Protein AF-0000000072716583 (afdb_homodimer)

pLDDT: mean 88.92, std 15.11, range [22.14, 98.38]

Secondary structure (DSSP, 8-state):
-HHHHHHHTTSS-HHHHHHHHGGGGG---HHHHHHHHHHHHHHHHHTTTSTHHHHHHHHHHHHHHHHHHHH-S---S-HHHHHHHHHHHHHHHHTT-HHHHHHHHHHHHHHHHH-----HHHHHHHHHHHHHTS-HHHHHHHHHHHHH---HHHHHHHHHHHTT---HHHHHHHHHHTT-TTTS-HHHHHHHHHHHHHSTTTHHHHHHHHHHTHHHHHHHHTT-HHHHHHHHHHHHTT--SHHHHHHHHHHHHTS--GGGHHHHHHHHHHHHHHHHHHHHHHHHHHHHHHHHHHHHHHHHHHGGG-/-HHHHHHHTTSS-HHHHHHHHGGGGG---HHHHHHHHHHHHHHHHHTTTSTHHHHHHHHHHHHHHHHHHHH-S---S-HHHHHHHHHHHHHHHHTT-HHHHHHHHHHHHHHHHH-----HHHHHHHHHHHHHTS-HHHHHHHHHHHHH---HHHHHHHHHHHTT---HHHHHHHHHHTT-TTTS-HHHHHHHHHHHHHSTTTHHHHHHHHHHTHHHHHHHHTT-HHHHHHHHHHHHTT--SHHHHHHHHHHHHTS--GGGHHHHHHHHHHHHHHHHHHHHHHHHHHHHHHHHHHHHHHTTTSGGG-

Foldseek 3Di:
DLLVVLVVVVVPFPLVSLVSCVCLLVDQFQPSLVSSVVVLVVVLLLCVVDPCNLLSLVSLLVSLVVVCVVLDQDQDDDPRSNLSNLSSLQSCVVSPPPVSLVVLLVVLVCCQPVVDDHDPSNLLSSLLSNQQPHDPVSLVSLLVCLVPDPDVVSVLSSLLSSLNHLDVVSLLVNLVLLLPCVRPPVVSSLSNLLNNCSHPSRLVVSVVSCLVCVVSVCVVCVVPLVSLLSNLLRSLVSAADPVSLVVLCVSCVPPCSDSNVVSSVVSSVNNVSSNVCCVRHVVVSSVSSCVVVVVVVVVVPPPPVD/DLLVVLVVVLVPFPLVSLVSCVCLLVDQFQPSLVSSVVVLVVVLLLCVVDPCNLLSLVSLLVSLVVVCVVLDQDQDDDPRSNLSNLSSLQSCVVSPPPVSLVVLLVVLVCCQPVVDDHPPSNLLSSLLSNQQPHDPVSLVSLLVCLVPDPDVVSVLSSLLSSLNHLDVVSLLVNLVLLLPCVRPPVVSSLSNLLNNCSHPSRLVVSVVSCLVCVVSVCVVCVVPLVVLLSNLLRSLQSAADPVSLVVLCVSCVPPCSDSNVVSSVVSSVNNVSSNVCCVRHVVVSSVSSCVVVVVVVVVVPPPPPD

Structure (mmCIF, N/CA/C/O backbone):
data_AF-0000000072716583-model_v1
#
loop_
_entity.id
_entity.type
_entity.pdbx_description
1 polymer 'Glutamyl aminopeptidase-like 1'
#
loop_
_atom_site.group_PDB
_atom_site.id
_atom_site.type_symbol
_atom_site.label_atom_id
_atom_site.label_alt_id
_atom_site.label_comp_id
_atom_site.label_asym_id
_atom_site.label_entity_id
_atom_site.label_seq_id
_atom_site.pdbx_PDB_ins_code
_atom_site.Cartn_x
_atom_site.Cartn_y
_atom_site.Cartn_z
_atom_site.occupancy
_atom_site.B_iso_or_equiv
_atom_site.auth_seq_id
_atom_site.auth_comp_id
_atom_site.auth_asym_id
_atom_site.auth_atom_id
_atom_site.pdbx_PDB_model_num
ATOM 1 N N . MET A 1 1 ? -6.191 -34.562 -17.781 1 41.62 1 MET A N 1
ATOM 2 C CA . MET A 1 1 ? -7.223 -34.156 -18.734 1 41.62 1 MET A CA 1
ATOM 3 C C . MET A 1 1 ? -7.891 -32.875 -18.297 1 41.62 1 MET A C 1
ATOM 5 O O . MET A 1 1 ? -8 -31.938 -19.078 1 41.62 1 MET A O 1
ATOM 9 N N . ILE A 1 2 ? -8.273 -32.844 -17 1 43.94 2 ILE A N 1
ATOM 10 C CA . ILE A 1 2 ? -9.023 -31.688 -16.531 1 43.94 2 ILE A CA 1
ATOM 11 C C . ILE A 1 2 ? -8.109 -30.469 -16.469 1 43.94 2 ILE A C 1
ATOM 13 O O . ILE A 1 2 ? -8.523 -29.359 -16.828 1 43.94 2 ILE A O 1
ATOM 17 N N . SER A 1 3 ? -6.891 -30.719 -16.031 1 42.16 3 SER A N 1
ATOM 18 C CA . SER A 1 3 ? -5.949 -29.609 -15.961 1 42.16 3 SER A CA 1
ATOM 19 C C . SER A 1 3 ? -5.777 -28.938 -17.328 1 42.16 3 SER A C 1
ATOM 21 O O . SER A 1 3 ? -5.703 -27.719 -17.406 1 42.16 3 SER A O 1
ATOM 23 N N . LEU A 1 4 ? -5.547 -29.859 -18.297 1 44.31 4 LEU A N 1
ATOM 24 C CA . LEU A 1 4 ? -5.332 -29.375 -19.656 1 44.31 4 LEU A CA 1
ATOM 25 C C . LEU A 1 4 ? -6.547 -28.594 -20.141 1 44.31 4 LEU A C 1
ATOM 27 O O . LEU A 1 4 ? -6.402 -27.609 -20.891 1 44.31 4 LEU A O 1
ATOM 31 N N . LEU A 1 5 ? -7.664 -29.078 -19.641 1 44.94 5 LEU A N 1
ATOM 32 C CA . LEU A 1 5 ? -8.891 -28.438 -20.125 1 44.94 5 LEU A CA 1
ATOM 33 C C . LEU A 1 5 ? -9.023 -27.031 -19.562 1 44.94 5 LEU A C 1
ATOM 35 O O . LEU A 1 5 ? -9.5 -26.125 -20.25 1 44.94 5 LEU A O 1
ATOM 39 N N . ILE A 1 6 ? -8.617 -26.875 -18.375 1 46.66 6 ILE A N 1
ATOM 40 C CA . ILE A 1 6 ? -8.711 -25.562 -17.75 1 46.66 6 ILE A CA 1
ATOM 41 C C . ILE A 1 6 ? -7.734 -24.594 -18.422 1 46.66 6 ILE A C 1
ATOM 43 O O . ILE A 1 6 ? -8.07 -23.438 -18.688 1 46.66 6 ILE A O 1
ATOM 47 N N . ILE A 1 7 ? -6.547 -25.094 -18.703 1 43.56 7 ILE A N 1
ATOM 48 C CA . ILE A 1 7 ? -5.488 -24.312 -19.344 1 43.56 7 ILE A CA 1
ATOM 49 C C . ILE A 1 7 ? -5.926 -23.922 -20.75 1 43.56 7 ILE A C 1
ATOM 51 O O . ILE A 1 7 ? -5.707 -22.781 -21.172 1 43.56 7 ILE A O 1
ATOM 55 N N . ARG A 1 8 ? -6.23 -24.938 -21.469 1 41.16 8 ARG A N 1
ATOM 56 C CA . ARG A 1 8 ? -6.574 -24.719 -22.859 1 41.16 8 ARG A CA 1
ATOM 57 C C . ARG A 1 8 ? -7.777 -23.797 -22.984 1 41.16 8 ARG A C 1
ATOM 59 O O . ARG A 1 8 ? -8.125 -23.359 -24.094 1 41.16 8 ARG A O 1
ATOM 66 N N . ALA A 1 9 ? -8.617 -23.672 -22.047 1 40.78 9 ALA A N 1
ATOM 67 C CA . ALA A 1 9 ? -9.789 -22.797 -22.078 1 40.78 9 ALA A CA 1
ATOM 68 C C . ALA A 1 9 ? -9.375 -21.344 -21.953 1 40.78 9 ALA A C 1
ATOM 70 O O . ALA A 1 9 ? -9.641 -20.703 -20.938 1 40.78 9 ALA A O 1
ATOM 71 N N . GLY A 1 10 ? -8.305 -20.969 -21.875 1 44.59 10 GLY A N 1
ATOM 72 C CA . GLY A 1 10 ? -8.039 -19.562 -22.125 1 44.59 10 GLY A CA 1
ATOM 73 C C . GLY A 1 10 ? -9.133 -18.875 -22.938 1 44.59 10 GLY A C 1
ATOM 74 O O . GLY A 1 10 ? -9.359 -17.672 -22.812 1 44.59 10 GLY A O 1
ATOM 75 N N . THR A 1 11 ? -9.477 -19.641 -24.016 1 47.84 11 THR A N 1
ATOM 76 C CA . THR A 1 11 ? -10.648 -19.25 -24.781 1 47.84 11 THR A CA 1
ATOM 77 C C . THR A 1 11 ? -11.93 -19.766 -24.141 1 47.84 11 THR A C 1
ATOM 79 O O . THR A 1 11 ? -13.016 -19.594 -24.688 1 47.84 11 THR A O 1
ATOM 82 N N . VAL A 1 12 ? -11.898 -20.609 -23.141 1 55.47 12 VAL A N 1
ATOM 83 C CA . VAL A 1 12 ? -13.117 -21.109 -22.5 1 55.47 12 VAL A CA 1
ATOM 84 C C . VAL A 1 12 ? -13.672 -20.031 -21.562 1 55.47 12 VAL A C 1
ATOM 86 O O . VAL A 1 12 ? -12.914 -19.281 -20.938 1 55.47 12 VAL A O 1
ATOM 89 N N . SER A 1 13 ? -14.93 -19.891 -21.484 1 78.94 13 SER A N 1
ATOM 90 C CA . SER A 1 13 ? -15.711 -19.016 -20.609 1 78.94 13 SER A CA 1
ATOM 91 C C . SER A 1 13 ? -15.344 -19.219 -19.141 1 78.94 13 SER A C 1
ATOM 93 O O . SER A 1 13 ? -15.086 -20.344 -18.719 1 78.94 13 SER A O 1
ATOM 95 N N . ALA A 1 14 ? -14.852 -18.25 -18.453 1 84.75 14 ALA A N 1
ATOM 96 C CA . ALA A 1 14 ? -14.523 -18.234 -17.031 1 84.75 14 ALA A CA 1
ATOM 97 C C . ALA A 1 14 ? -15.492 -19.094 -16.219 1 84.75 14 ALA A C 1
ATOM 99 O O . ALA A 1 14 ? -15.086 -19.797 -15.297 1 84.75 14 ALA A O 1
ATOM 100 N N . THR A 1 15 ? -16.672 -19.297 -16.688 1 88.88 15 THR A N 1
ATOM 101 C CA . THR A 1 15 ? -17.703 -20.031 -15.945 1 88.88 15 THR A CA 1
ATOM 102 C C . THR A 1 15 ? -17.484 -21.531 -16.062 1 88.88 15 THR A C 1
ATOM 104 O O . THR A 1 15 ? -17.656 -22.281 -15.102 1 88.88 15 THR A O 1
ATOM 107 N N . VAL A 1 16 ? -17.141 -21.953 -17.188 1 87.94 16 VAL A N 1
ATOM 108 C CA . VAL A 1 16 ? -16.875 -23.375 -17.406 1 87.94 16 VAL A CA 1
ATOM 109 C C . VAL A 1 16 ? -15.688 -23.812 -16.531 1 87.94 16 VAL A C 1
ATOM 111 O O . VAL A 1 16 ? -15.742 -24.859 -15.883 1 87.94 16 VAL A O 1
ATOM 114 N N . ALA A 1 17 ? -14.656 -23.016 -16.625 1 88.56 17 ALA A N 1
ATOM 115 C CA . ALA A 1 17 ? -13.477 -23.312 -15.812 1 88.56 17 ALA A CA 1
ATOM 116 C C . ALA A 1 17 ? -13.828 -23.359 -14.328 1 88.56 17 ALA A C 1
ATOM 118 O O . ALA A 1 17 ? -13.344 -24.234 -13.594 1 88.56 17 ALA A O 1
ATOM 119 N N . LEU A 1 18 ? -14.641 -22.469 -13.891 1 92.69 18 LEU A N 1
ATOM 120 C CA . LEU A 1 18 ? -15.062 -22.422 -12.492 1 92.69 18 LEU A CA 1
ATOM 121 C C . LEU A 1 18 ? -15.898 -23.641 -12.141 1 92.69 18 LEU A C 1
ATOM 123 O O . LEU A 1 18 ? -15.742 -24.219 -11.055 1 92.69 18 LEU A O 1
ATOM 127 N N . ASP A 1 19 ? -16.719 -24.047 -13.078 1 91.38 19 ASP A N 1
ATOM 128 C CA . ASP A 1 19 ? -17.5 -25.266 -12.867 1 91.38 19 ASP A CA 1
ATOM 129 C C . ASP A 1 19 ? -16.594 -26.484 -12.68 1 91.38 19 ASP A C 1
ATOM 131 O O . ASP A 1 19 ? -16.828 -27.297 -11.789 1 91.38 19 ASP A O 1
ATOM 135 N N . LEU A 1 20 ? -15.641 -26.516 -13.469 1 88.69 20 LEU A N 1
ATOM 136 C CA . LEU A 1 20 ? -14.703 -27.625 -13.414 1 88.69 20 LEU A CA 1
ATOM 137 C C . LEU A 1 20 ? -13.891 -27.594 -12.125 1 88.69 20 LEU A C 1
ATOM 139 O O . LEU A 1 20 ? -13.492 -28.625 -11.602 1 88.69 20 LEU A O 1
ATOM 143 N N . SER A 1 21 ? -13.633 -26.406 -11.672 1 92.31 21 SER A N 1
ATOM 144 C CA . SER A 1 21 ? -12.805 -26.25 -10.484 1 92.31 21 SER A CA 1
ATOM 145 C C . SER A 1 21 ? -13.5 -26.797 -9.242 1 92.31 21 SER A C 1
ATOM 147 O O . SER A 1 21 ? -12.859 -27.047 -8.219 1 92.31 21 SER A O 1
ATOM 149 N N . LEU A 1 22 ? -14.773 -27.047 -9.312 1 90.56 22 LEU A N 1
ATOM 150 C CA . LEU A 1 22 ? -15.539 -27.562 -8.188 1 90.56 22 LEU A CA 1
ATOM 151 C C . LEU A 1 22 ? -15.047 -28.953 -7.789 1 90.56 22 LEU A C 1
ATOM 153 O O . LEU A 1 22 ? -15.141 -29.344 -6.621 1 90.56 22 LEU A O 1
ATOM 157 N N . TYR A 1 23 ? -14.484 -29.594 -8.711 1 90 23 TYR A N 1
ATOM 158 C CA . TYR A 1 23 ? -14 -30.953 -8.469 1 90 23 TYR A CA 1
ATOM 159 C C . TYR A 1 23 ? -12.805 -30.938 -7.527 1 90 23 TYR A C 1
ATOM 161 O O . TYR A 1 23 ? -12.484 -31.969 -6.914 1 90 23 TYR A O 1
ATOM 169 N N . LEU A 1 24 ? -12.164 -29.844 -7.395 1 90.81 24 LEU A N 1
ATOM 170 C CA . LEU A 1 24 ? -10.938 -29.719 -6.613 1 90.81 24 LEU A CA 1
ATOM 171 C C . LEU A 1 24 ? -11.195 -30.031 -5.141 1 90.81 24 LEU A C 1
ATOM 173 O O . LEU A 1 24 ? -10.281 -30.422 -4.41 1 90.81 24 LEU A O 1
ATOM 177 N N . LYS A 1 25 ? -12.375 -29.906 -4.73 1 88.75 25 LYS A N 1
ATOM 178 C CA . LYS A 1 25 ? -12.719 -30.172 -3.338 1 88.75 25 LYS A CA 1
ATOM 179 C C . LYS A 1 25 ? -12.375 -31.609 -2.949 1 88.75 25 LYS A C 1
ATOM 181 O O . LYS A 1 25 ? -12.055 -31.875 -1.791 1 88.75 25 LYS A O 1
ATOM 186 N N . LYS A 1 26 ? -12.328 -32.406 -3.967 1 89.81 26 LYS A N 1
ATOM 187 C CA . LYS A 1 26 ? -12.062 -33.812 -3.689 1 89.81 26 LYS A CA 1
ATOM 188 C C . LYS A 1 26 ? -10.727 -34.25 -4.277 1 89.81 26 LYS A C 1
ATOM 190 O O . LYS A 1 26 ? -10.344 -35.438 -4.172 1 89.81 26 LYS A O 1
ATOM 195 N N . GLU A 1 27 ? -10.047 -33.344 -4.902 1 90.94 27 GLU A N 1
ATOM 196 C CA . GLU A 1 27 ? -8.773 -33.656 -5.551 1 90.94 27 GLU A CA 1
ATOM 197 C C . GLU A 1 27 ? -7.629 -33.656 -4.539 1 90.94 27 GLU A C 1
ATOM 199 O O . GLU A 1 27 ? -7.523 -32.75 -3.707 1 90.94 27 GLU A O 1
ATOM 204 N N . THR A 1 28 ? -6.801 -34.719 -4.633 1 90.94 28 THR A N 1
ATOM 205 C CA . THR A 1 28 ? -5.73 -34.812 -3.646 1 90.94 28 THR A CA 1
ATOM 206 C C . THR A 1 28 ? -4.367 -34.844 -4.328 1 90.94 28 THR A C 1
ATOM 208 O O . THR A 1 28 ? -3.334 -34.906 -3.658 1 90.94 28 THR A O 1
ATOM 211 N N . LYS A 1 29 ? -4.359 -34.781 -5.625 1 93.19 29 LYS A N 1
ATOM 212 C CA . LYS A 1 29 ? -3.092 -34.844 -6.348 1 93.19 29 LYS A CA 1
ATOM 213 C C . LYS A 1 29 ? -2.533 -33.438 -6.578 1 93.19 29 LYS A C 1
ATOM 215 O O . LYS A 1 29 ? -3.291 -32.469 -6.738 1 93.19 29 LYS A O 1
ATOM 220 N N . TYR A 1 30 ? -1.243 -33.344 -6.719 1 94.56 30 TYR A N 1
ATOM 221 C CA . TYR A 1 30 ? -0.507 -32.062 -6.789 1 94.56 30 TYR A CA 1
ATOM 222 C C . TYR A 1 30 ? -0.766 -31.359 -8.109 1 94.56 30 TYR A C 1
ATOM 224 O O . TYR A 1 30 ? -1.097 -30.172 -8.133 1 94.56 30 TYR A O 1
ATOM 232 N N . ILE A 1 31 ? -0.687 -32 -9.188 1 93.56 31 ILE A N 1
ATOM 233 C CA . ILE A 1 31 ? -0.643 -31.391 -10.508 1 93.56 31 ILE A CA 1
ATOM 234 C C . ILE A 1 31 ? -1.95 -30.656 -10.781 1 93.56 31 ILE A C 1
ATOM 236 O O . ILE A 1 31 ? -1.938 -29.5 -11.203 1 93.56 31 ILE A O 1
ATOM 240 N N . PRO A 1 32 ? -3.117 -31.312 -10.508 1 92.75 32 PRO A N 1
ATOM 241 C CA . PRO A 1 32 ? -4.371 -30.594 -10.711 1 92.75 32 PRO A CA 1
ATOM 242 C C . PRO A 1 32 ? -4.469 -29.328 -9.859 1 92.75 32 PRO A C 1
ATOM 244 O O . PRO A 1 32 ? -4.918 -28.281 -10.336 1 92.75 32 PRO A O 1
ATOM 247 N N . TRP A 1 33 ? -4.02 -29.375 -8.648 1 94.56 33 TRP A N 1
ATOM 248 C CA . TRP A 1 33 ? -4.051 -28.219 -7.754 1 94.56 33 TRP A CA 1
ATOM 249 C C . TRP A 1 33 ? -3.109 -27.125 -8.25 1 94.56 33 TRP A C 1
ATOM 251 O O . TRP A 1 33 ? -3.48 -25.953 -8.289 1 94.56 33 TRP A O 1
ATOM 261 N N . HIS A 1 34 ? -1.968 -27.516 -8.648 1 94.69 34 HIS A N 1
ATOM 262 C CA . HIS A 1 34 ? -0.975 -26.562 -9.133 1 94.69 34 HIS A CA 1
ATOM 263 C C . HIS A 1 34 ? -1.502 -25.781 -10.336 1 94.69 34 HIS A C 1
ATOM 265 O O . HIS A 1 34 ? -1.431 -24.547 -10.359 1 94.69 34 HIS A O 1
ATOM 271 N N . THR A 1 35 ? -2.049 -26.484 -11.234 1 92.5 35 THR A N 1
ATOM 272 C CA . THR A 1 35 ? -2.578 -25.859 -12.445 1 92.5 35 THR A CA 1
ATOM 273 C C . THR A 1 35 ? -3.783 -24.984 -12.117 1 92.5 35 THR A C 1
ATOM 275 O O . THR A 1 35 ? -3.854 -23.828 -12.555 1 92.5 35 THR A O 1
ATOM 278 N N . ALA A 1 36 ? -4.684 -25.469 -11.344 1 93.38 36 ALA A N 1
ATOM 279 C CA . ALA A 1 36 ? -5.914 -24.75 -11.016 1 93.38 36 ALA A CA 1
ATOM 280 C C . ALA A 1 36 ? -5.613 -23.484 -10.227 1 93.38 36 ALA A C 1
ATOM 282 O O . ALA A 1 36 ? -6.125 -22.406 -10.555 1 93.38 36 ALA A O 1
ATOM 283 N N . LEU A 1 37 ? -4.754 -23.609 -9.219 1 94.88 37 LEU A N 1
ATOM 284 C CA . LEU A 1 37 ? -4.445 -22.453 -8.391 1 94.88 37 LEU A CA 1
ATOM 285 C C . LEU A 1 37 ? -3.734 -21.375 -9.203 1 94.88 37 LEU A C 1
ATOM 287 O O . LEU A 1 37 ? -3.979 -20.188 -9.016 1 94.88 37 LEU A O 1
ATOM 291 N N . GLY A 1 38 ? -2.92 -21.812 -10.133 1 93.12 38 GLY A N 1
ATOM 292 C CA . GLY A 1 38 ? -2.27 -20.859 -11.023 1 93.12 38 GLY A CA 1
ATOM 293 C C . GLY A 1 38 ? -3.25 -20.016 -11.812 1 93.12 38 GLY A C 1
ATOM 294 O O . GLY A 1 38 ? -3.121 -18.797 -11.875 1 93.12 38 GLY A O 1
ATOM 295 N N . HIS A 1 39 ? -4.215 -20.625 -12.297 1 91.25 39 HIS A N 1
ATOM 296 C CA . HIS A 1 39 ? -5.211 -19.922 -13.109 1 91.25 39 HIS A CA 1
ATOM 297 C C . HIS A 1 39 ? -6.152 -19.094 -12.234 1 91.25 39 HIS A C 1
ATOM 299 O O . HIS A 1 39 ? -6.457 -17.953 -12.57 1 91.25 39 HIS A O 1
ATOM 305 N N . LEU A 1 40 ? -6.598 -19.672 -11.188 1 94.75 40 LEU A N 1
ATOM 306 C CA . LEU A 1 40 ? -7.555 -18.984 -10.328 1 94.75 40 LEU A CA 1
ATOM 307 C C . LEU A 1 40 ? -6.949 -17.703 -9.75 1 94.75 40 LEU A C 1
ATOM 309 O O . LEU A 1 40 ? -7.59 -16.656 -9.758 1 94.75 40 LEU A O 1
ATOM 313 N N . PHE A 1 41 ? -5.707 -17.797 -9.383 1 94.06 41 PHE A N 1
ATOM 314 C CA . PHE A 1 41 ? -5.105 -16.609 -8.797 1 94.06 41 PHE A CA 1
ATOM 315 C C . PHE A 1 41 ? -4.711 -15.609 -9.875 1 94.06 41 PHE A C 1
ATOM 317 O O . PHE A 1 41 ? -4.625 -14.406 -9.617 1 94.06 41 PHE A O 1
ATOM 324 N N . LYS A 1 42 ? -4.465 -16.109 -11.039 1 92.31 42 LYS A N 1
ATOM 325 C CA . LYS A 1 42 ? -4.332 -15.164 -12.148 1 92.31 42 LYS A CA 1
ATOM 326 C C . LYS A 1 42 ? -5.602 -14.328 -12.312 1 92.31 42 LYS A C 1
ATOM 328 O O . LYS A 1 42 ? -5.531 -13.117 -12.523 1 92.31 42 LYS A O 1
ATOM 333 N N . TRP A 1 43 ? -6.742 -14.922 -12.18 1 93.88 43 TRP A N 1
ATOM 334 C CA . TRP A 1 43 ? -8.016 -14.211 -12.289 1 93.88 43 TRP A CA 1
ATOM 335 C C . TRP A 1 43 ? -8.211 -13.266 -11.117 1 93.88 43 TRP A C 1
ATOM 337 O O . TRP A 1 43 ? -8.742 -12.164 -11.281 1 93.88 43 TRP A O 1
ATOM 347 N N . VAL A 1 44 ? -7.789 -13.695 -9.961 1 94.19 44 VAL A N 1
ATOM 348 C CA . VAL A 1 44 ? -7.867 -12.82 -8.797 1 94.19 44 VAL A CA 1
ATOM 349 C C . VAL A 1 44 ? -7.137 -11.508 -9.094 1 94.19 44 VAL A C 1
ATOM 351 O O . VAL A 1 44 ? -7.66 -10.43 -8.812 1 94.19 44 VAL A O 1
ATOM 354 N N . ARG A 1 45 ? -6.008 -11.617 -9.703 1 93.19 45 ARG A N 1
ATOM 355 C CA . ARG A 1 45 ? -5.215 -10.438 -10.031 1 93.19 45 ARG A CA 1
ATOM 356 C C . ARG A 1 45 ? -5.898 -9.602 -11.109 1 93.19 45 ARG A C 1
ATOM 358 O O . ARG A 1 45 ? -5.906 -8.375 -11.039 1 93.19 45 ARG A O 1
ATOM 365 N N . LEU A 1 46 ? -6.535 -10.258 -12 1 93.25 46 LEU A N 1
ATOM 366 C CA . LEU A 1 46 ? -7.164 -9.57 -13.125 1 93.25 46 LEU A CA 1
ATOM 367 C C . LEU A 1 46 ? -8.375 -8.773 -12.664 1 93.25 46 LEU A C 1
ATOM 369 O O . LEU A 1 46 ? -8.688 -7.723 -13.234 1 93.25 46 LEU A O 1
ATOM 373 N N . ILE A 1 47 ? -9.016 -9.242 -11.648 1 94.12 47 ILE A N 1
ATOM 374 C CA . ILE A 1 47 ? -10.266 -8.594 -11.273 1 94.12 47 ILE A CA 1
ATOM 375 C C . ILE A 1 47 ? -10.07 -7.797 -9.984 1 94.12 47 ILE A C 1
ATOM 377 O O . ILE A 1 47 ? -11.023 -7.562 -9.242 1 94.12 47 ILE A O 1
ATOM 381 N N . PHE A 1 48 ? -8.836 -7.453 -9.695 1 91.5 48 PHE A N 1
ATOM 382 C CA . PHE A 1 48 ? -8.445 -6.777 -8.461 1 91.5 48 PHE A CA 1
ATOM 383 C C . PHE A 1 48 ? -9.25 -5.496 -8.266 1 91.5 48 PHE A C 1
ATOM 385 O O . PHE A 1 48 ? -9.57 -5.125 -7.137 1 91.5 48 PHE A O 1
ATOM 392 N N . ASN A 1 49 ? -9.664 -4.844 -9.273 1 88.62 49 ASN A N 1
ATOM 393 C CA . ASN A 1 49 ? -10.328 -3.549 -9.18 1 88.62 49 ASN A CA 1
ATOM 394 C C . ASN A 1 49 ? -11.844 -3.707 -9.109 1 88.62 49 ASN A C 1
ATOM 396 O O . ASN A 1 49 ? -12.578 -2.715 -9.125 1 88.62 49 ASN A O 1
ATOM 400 N N . TYR A 1 50 ? -12.305 -4.941 -8.977 1 91.12 50 TYR A N 1
ATOM 401 C CA . TYR A 1 50 ? -13.734 -5.199 -8.992 1 91.12 50 TYR A CA 1
ATOM 402 C C . TYR A 1 50 ? -14.164 -5.934 -7.727 1 91.12 50 TYR A C 1
ATOM 404 O O . TYR A 1 50 ? -13.391 -6.707 -7.156 1 91.12 50 TYR A O 1
ATOM 412 N N . PRO A 1 51 ? -15.43 -5.703 -7.273 1 87.81 51 PRO A N 1
ATOM 413 C CA . PRO A 1 51 ? -15.938 -6.383 -6.078 1 87.81 51 PRO A CA 1
ATOM 414 C C . PRO A 1 51 ? -15.844 -7.902 -6.18 1 87.81 51 PRO A C 1
ATOM 416 O O . PRO A 1 51 ? -15.773 -8.594 -5.16 1 87.81 51 PRO A O 1
ATOM 419 N N . ALA A 1 52 ? -15.805 -8.359 -7.371 1 93.31 52 ALA A N 1
ATOM 420 C CA . ALA A 1 52 ? -15.711 -9.797 -7.598 1 93.31 52 ALA A CA 1
ATOM 421 C C . ALA A 1 52 ? -14.422 -10.367 -7.008 1 93.31 52 ALA A C 1
ATOM 423 O O . ALA A 1 52 ? -14.312 -11.57 -6.785 1 93.31 52 ALA A O 1
ATOM 424 N N . HIS A 1 53 ? -13.484 -9.477 -6.797 1 93.5 53 HIS A N 1
ATOM 425 C CA . HIS A 1 53 ? -12.195 -9.891 -6.246 1 93.5 53 HIS A CA 1
ATOM 426 C C . HIS A 1 53 ? -12.383 -10.633 -4.926 1 93.5 53 HIS A C 1
ATOM 428 O O . HIS A 1 53 ? -11.891 -11.75 -4.762 1 93.5 53 HIS A O 1
ATOM 434 N N . THR A 1 54 ? -13.117 -10.086 -3.986 1 91 54 THR A N 1
ATOM 435 C CA . THR A 1 54 ? -13.352 -10.688 -2.682 1 91 54 THR A CA 1
ATOM 436 C C . THR A 1 54 ? -14.133 -11.992 -2.826 1 91 54 THR A C 1
ATOM 438 O O . THR A 1 54 ? -13.836 -12.977 -2.146 1 91 54 THR A O 1
ATOM 441 N N . LEU A 1 55 ? -15.07 -11.969 -3.736 1 93.62 55 LEU A N 1
ATOM 442 C CA . LEU A 1 55 ? -15.867 -13.164 -3.979 1 93.62 55 LEU A CA 1
ATOM 443 C C . LEU A 1 55 ? -14.992 -14.305 -4.492 1 93.62 55 LEU A C 1
ATOM 445 O O . LEU A 1 55 ? -15.156 -15.453 -4.07 1 93.62 55 LEU A O 1
ATOM 449 N N . MET A 1 56 ? -14.133 -13.961 -5.363 1 95.56 56 MET A N 1
ATOM 450 C CA . MET A 1 56 ? -13.242 -14.969 -5.934 1 95.56 56 MET A CA 1
ATOM 451 C C . MET A 1 56 ? -12.336 -15.562 -4.863 1 95.56 56 MET A C 1
ATOM 453 O O . MET A 1 56 ? -12.141 -16.781 -4.809 1 95.56 56 MET A O 1
ATOM 457 N N . LEU A 1 57 ? -11.781 -14.734 -4.012 1 94.75 57 LEU A N 1
ATOM 458 C CA . LEU A 1 57 ? -10.938 -15.211 -2.92 1 94.75 57 LEU A CA 1
ATOM 459 C C . LEU A 1 57 ? -11.734 -16.125 -1.979 1 94.75 57 LEU A C 1
ATOM 461 O O . LEU A 1 57 ? -11.227 -17.156 -1.54 1 94.75 57 LEU A O 1
ATOM 465 N N . ASP A 1 58 ? -12.898 -15.711 -1.683 1 94.56 58 ASP A N 1
ATOM 466 C CA . ASP A 1 58 ? -13.766 -16.531 -0.836 1 94.56 58 ASP A CA 1
ATOM 467 C C . ASP A 1 58 ? -14.023 -17.891 -1.472 1 94.56 58 ASP A C 1
ATOM 469 O O . ASP A 1 58 ? -14 -18.922 -0.787 1 94.56 58 ASP A O 1
ATOM 473 N N . TYR A 1 59 ? -14.32 -17.844 -2.711 1 96.12 59 TYR A N 1
ATOM 474 C CA . TYR A 1 59 ? -14.57 -19.094 -3.426 1 96.12 59 TYR A CA 1
ATOM 475 C C . TYR A 1 59 ? -13.359 -20.016 -3.361 1 96.12 59 TYR A C 1
ATOM 477 O O . TYR A 1 59 ? -13.484 -21.188 -3.02 1 96.12 59 TYR A O 1
ATOM 485 N N . ILE A 1 60 ? -12.172 -19.469 -3.695 1 96.81 60 ILE A N 1
ATOM 486 C CA . ILE A 1 60 ? -10.953 -20.266 -3.65 1 96.81 60 ILE A CA 1
ATOM 487 C C . ILE A 1 60 ? -10.75 -20.828 -2.24 1 96.81 60 ILE A C 1
ATOM 489 O O . ILE A 1 60 ? -10.344 -21.984 -2.072 1 96.81 60 ILE A O 1
ATOM 493 N N . HIS A 1 61 ? -11.016 -20.047 -1.27 1 95.94 61 HIS A N 1
ATOM 494 C CA . HIS A 1 61 ? -10.875 -20.469 0.118 1 95.94 61 HIS A CA 1
ATOM 495 C C . HIS A 1 61 ? -11.773 -21.672 0.414 1 95.94 61 HIS A C 1
ATOM 497 O O . HIS A 1 61 ? -11.367 -22.594 1.138 1 95.94 61 HIS A O 1
ATOM 503 N N . THR A 1 62 ? -12.969 -21.672 -0.138 1 95.06 62 THR A N 1
ATOM 504 C CA . THR A 1 62 ? -13.883 -22.797 0.07 1 95.06 62 THR A CA 1
ATOM 505 C C . THR A 1 62 ? -13.305 -24.078 -0.512 1 95.06 62 THR A C 1
ATOM 507 O O . THR A 1 62 ? -13.539 -25.172 0.024 1 95.06 62 THR A O 1
ATOM 510 N N . LEU A 1 63 ? -12.609 -23.938 -1.604 1 95.19 63 LEU A N 1
ATOM 511 C CA . LEU A 1 63 ? -11.992 -25.109 -2.236 1 95.19 63 LEU A CA 1
ATOM 512 C C . LEU A 1 63 ? -10.805 -25.609 -1.419 1 95.19 63 LEU A C 1
ATOM 514 O O . LEU A 1 63 ? -10.609 -26.812 -1.276 1 95.19 63 LEU A O 1
ATOM 518 N N . VAL A 1 64 ? -10.055 -24.703 -0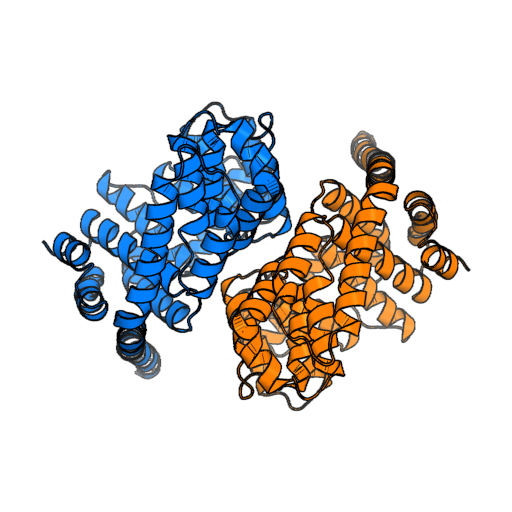.848 1 96.31 64 VAL A N 1
ATOM 519 C CA . VAL A 1 64 ? -8.758 -25 -0.254 1 96.31 64 VAL A CA 1
ATOM 520 C C . VAL A 1 64 ? -8.938 -25.422 1.198 1 96.31 64 VAL A C 1
ATOM 522 O O . VAL A 1 64 ? -8.18 -26.266 1.703 1 96.31 64 VAL A O 1
ATOM 525 N N . ARG A 1 65 ? -9.898 -24.953 1.897 1 94.62 65 ARG A N 1
ATOM 526 C CA . ARG A 1 65 ? -10.062 -25.078 3.342 1 94.62 65 ARG A CA 1
ATOM 527 C C . ARG A 1 65 ? -10.086 -26.547 3.768 1 94.62 65 ARG A C 1
ATOM 529 O O . ARG A 1 65 ? -9.375 -26.938 4.691 1 94.62 65 ARG A O 1
ATOM 536 N N . PRO A 1 66 ? -10.906 -27.406 3.074 1 93.44 66 PRO A N 1
ATOM 537 C CA . PRO A 1 66 ? -10.93 -28.797 3.504 1 93.44 66 PRO A CA 1
ATOM 538 C C . PRO A 1 66 ? -9.555 -29.469 3.406 1 93.44 66 PRO A C 1
ATOM 540 O O . PRO A 1 66 ? -9.211 -30.297 4.25 1 93.44 66 PRO A O 1
ATOM 543 N N . HIS A 1 67 ? -8.789 -29.156 2.445 1 93.75 67 HIS A N 1
ATOM 544 C CA . HIS A 1 67 ? -7.461 -29.734 2.264 1 93.75 67 HIS A CA 1
ATOM 545 C C . HIS A 1 67 ? -6.469 -29.156 3.268 1 93.75 67 HIS A C 1
ATOM 547 O O . HIS A 1 67 ? -5.602 -29.859 3.771 1 93.75 67 HIS A O 1
ATOM 553 N N . TYR A 1 68 ? -6.594 -27.891 3.541 1 94.88 68 TYR A N 1
ATOM 554 C CA . TYR A 1 68 ? -5.742 -27.234 4.531 1 94.88 68 TYR A CA 1
ATOM 555 C C . TYR A 1 68 ? -5.867 -27.922 5.887 1 94.88 68 TYR A C 1
ATOM 557 O O . TYR A 1 68 ? -4.863 -28.156 6.566 1 94.88 68 TYR A O 1
ATOM 565 N N . GLU A 1 69 ? -7.047 -28.25 6.246 1 92.62 69 GLU A N 1
ATOM 566 C CA . GLU A 1 69 ? -7.324 -28.844 7.555 1 92.62 69 GLU A CA 1
ATOM 567 C C . GLU A 1 69 ? -6.738 -30.25 7.656 1 92.62 69 GLU A C 1
ATOM 569 O O . GLU A 1 69 ? -6.398 -30.703 8.75 1 92.62 69 GLU A O 1
ATOM 574 N N . THR A 1 70 ? -6.551 -30.859 6.551 1 91.12 70 THR A N 1
ATOM 575 C CA . THR A 1 70 ? -6.07 -32.25 6.535 1 91.12 70 THR A CA 1
ATOM 576 C C . THR A 1 70 ? -4.555 -32.281 6.379 1 91.12 70 THR A C 1
ATOM 578 O O . THR A 1 70 ? -3.883 -33.094 7.02 1 91.12 70 THR A O 1
ATOM 581 N N . ILE A 1 71 ? -4.027 -31.484 5.59 1 91.06 71 ILE A N 1
ATOM 582 C CA . ILE A 1 71 ? -2.625 -31.562 5.191 1 91.06 71 ILE A CA 1
ATOM 583 C C . ILE A 1 71 ? -1.735 -31.062 6.332 1 91.06 71 ILE A C 1
ATOM 585 O O . ILE A 1 71 ? -0.687 -31.656 6.605 1 91.06 71 ILE A O 1
ATOM 589 N N . GLY A 1 72 ? -2.08 -29.969 7.008 1 90.88 72 GLY A N 1
ATOM 590 C CA . GLY A 1 72 ? -1.343 -29.438 8.148 1 90.88 72 GLY A CA 1
ATOM 591 C C . GLY A 1 72 ? 0.002 -28.844 7.766 1 90.88 72 GLY A C 1
ATOM 592 O O . GLY A 1 72 ? 0.274 -28.625 6.582 1 90.88 72 GLY A O 1
ATOM 593 N N . TRP A 1 73 ? 0.951 -28.609 8.688 1 94.88 73 TRP A N 1
ATOM 594 C CA . TRP A 1 73 ? 2.197 -27.875 8.477 1 94.88 73 TRP A CA 1
ATOM 595 C C . TRP A 1 73 ? 3.402 -28.797 8.68 1 94.88 73 TRP A C 1
ATOM 597 O O . TRP A 1 73 ? 4.543 -28.328 8.734 1 94.88 73 TRP A O 1
ATOM 607 N N . ASN A 1 74 ? 3.123 -30.047 8.875 1 91.88 74 ASN A N 1
ATOM 608 C CA . ASN A 1 74 ? 4.219 -31 9 1 91.88 74 ASN A CA 1
ATOM 609 C C . ASN A 1 74 ? 4.746 -31.438 7.637 1 91.88 74 ASN A C 1
ATOM 611 O O . ASN A 1 74 ? 4.039 -32.094 6.879 1 91.88 74 ASN A O 1
ATOM 615 N N . ASP A 1 75 ? 5.918 -31.078 7.383 1 90.38 75 ASP A N 1
ATOM 616 C CA . ASP A 1 75 ? 6.516 -31.344 6.074 1 90.38 75 ASP A CA 1
ATOM 617 C C . ASP A 1 75 ? 6.898 -32.812 5.934 1 90.38 75 ASP A C 1
ATOM 619 O O . ASP A 1 75 ? 8.078 -33.125 5.781 1 90.38 75 ASP A O 1
ATOM 623 N N . THR A 1 76 ? 5.91 -33.688 5.863 1 90.81 76 THR A N 1
ATOM 624 C CA . THR A 1 76 ? 6.105 -35.125 5.746 1 90.81 76 THR A CA 1
ATOM 625 C C . THR A 1 76 ? 5.473 -35.656 4.461 1 90.81 76 THR A C 1
ATOM 627 O O . THR A 1 76 ? 4.727 -34.938 3.789 1 90.81 76 THR A O 1
ATOM 630 N N . GLY A 1 77 ? 5.898 -36.906 4.031 1 92.19 77 GLY A N 1
ATOM 631 C CA . GLY A 1 77 ? 5.297 -37.531 2.865 1 92.19 77 GLY A CA 1
ATOM 632 C C . GLY A 1 77 ? 6.195 -37.5 1.643 1 92.19 77 GLY A C 1
ATOM 633 O O . GLY A 1 77 ? 7.395 -37.25 1.754 1 92.19 77 GLY A O 1
ATOM 634 N N . THR A 1 78 ? 5.617 -37.75 0.502 1 94.62 78 THR A N 1
ATOM 635 C CA . THR A 1 78 ? 6.344 -37.812 -0.763 1 94.62 78 THR A CA 1
ATOM 636 C C . THR A 1 78 ? 6.66 -36.375 -1.243 1 94.62 78 THR A C 1
ATOM 638 O O . THR A 1 78 ? 6.141 -35.406 -0.704 1 94.62 78 THR A O 1
ATOM 641 N N . HIS A 1 79 ? 7.496 -36.344 -2.213 1 94.25 79 HIS A N 1
ATOM 642 C CA . HIS A 1 79 ? 7.879 -35.062 -2.793 1 94.25 79 HIS A CA 1
ATOM 643 C C . HIS A 1 79 ? 6.66 -34.312 -3.293 1 94.25 79 HIS A C 1
ATOM 645 O O . HIS A 1 79 ? 6.496 -33.125 -2.988 1 94.25 79 HIS A O 1
ATOM 651 N N . LEU A 1 80 ? 5.785 -35.031 -3.984 1 94.25 80 LEU A N 1
ATOM 652 C CA . LEU A 1 80 ? 4.602 -34.375 -4.555 1 94.25 80 LEU A CA 1
ATOM 653 C C . LEU A 1 80 ? 3.635 -33.938 -3.461 1 94.25 80 LEU A C 1
ATOM 655 O O . LEU A 1 80 ? 2.951 -32.938 -3.598 1 94.25 80 LEU A O 1
ATOM 659 N N . GLU A 1 81 ? 3.584 -34.75 -2.391 1 93.81 81 GLU A N 1
ATOM 660 C CA . GLU A 1 81 ? 2.729 -34.375 -1.267 1 93.81 81 GLU A CA 1
ATOM 661 C C . GLU A 1 81 ? 3.236 -33.094 -0.576 1 93.81 81 GLU A C 1
ATOM 663 O O . GLU A 1 81 ? 2.443 -32.281 -0.14 1 93.81 81 GLU A O 1
ATOM 668 N N . ARG A 1 82 ? 4.48 -33.031 -0.536 1 95.19 82 ARG A N 1
ATOM 669 C CA . ARG A 1 82 ? 5.09 -31.859 0.077 1 95.19 82 ARG A CA 1
ATOM 670 C C . ARG A 1 82 ? 4.871 -30.609 -0.781 1 95.19 82 ARG A C 1
ATOM 672 O O . ARG A 1 82 ? 4.613 -29.531 -0.257 1 95.19 82 ARG A O 1
ATOM 679 N N . LEU A 1 83 ? 4.953 -30.828 -2.078 1 95 83 LEU A N 1
ATOM 680 C CA . LEU A 1 83 ? 4.684 -29.719 -2.998 1 95 83 LEU A CA 1
ATOM 681 C C . LEU A 1 83 ? 3.23 -29.266 -2.896 1 95 83 LEU A C 1
ATOM 683 O O . LEU A 1 83 ? 2.947 -28.078 -2.891 1 95 83 LEU A O 1
ATOM 687 N N . LEU A 1 84 ? 2.391 -30.25 -2.799 1 95.56 84 LEU A N 1
ATOM 688 C CA . LEU A 1 84 ? 0.974 -29.922 -2.648 1 95.56 84 LEU A CA 1
ATOM 689 C C . LEU A 1 84 ? 0.724 -29.172 -1.349 1 95.56 84 LEU A C 1
ATOM 691 O O . LEU A 1 84 ? -0.041 -28.203 -1.328 1 95.56 84 LEU A O 1
ATOM 695 N N . ARG A 1 85 ? 1.359 -29.609 -0.31 1 96.31 85 ARG A N 1
ATOM 696 C CA . ARG A 1 85 ? 1.235 -28.922 0.978 1 96.31 85 ARG A CA 1
ATOM 697 C C . ARG A 1 85 ? 1.624 -27.453 0.867 1 96.31 85 ARG A C 1
ATOM 699 O O . ARG A 1 85 ? 0.878 -26.578 1.302 1 96.31 85 ARG A O 1
ATOM 706 N N . SER A 1 86 ? 2.73 -27.203 0.255 1 96 86 SER A N 1
ATOM 707 C CA . SER A 1 86 ? 3.213 -25.844 0.096 1 96 86 SER A CA 1
ATOM 708 C C . SER A 1 86 ? 2.209 -24.984 -0.667 1 96 86 SER A C 1
ATOM 710 O O . SER A 1 86 ? 1.951 -23.828 -0.294 1 96 86 SER A O 1
ATOM 712 N N . GLU A 1 87 ? 1.646 -25.516 -1.669 1 95.81 87 GLU A N 1
ATOM 713 C CA . GLU A 1 87 ? 0.7 -24.797 -2.51 1 95.81 87 GLU A CA 1
ATOM 714 C C . GLU A 1 87 ? -0.595 -24.5 -1.757 1 95.81 87 GLU A C 1
ATOM 716 O O . GLU A 1 87 ? -1.136 -23.391 -1.852 1 95.81 87 GLU A O 1
ATOM 721 N N . VAL A 1 88 ? -1.052 -25.5 -1.075 1 96.44 88 VAL A N 1
ATOM 722 C CA . VAL A 1 88 ? -2.293 -25.359 -0.322 1 96.44 88 VAL A CA 1
ATOM 723 C C . VAL A 1 88 ? -2.102 -24.328 0.8 1 96.44 88 VAL A C 1
ATOM 725 O O . VAL A 1 88 ? -2.967 -23.484 1.031 1 96.44 88 VAL A O 1
ATOM 728 N N . LEU A 1 89 ? -0.966 -24.406 1.472 1 97.62 89 LEU A N 1
ATOM 729 C CA . LEU A 1 89 ? -0.677 -23.469 2.543 1 97.62 89 LEU A CA 1
ATOM 730 C C . LEU A 1 89 ? -0.58 -22.047 2.002 1 97.62 89 LEU A C 1
ATOM 732 O O . LEU A 1 89 ? -1.132 -21.109 2.592 1 97.62 89 LEU A O 1
ATOM 736 N N . TRP A 1 90 ? 0.078 -21.906 0.884 1 96.81 90 TRP A N 1
ATOM 737 C CA . TRP A 1 90 ? 0.194 -20.609 0.231 1 96.81 90 TRP A CA 1
ATOM 738 C C . TRP A 1 90 ? -1.18 -20.062 -0.141 1 96.81 90 TRP A C 1
ATOM 740 O O . TRP A 1 90 ? -1.491 -18.891 0.144 1 96.81 90 TRP A O 1
ATOM 750 N N . ALA A 1 91 ? -1.971 -20.906 -0.729 1 97.44 91 ALA A N 1
ATOM 751 C CA . ALA A 1 91 ? -3.307 -20.5 -1.154 1 97.44 91 ALA A CA 1
ATOM 752 C C . ALA A 1 91 ? -4.16 -20.094 0.041 1 97.44 91 ALA A C 1
ATOM 754 O O . ALA A 1 91 ? -4.914 -19.125 -0.029 1 97.44 91 ALA A O 1
ATOM 755 N N . ALA A 1 92 ? -4.055 -20.844 1.117 1 97.31 92 ALA A N 1
ATOM 756 C CA . ALA A 1 92 ? -4.805 -20.531 2.33 1 97.31 92 ALA A CA 1
ATOM 757 C C . ALA A 1 92 ? -4.438 -19.141 2.863 1 97.31 92 ALA A C 1
ATOM 759 O O . ALA A 1 92 ? -5.312 -18.359 3.221 1 97.31 92 ALA A O 1
ATOM 760 N N . VAL A 1 93 ? -3.184 -18.859 2.854 1 96.25 93 VAL A N 1
ATOM 761 C CA . VAL A 1 93 ? -2.717 -17.547 3.318 1 96.25 93 VAL A CA 1
ATOM 762 C C . VAL A 1 93 ? -3.236 -16.453 2.393 1 96.25 93 VAL A C 1
ATOM 764 O O . VAL A 1 93 ? -3.74 -15.43 2.855 1 96.25 93 VAL A O 1
ATOM 767 N N . GLN A 1 94 ? -3.125 -16.688 1.078 1 95.06 94 GLN A N 1
ATOM 768 C CA . GLN A 1 94 ? -3.568 -15.703 0.096 1 95.06 94 GLN A CA 1
ATOM 769 C C . GLN A 1 94 ? -5.059 -15.406 0.249 1 95.06 94 GLN A C 1
ATOM 771 O O . GLN A 1 94 ? -5.5 -14.281 0.015 1 95.06 94 GLN A O 1
ATOM 776 N N . CYS A 1 95 ? -5.793 -16.391 0.708 1 94.75 95 CYS A N 1
ATOM 777 C CA . CYS A 1 95 ? -7.238 -16.25 0.844 1 94.75 95 CYS A CA 1
ATOM 778 C C . CYS A 1 95 ? -7.602 -15.68 2.211 1 94.75 95 CYS A C 1
ATOM 780 O O . CYS A 1 95 ? -8.781 -15.492 2.516 1 94.75 95 CYS A O 1
ATOM 782 N N . GLY A 1 96 ? -6.66 -15.484 3.064 1 91.06 96 GLY A N 1
ATOM 783 C CA . GLY A 1 96 ? -6.914 -14.836 4.34 1 91.06 96 GLY A CA 1
ATOM 784 C C . GLY A 1 96 ? -7.289 -15.805 5.445 1 91.06 96 GLY A C 1
ATOM 785 O O . GLY A 1 96 ? -7.918 -15.422 6.43 1 91.06 96 GLY A O 1
ATOM 786 N N . ASN A 1 97 ? -6.973 -17.078 5.254 1 94.12 97 ASN A N 1
ATOM 787 C CA . ASN A 1 97 ? -7.215 -18.016 6.336 1 94.12 97 ASN A CA 1
ATOM 788 C C . ASN A 1 97 ? -6.477 -17.625 7.609 1 94.12 97 ASN A C 1
ATOM 790 O O . ASN A 1 97 ? -5.242 -17.625 7.641 1 94.12 97 ASN A O 1
ATOM 794 N N . SER A 1 98 ? -7.184 -17.375 8.656 1 91 98 SER A N 1
ATOM 795 C CA . SER A 1 98 ? -6.621 -16.812 9.883 1 91 98 SER A CA 1
ATOM 796 C C . SER A 1 98 ? -5.648 -17.797 10.539 1 91 98 SER A C 1
ATOM 798 O O . SER A 1 98 ? -4.586 -17.391 11.016 1 91 98 SER A O 1
ATOM 800 N N . HIS A 1 99 ? -6.043 -19.016 10.57 1 95.25 99 HIS A N 1
ATOM 801 C CA . HIS A 1 99 ? -5.172 -20.016 11.18 1 95.25 99 HIS A CA 1
ATOM 802 C C . HIS A 1 99 ? -3.863 -20.141 10.414 1 95.25 99 HIS A C 1
ATOM 804 O O . HIS A 1 99 ? -2.791 -20.234 11.016 1 95.25 99 HIS A O 1
ATOM 810 N N . ALA A 1 100 ? -3.959 -20.203 9.102 1 96.94 100 ALA A N 1
ATOM 811 C CA . ALA A 1 100 ? -2.768 -20.312 8.266 1 96.94 100 ALA A CA 1
ATOM 812 C C . ALA A 1 100 ? -1.834 -19.125 8.477 1 96.94 100 ALA A C 1
ATOM 814 O O . ALA A 1 100 ? -0.62 -19.297 8.602 1 96.94 100 ALA A O 1
ATOM 815 N N . ILE A 1 101 ? -2.383 -17.969 8.5 1 94.94 101 ILE A N 1
ATOM 816 C CA . ILE A 1 101 ? -1.609 -16.734 8.688 1 94.94 101 ILE A CA 1
ATOM 817 C C . ILE A 1 101 ? -0.928 -16.766 10.055 1 94.94 101 ILE A C 1
ATOM 819 O O . ILE A 1 101 ? 0.272 -16.5 10.156 1 94.94 101 ILE A O 1
ATOM 823 N N . GLN A 1 102 ? -1.647 -17.125 11.039 1 94.44 102 GLN A N 1
ATOM 824 C CA . GLN A 1 102 ? -1.109 -17.156 12.398 1 94.44 102 GLN A CA 1
ATOM 825 C C . GLN A 1 102 ? 0.011 -18.188 12.523 1 94.44 102 GLN A C 1
ATOM 827 O O . GLN A 1 102 ? 1.05 -17.906 13.125 1 94.44 102 GLN A O 1
ATOM 832 N N . GLU A 1 103 ? -0.268 -19.344 11.992 1 96.94 103 GLU A N 1
ATOM 833 C CA . GLU A 1 103 ? 0.741 -20.391 12.039 1 96.94 103 GLU A CA 1
ATOM 834 C C . GLU A 1 103 ? 2.018 -19.969 11.32 1 96.94 103 GLU A C 1
ATOM 836 O O . GLU A 1 103 ? 3.121 -20.156 11.844 1 96.94 103 GLU A O 1
ATOM 841 N N . ALA A 1 104 ? 1.885 -19.438 10.148 1 97.62 104 ALA A N 1
ATOM 842 C CA . ALA A 1 104 ? 3.041 -18.969 9.383 1 97.62 104 ALA A CA 1
ATOM 843 C C . ALA A 1 104 ? 3.795 -17.875 10.133 1 97.62 104 ALA A C 1
ATOM 845 O O . ALA A 1 104 ? 5.027 -17.875 10.18 1 97.62 104 ALA A O 1
ATOM 846 N N . GLN A 1 105 ? 3.092 -16.969 10.719 1 96.19 105 GLN A N 1
ATOM 847 C CA . GLN A 1 105 ? 3.711 -15.883 11.477 1 96.19 105 GLN A CA 1
ATOM 848 C C . GLN A 1 105 ? 4.473 -16.422 12.68 1 96.19 105 GLN A C 1
ATOM 850 O O . GLN A 1 105 ? 5.547 -15.922 13.023 1 96.19 105 GLN A O 1
ATOM 855 N N . GLN A 1 106 ? 3.857 -17.375 13.352 1 96.56 106 GLN A N 1
ATOM 856 C CA . GLN A 1 106 ? 4.516 -17.984 14.5 1 96.56 106 GLN A CA 1
ATOM 857 C C . GLN A 1 106 ? 5.824 -18.656 14.094 1 96.56 106 GLN A C 1
ATOM 859 O O . GLN A 1 106 ? 6.848 -18.5 14.766 1 96.56 106 GLN A O 1
ATOM 864 N N . ARG A 1 107 ? 5.785 -19.375 13.039 1 97.56 107 ARG A N 1
ATOM 865 C CA . ARG A 1 107 ? 6.988 -20.047 12.547 1 97.56 107 ARG A CA 1
ATOM 866 C C . ARG A 1 107 ? 8.039 -19.031 12.109 1 97.56 107 ARG A C 1
ATOM 868 O O . ARG A 1 107 ? 9.234 -19.219 12.359 1 97.56 107 ARG A O 1
ATOM 875 N N . PHE A 1 108 ? 7.59 -17.984 11.516 1 98 108 PHE A N 1
ATOM 876 C CA . PHE A 1 108 ? 8.492 -16.922 11.133 1 98 108 PHE A CA 1
ATOM 877 C C . PHE A 1 108 ? 9.156 -16.312 12.359 1 98 108 PHE A C 1
ATOM 879 O O . PHE A 1 108 ? 10.375 -16.094 12.375 1 98 108 PHE A O 1
ATOM 886 N N . SER A 1 109 ? 8.359 -16.031 13.32 1 96.25 109 SER A N 1
ATOM 887 C CA . SER A 1 109 ? 8.867 -15.445 14.555 1 96.25 109 SER A CA 1
ATOM 888 C C . SER A 1 109 ? 9.883 -16.359 15.234 1 96.25 109 SER A C 1
ATOM 890 O O . SER A 1 109 ? 10.914 -15.898 15.727 1 96.25 109 SER A O 1
ATOM 892 N N . SER A 1 110 ? 9.562 -17.609 15.266 1 96.62 110 SER A N 1
ATOM 893 C CA . SER A 1 110 ? 10.469 -18.594 15.852 1 96.62 110 SER A CA 1
ATOM 894 C C . SER A 1 110 ? 11.781 -18.656 15.078 1 96.62 110 SER A C 1
ATOM 896 O O . SER A 1 110 ? 12.852 -18.797 15.672 1 96.62 110 SER A O 1
ATOM 898 N N . TRP A 1 111 ? 11.672 -18.578 13.797 1 97.25 111 TRP A N 1
ATOM 899 C CA . TRP A 1 111 ? 12.859 -18.547 12.945 1 97.25 111 TRP A CA 1
ATOM 900 C C . TRP A 1 111 ? 13.695 -17.312 13.211 1 97.25 111 TRP A C 1
ATOM 902 O O . TRP A 1 111 ? 14.914 -17.391 13.383 1 97.25 111 TRP A O 1
ATOM 912 N N . ARG A 1 112 ? 13.086 -16.25 13.297 1 95.06 112 ARG A N 1
ATOM 913 C CA . ARG A 1 112 ? 13.766 -14.969 13.469 1 95.06 112 ARG A CA 1
ATOM 914 C C . ARG A 1 112 ? 14.398 -14.859 14.852 1 95.06 112 ARG A C 1
ATOM 916 O O . ARG A 1 112 ? 15.531 -14.391 14.984 1 95.06 112 ARG A O 1
ATOM 923 N N . THR A 1 113 ? 13.734 -15.273 15.891 1 93.5 113 THR A N 1
ATOM 924 C CA . THR A 1 113 ? 14.156 -15.047 17.266 1 93.5 113 THR A CA 1
ATOM 925 C C . THR A 1 113 ? 15.023 -16.203 17.766 1 93.5 113 THR A C 1
ATOM 927 O O . THR A 1 113 ? 16 -15.977 18.484 1 93.5 113 THR A O 1
ATOM 930 N N . ASN A 1 114 ? 14.609 -17.422 17.391 1 92.62 114 ASN A N 1
ATOM 931 C CA . ASN A 1 114 ? 15.266 -18.594 17.969 1 92.62 114 ASN A CA 1
ATOM 932 C C . ASN A 1 114 ? 16.125 -19.328 16.922 1 92.62 114 ASN A C 1
ATOM 934 O O . ASN A 1 114 ? 16.75 -20.344 17.234 1 92.62 114 ASN A O 1
ATOM 938 N N . ASN A 1 115 ? 16.094 -18.859 15.773 1 91.5 115 ASN A N 1
ATOM 939 C CA . ASN A 1 115 ? 16.812 -19.5 14.68 1 91.5 115 ASN A CA 1
ATOM 940 C C . ASN A 1 115 ? 16.328 -20.938 14.461 1 91.5 115 ASN A C 1
ATOM 942 O O . ASN A 1 115 ? 17.109 -21.828 14.164 1 91.5 115 ASN A O 1
ATOM 946 N N . ASP A 1 116 ? 15.078 -21.094 14.672 1 93.62 116 ASP A N 1
ATOM 947 C CA . ASP A 1 116 ? 14.484 -22.391 14.406 1 93.62 116 ASP A CA 1
ATOM 948 C C . ASP A 1 116 ? 14.5 -22.703 12.906 1 93.62 116 ASP A C 1
ATOM 950 O O . ASP A 1 116 ? 14.273 -21.828 12.078 1 93.62 116 ASP A O 1
ATOM 954 N N . SER A 1 117 ? 14.703 -23.906 12.656 1 92.69 117 SER A N 1
ATOM 955 C CA . SER A 1 117 ? 14.75 -24.312 11.258 1 92.69 117 SER A CA 1
ATOM 956 C C . SER A 1 117 ? 13.344 -24.453 10.68 1 92.69 117 SER A C 1
ATOM 958 O O . SER A 1 117 ? 12.438 -24.969 11.336 1 92.69 117 SER A O 1
ATOM 960 N N . ILE A 1 118 ? 13.203 -23.984 9.453 1 95.56 118 ILE A N 1
ATOM 961 C CA . ILE A 1 118 ? 11.977 -24.141 8.688 1 95.56 118 ILE A CA 1
ATOM 962 C C . ILE A 1 118 ? 12.211 -25.109 7.535 1 95.56 118 ILE A C 1
ATOM 964 O O . ILE A 1 118 ? 13.164 -24.953 6.773 1 95.56 118 ILE A O 1
ATOM 968 N N . PRO A 1 119 ? 11.328 -26.125 7.477 1 94.62 119 PRO A N 1
ATOM 969 C CA . PRO A 1 119 ? 11.484 -27.031 6.332 1 94.62 119 PRO A CA 1
ATOM 970 C C . PRO A 1 119 ? 11.516 -26.281 5 1 94.62 119 PRO A C 1
ATOM 972 O O . PRO A 1 119 ? 10.781 -25.312 4.812 1 94.62 119 PRO A O 1
ATOM 975 N N . PRO A 1 120 ? 12.312 -26.672 4.098 1 92.94 120 PRO A N 1
ATOM 976 C CA . PRO A 1 120 ? 12.539 -25.969 2.838 1 92.94 120 PRO A CA 1
ATOM 977 C C . PRO A 1 120 ? 11.25 -25.688 2.072 1 92.94 120 PRO A C 1
ATOM 979 O O . PRO A 1 120 ? 11.078 -24.594 1.527 1 92.94 120 PRO A O 1
ATOM 982 N N . ASN A 1 121 ? 10.352 -26.672 2.098 1 93.56 121 ASN A N 1
ATOM 983 C CA . ASN A 1 121 ? 9.133 -26.531 1.312 1 93.56 121 ASN A CA 1
ATOM 984 C C . ASN A 1 121 ? 8.164 -25.531 1.944 1 93.56 121 ASN A C 1
ATOM 986 O O . ASN A 1 121 ? 7.203 -25.109 1.303 1 93.56 121 ASN A O 1
ATOM 990 N N . LEU A 1 122 ? 8.453 -25.109 3.162 1 96.81 122 LEU A N 1
ATOM 991 C CA . LEU A 1 122 ? 7.547 -24.203 3.869 1 96.81 122 LEU A CA 1
ATOM 992 C C . LEU A 1 122 ? 8.133 -22.797 3.939 1 96.81 122 LEU A C 1
ATOM 994 O O . LEU A 1 122 ? 7.43 -21.844 4.301 1 96.81 122 LEU A O 1
ATOM 998 N N . ARG A 1 123 ? 9.336 -22.672 3.506 1 97.19 123 ARG A N 1
ATOM 999 C CA . ARG A 1 123 ? 10.055 -21.422 3.711 1 97.19 123 ARG A CA 1
ATOM 1000 C C . ARG A 1 123 ? 9.398 -20.281 2.943 1 97.19 123 ARG A C 1
ATOM 1002 O O . ARG A 1 123 ? 9.227 -19.172 3.477 1 97.19 123 ARG A O 1
ATOM 1009 N N . SER A 1 124 ? 9.062 -20.547 1.737 1 97.19 124 SER A N 1
ATOM 1010 C CA . SER A 1 124 ? 8.484 -19.5 0.913 1 97.19 124 SER A CA 1
ATOM 1011 C C . SER A 1 124 ? 7.227 -18.922 1.555 1 97.19 124 SER A C 1
ATOM 1013 O O . SER A 1 124 ? 7.098 -17.703 1.691 1 97.19 124 SER A O 1
ATOM 1015 N N . VAL A 1 125 ? 6.34 -19.812 2.041 1 97.62 125 VAL A N 1
ATOM 1016 C CA . VAL A 1 125 ? 5.07 -19.359 2.602 1 97.62 125 VAL A CA 1
ATOM 1017 C C . VAL A 1 125 ? 5.309 -18.703 3.957 1 97.62 125 VAL A C 1
ATOM 1019 O O . VAL A 1 125 ? 4.695 -17.672 4.27 1 97.62 125 VAL A O 1
ATOM 1022 N N . VAL A 1 126 ? 6.203 -19.219 4.719 1 98.12 126 VAL A N 1
ATOM 1023 C CA . VAL A 1 126 ? 6.477 -18.703 6.055 1 98.12 126 VAL A CA 1
ATOM 1024 C C . VAL A 1 126 ? 7.137 -17.328 5.957 1 98.12 126 VAL A C 1
ATOM 1026 O O . VAL A 1 126 ? 6.684 -16.375 6.59 1 98.12 126 VAL A O 1
ATOM 1029 N N . TYR A 1 127 ? 8.125 -17.203 5.098 1 98.19 127 TYR A N 1
ATOM 1030 C CA . TYR A 1 127 ? 8.844 -15.938 4.977 1 98.19 127 TYR A CA 1
ATOM 1031 C C . TYR A 1 127 ? 7.953 -14.859 4.375 1 98.19 127 TYR A C 1
ATOM 1033 O O . TYR A 1 127 ? 7.902 -13.734 4.883 1 98.19 127 TYR A O 1
A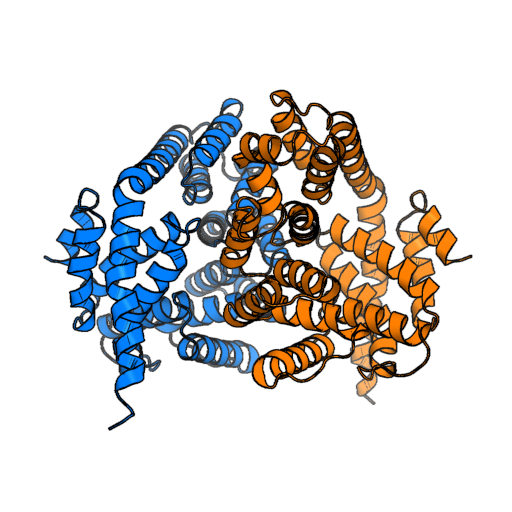TOM 1041 N N . SER A 1 128 ? 7.277 -15.172 3.332 1 97.81 128 SER A N 1
ATOM 1042 C CA . SER A 1 128 ? 6.418 -14.203 2.668 1 97.81 128 SER A CA 1
ATOM 1043 C C . SER A 1 128 ? 5.312 -13.711 3.602 1 97.81 128 SER A C 1
ATOM 1045 O O . SER A 1 128 ? 5.027 -12.516 3.662 1 97.81 128 SER A O 1
ATOM 1047 N N . THR A 1 129 ? 4.762 -14.664 4.34 1 97.5 129 THR A N 1
ATOM 1048 C CA . THR A 1 129 ? 3.688 -14.305 5.258 1 97.5 129 THR A CA 1
ATOM 1049 C C . THR A 1 129 ? 4.227 -13.461 6.414 1 97.5 129 THR A C 1
ATOM 1051 O O . THR A 1 129 ? 3.592 -12.492 6.832 1 97.5 129 THR A O 1
ATOM 1054 N N . GLY A 1 130 ? 5.359 -13.867 6.926 1 96.81 130 GLY A N 1
ATOM 1055 C CA . GLY A 1 130 ? 5.988 -13.117 8 1 96.81 130 GLY A CA 1
ATOM 1056 C C . GLY A 1 130 ? 6.25 -11.664 7.645 1 96.81 130 GLY A C 1
ATOM 1057 O O . GLY A 1 130 ? 6.023 -10.766 8.461 1 96.81 130 GLY A O 1
ATOM 1058 N N . VAL A 1 131 ? 6.648 -11.438 6.414 1 96.94 131 VAL A N 1
ATOM 1059 C CA . VAL A 1 131 ? 6.945 -10.086 5.957 1 96.94 131 VAL A CA 1
ATOM 1060 C C . VAL A 1 131 ? 5.641 -9.344 5.672 1 96.94 131 VAL A C 1
ATOM 1062 O O . VAL A 1 131 ? 5.48 -8.188 6.074 1 96.94 131 VAL A O 1
ATOM 1065 N N . ARG A 1 132 ? 4.73 -10.008 5.012 1 94.88 132 ARG A N 1
ATOM 1066 C CA . ARG A 1 132 ? 3.471 -9.391 4.605 1 94.88 132 ARG A CA 1
ATOM 1067 C C . ARG A 1 132 ? 2.697 -8.875 5.812 1 94.88 132 ARG A C 1
ATOM 1069 O O . ARG A 1 132 ? 2.125 -7.785 5.773 1 94.88 132 ARG A O 1
ATOM 1076 N N . TYR A 1 133 ? 2.701 -9.633 6.852 1 90.38 133 TYR A N 1
ATOM 1077 C CA . TYR A 1 133 ? 1.916 -9.289 8.031 1 90.38 133 TYR A CA 1
ATOM 1078 C C . TYR A 1 133 ? 2.822 -8.898 9.195 1 90.38 133 TYR A C 1
ATOM 1080 O O . TYR A 1 133 ? 2.396 -8.914 10.352 1 90.38 133 TYR A O 1
ATOM 1088 N N . GLY A 1 134 ? 4.078 -8.602 8.875 1 89.12 134 GLY A N 1
ATOM 1089 C CA . GLY A 1 134 ? 5.035 -8.32 9.93 1 89.12 134 GLY A CA 1
ATOM 1090 C C . GLY A 1 134 ? 5.352 -6.84 10.062 1 89.12 134 GLY A C 1
ATOM 1091 O O . GLY A 1 134 ? 4.59 -5.992 9.594 1 89.12 134 GLY A O 1
ATOM 1092 N N . THR A 1 135 ? 6.445 -6.586 10.805 1 85.75 135 THR A N 1
ATOM 1093 C CA . THR A 1 135 ? 6.902 -5.23 11.102 1 85.75 135 THR A CA 1
ATOM 1094 C C . THR A 1 135 ? 8.148 -4.887 10.289 1 85.75 135 THR A C 1
ATOM 1096 O O . THR A 1 135 ? 8.641 -5.715 9.523 1 85.75 135 THR A O 1
ATOM 1099 N N . GLU A 1 136 ? 8.555 -3.65 10.422 1 88.88 136 GLU A N 1
ATOM 1100 C CA . GLU A 1 136 ? 9.797 -3.24 9.773 1 88.88 136 GLU A CA 1
ATOM 1101 C C . GLU A 1 136 ? 10.969 -4.105 10.227 1 88.88 136 GLU A C 1
ATOM 1103 O O . GLU A 1 136 ? 11.852 -4.434 9.43 1 88.88 136 GLU A O 1
ATOM 1108 N N . GLU A 1 137 ? 10.914 -4.457 11.523 1 88.94 137 GLU A N 1
ATOM 1109 C CA . GLU A 1 137 ? 11.984 -5.293 12.055 1 88.94 137 GLU A CA 1
ATOM 1110 C C . GLU A 1 137 ? 12.031 -6.648 11.352 1 88.94 137 GLU A C 1
ATOM 1112 O O . GLU A 1 137 ? 13.109 -7.188 11.094 1 88.94 137 GLU A O 1
ATOM 1117 N N . ASP A 1 138 ? 10.883 -7.195 11.07 1 94.25 138 ASP A N 1
ATOM 1118 C CA . ASP A 1 138 ? 10.805 -8.461 10.344 1 94.25 138 ASP A CA 1
ATOM 1119 C C . ASP A 1 138 ? 11.414 -8.328 8.945 1 94.25 138 ASP A C 1
ATOM 1121 O O . ASP A 1 138 ? 12.18 -9.188 8.516 1 94.25 138 ASP A O 1
ATOM 1125 N N . TRP A 1 139 ? 11.109 -7.281 8.312 1 96.38 139 TRP A N 1
ATOM 1126 C CA . TRP A 1 139 ? 11.617 -7.012 6.969 1 96.38 139 TRP A CA 1
ATOM 1127 C C . TRP A 1 139 ? 13.133 -6.824 6.988 1 96.38 139 TRP A C 1
ATOM 1129 O O . TRP A 1 139 ? 13.844 -7.379 6.148 1 96.38 139 TRP A O 1
ATOM 1139 N N . ARG A 1 140 ? 13.609 -6.098 7.98 1 95.19 140 ARG A N 1
ATOM 1140 C CA . ARG A 1 140 ? 15.039 -5.836 8.102 1 95.19 140 ARG A CA 1
ATOM 1141 C C . ARG A 1 140 ? 15.805 -7.121 8.398 1 95.19 140 ARG A C 1
ATOM 1143 O O . ARG A 1 140 ? 16.953 -7.281 7.957 1 95.19 140 ARG A O 1
ATOM 1150 N N . HIS A 1 141 ? 15.164 -7.934 9.141 1 96.44 141 HIS A N 1
ATOM 1151 C CA . HIS A 1 141 ? 15.797 -9.227 9.383 1 96.44 141 HIS A CA 1
ATOM 1152 C C . HIS A 1 141 ? 16 -9.992 8.078 1 96.44 141 HIS A C 1
ATOM 1154 O O . HIS A 1 141 ? 17.078 -10.539 7.84 1 96.44 141 HIS A O 1
ATOM 1160 N N . CYS A 1 142 ? 15.008 -10.023 7.23 1 97.88 142 CYS A N 1
ATOM 1161 C CA . CYS A 1 142 ? 15.133 -10.672 5.93 1 97.88 142 CYS A CA 1
ATOM 1162 C C . CYS A 1 142 ? 16.234 -10.016 5.098 1 97.88 142 CYS A C 1
ATOM 1164 O O . CYS A 1 142 ? 17 -10.703 4.414 1 97.88 142 CYS A O 1
ATOM 1166 N N . TRP A 1 143 ? 16.297 -8.711 5.164 1 97.81 143 TRP A N 1
ATOM 1167 C CA . TRP A 1 143 ? 17.344 -7.969 4.461 1 97.81 143 TRP A CA 1
ATOM 1168 C C . TRP A 1 143 ? 18.719 -8.375 4.949 1 97.81 143 TRP A C 1
ATOM 1170 O O . TRP A 1 143 ? 19.641 -8.578 4.148 1 97.81 143 TRP A O 1
ATOM 1180 N N . GLN A 1 144 ? 18.844 -8.539 6.242 1 96.94 144 GLN A N 1
ATOM 1181 C CA . GLN A 1 144 ? 20.109 -8.961 6.828 1 96.94 144 GLN A CA 1
ATOM 1182 C C . GLN A 1 144 ? 20.484 -10.367 6.371 1 96.94 144 GLN A C 1
ATOM 1184 O O . GLN A 1 144 ? 21.641 -10.625 6.031 1 96.94 144 GLN A O 1
ATOM 1189 N N . VAL A 1 145 ? 19.547 -11.25 6.352 1 96.56 145 VAL A N 1
ATOM 1190 C CA . VAL A 1 145 ? 19.797 -12.625 5.91 1 96.56 145 VAL A CA 1
ATOM 1191 C C . VAL A 1 145 ? 20.203 -12.625 4.438 1 96.56 145 VAL A C 1
ATOM 1193 O O . VAL A 1 145 ? 21.125 -13.336 4.043 1 96.56 145 VAL A O 1
ATOM 1196 N N . TYR A 1 146 ? 19.562 -11.836 3.609 1 97.12 146 TYR A N 1
ATOM 1197 C CA . TYR A 1 146 ? 19.906 -11.703 2.199 1 97.12 146 TYR A CA 1
ATOM 1198 C C . TYR A 1 146 ? 21.375 -11.289 2.035 1 97.12 146 TYR A C 1
ATOM 1200 O O . TYR A 1 146 ? 22.094 -11.836 1.191 1 97.12 146 TYR A O 1
ATOM 1208 N N . ASN A 1 147 ? 21.781 -10.375 2.857 1 96 147 ASN A N 1
ATOM 1209 C CA . ASN A 1 147 ? 23.125 -9.82 2.74 1 96 147 ASN A CA 1
ATOM 1210 C C . ASN A 1 147 ? 24.188 -10.758 3.322 1 96 147 ASN A C 1
ATOM 1212 O O . ASN A 1 147 ? 25.328 -10.758 2.881 1 96 147 ASN A O 1
ATOM 1216 N N . SER A 1 148 ? 23.781 -11.547 4.281 1 95.19 148 SER A N 1
ATOM 1217 C CA . SER A 1 148 ? 24.781 -12.352 4.988 1 95.19 148 SER A CA 1
ATOM 1218 C C . SER A 1 148 ? 24.812 -13.773 4.449 1 95.19 148 SER A C 1
ATOM 1220 O O . SER A 1 148 ? 25.812 -14.484 4.633 1 95.19 148 SER A O 1
ATOM 1222 N N . SER A 1 149 ? 23.75 -14.203 3.834 1 93.94 149 SER A N 1
ATOM 1223 C CA . SER A 1 149 ? 23.703 -15.578 3.348 1 93.94 149 SER A CA 1
ATOM 1224 C C . SER A 1 149 ? 24.547 -15.75 2.092 1 93.94 149 SER A C 1
ATOM 1226 O O . SER A 1 149 ? 24.594 -14.859 1.245 1 93.94 149 SER A O 1
ATOM 1228 N N . SER A 1 150 ? 25.141 -16.922 2.016 1 92.88 150 SER A N 1
ATOM 1229 C CA . SER A 1 150 ? 25.891 -17.281 0.816 1 92.88 150 SER A CA 1
ATOM 1230 C C . SER A 1 150 ? 25.125 -18.281 -0.044 1 92.88 150 SER A C 1
ATOM 1232 O O . SER A 1 150 ? 25.562 -18.641 -1.139 1 92.88 150 SER A O 1
ATOM 1234 N N . ILE A 1 151 ? 23.984 -18.688 0.371 1 93.62 151 ILE A N 1
ATOM 1235 C CA . ILE A 1 151 ? 23.172 -19.688 -0.323 1 93.62 151 ILE A CA 1
ATOM 1236 C C . ILE A 1 151 ? 22.219 -18.984 -1.286 1 93.62 151 ILE A C 1
ATOM 1238 O O . ILE A 1 151 ? 21.312 -18.266 -0.857 1 93.62 151 ILE A O 1
ATOM 1242 N N . PRO A 1 152 ? 22.344 -19.234 -2.607 1 92.88 152 PRO A N 1
ATOM 1243 C CA . PRO A 1 152 ? 21.547 -18.547 -3.617 1 92.88 152 PRO A CA 1
ATOM 1244 C C . PRO A 1 152 ? 20.047 -18.75 -3.416 1 92.88 152 PRO A C 1
ATOM 1246 O O . PRO A 1 152 ? 19.266 -17.797 -3.568 1 92.88 152 PRO A O 1
ATOM 1249 N N . SER A 1 153 ? 19.672 -20 -3.084 1 93.62 153 SER A N 1
ATOM 1250 C CA . SER A 1 153 ? 18.25 -20.281 -2.898 1 93.62 153 SER A CA 1
ATOM 1251 C C . SER A 1 153 ? 17.672 -19.469 -1.733 1 93.62 153 SER A C 1
ATOM 1253 O O . SER A 1 153 ? 16.547 -18.984 -1.801 1 93.62 153 SER A O 1
ATOM 1255 N N . GLU A 1 154 ? 18.469 -19.328 -0.697 1 94.25 154 GLU A N 1
ATOM 1256 C CA . GLU A 1 154 ? 18.031 -18.547 0.46 1 94.25 154 GLU A CA 1
ATOM 1257 C C . GLU A 1 154 ? 17.938 -17.062 0.118 1 94.25 154 GLU A C 1
ATOM 1259 O O . GLU A 1 154 ? 16.984 -16.391 0.522 1 94.25 154 GLU A O 1
ATOM 1264 N N . LYS A 1 155 ? 18.859 -16.625 -0.65 1 96.25 155 LYS A N 1
ATOM 1265 C CA . LYS A 1 155 ? 18.828 -15.234 -1.103 1 96.25 155 LYS A CA 1
ATOM 1266 C C . LYS A 1 155 ? 17.578 -14.961 -1.948 1 96.25 155 LYS A C 1
ATOM 1268 O O . LYS A 1 155 ? 16.922 -13.938 -1.769 1 96.25 155 LYS A O 1
ATOM 1273 N N . GLY A 1 156 ? 17.359 -15.938 -2.811 1 96.94 156 GLY A N 1
ATOM 1274 C CA . GLY A 1 156 ? 16.172 -15.805 -3.648 1 96.94 156 GLY A CA 1
ATOM 1275 C C . GLY A 1 156 ? 14.883 -15.75 -2.854 1 96.94 156 GLY A C 1
ATOM 1276 O O . GLY A 1 156 ? 13.984 -14.969 -3.172 1 96.94 156 GLY A O 1
ATOM 1277 N N . LEU A 1 157 ? 14.812 -16.547 -1.796 1 97.44 157 LEU A N 1
ATOM 1278 C CA . LEU A 1 157 ? 13.633 -16.562 -0.933 1 97.44 157 LEU A CA 1
ATOM 1279 C C . LEU A 1 157 ? 13.461 -15.227 -0.216 1 97.44 157 LEU A C 1
ATOM 1281 O O . LEU A 1 157 ? 12.344 -14.727 -0.089 1 97.44 157 LEU A O 1
ATOM 1285 N N . MET A 1 158 ? 14.539 -14.648 0.186 1 98.12 158 MET A N 1
ATOM 1286 C CA . MET A 1 158 ? 14.492 -13.367 0.881 1 98.12 158 MET A CA 1
ATOM 1287 C C . MET A 1 158 ? 14.016 -12.258 -0.053 1 98.12 158 MET A C 1
ATOM 1289 O O . MET A 1 158 ? 13.18 -11.438 0.329 1 98.12 158 MET A O 1
ATOM 1293 N N . LEU A 1 159 ? 14.523 -12.32 -1.287 1 98.12 159 LEU A N 1
ATOM 1294 C CA . LEU A 1 159 ? 14.117 -11.32 -2.271 1 98.12 159 LEU A CA 1
ATOM 1295 C C . LEU A 1 159 ? 12.617 -11.367 -2.512 1 98.12 159 LEU A C 1
ATOM 1297 O O . LEU A 1 159 ? 11.953 -10.328 -2.535 1 98.12 159 LEU A O 1
ATOM 1301 N N . LYS A 1 160 ? 12.109 -12.523 -2.604 1 98 160 LYS A N 1
ATOM 1302 C CA . LYS A 1 160 ? 10.68 -12.703 -2.857 1 98 160 LYS A CA 1
ATOM 1303 C C . LYS A 1 160 ? 9.852 -12.328 -1.634 1 98 160 LYS A C 1
ATOM 1305 O O . LYS A 1 160 ? 8.828 -11.656 -1.759 1 98 160 LYS A O 1
ATOM 1310 N N . ALA A 1 161 ? 10.305 -12.695 -0.487 1 98.31 161 ALA A N 1
ATOM 1311 C CA . ALA A 1 161 ? 9.586 -12.422 0.755 1 98.31 161 ALA A CA 1
ATOM 1312 C C . ALA A 1 161 ? 9.5 -10.922 1.02 1 98.31 161 ALA A C 1
ATOM 1314 O O . ALA A 1 161 ? 8.43 -10.406 1.356 1 98.31 161 ALA A O 1
ATOM 1315 N N . MET A 1 162 ? 10.57 -10.219 0.807 1 98.31 162 MET A N 1
ATOM 1316 C CA . MET A 1 162 ? 10.625 -8.789 1.102 1 98.31 162 MET A CA 1
ATOM 1317 C C . MET A 1 162 ? 9.68 -8.008 0.197 1 98.31 162 MET A C 1
ATOM 1319 O O . MET A 1 162 ? 9.148 -6.973 0.598 1 98.31 162 MET A O 1
ATOM 1323 N N . ALA A 1 163 ? 9.414 -8.562 -0.945 1 98.12 163 ALA A N 1
ATOM 1324 C CA . ALA A 1 163 ? 8.516 -7.902 -1.895 1 98.12 163 ALA A CA 1
ATOM 1325 C C . ALA A 1 163 ? 7.066 -7.98 -1.424 1 98.12 163 ALA A C 1
ATOM 1327 O O . ALA A 1 163 ? 6.195 -7.285 -1.953 1 98.12 163 ALA A O 1
ATOM 1328 N N . GLN A 1 164 ? 6.789 -8.766 -0.406 1 96.94 164 GLN A N 1
ATOM 1329 C CA . GLN A 1 164 ? 5.418 -8.992 0.031 1 96.94 164 GLN A CA 1
ATOM 1330 C C . GLN A 1 164 ? 5.004 -7.973 1.091 1 96.94 164 GLN A C 1
ATOM 1332 O O . GLN A 1 164 ? 3.867 -7.992 1.57 1 96.94 164 GLN A O 1
ATOM 1337 N N . THR A 1 165 ? 5.855 -6.977 1.413 1 96.19 165 THR A N 1
ATOM 1338 C CA . THR A 1 165 ? 5.566 -6.023 2.479 1 96.19 165 THR A CA 1
ATOM 1339 C C . THR A 1 165 ? 4.359 -5.16 2.121 1 96.19 165 THR A C 1
ATOM 1341 O O . THR A 1 165 ? 4.172 -4.801 0.958 1 96.19 165 THR A O 1
ATOM 1344 N N . ARG A 1 166 ? 3.639 -4.855 3.109 1 91.62 166 ARG A N 1
ATOM 1345 C CA . ARG A 1 166 ? 2.498 -3.957 2.957 1 91.62 166 ARG A CA 1
ATOM 1346 C C . ARG A 1 166 ? 2.84 -2.549 3.436 1 91.62 166 ARG A C 1
ATOM 1348 O O . ARG A 1 166 ? 1.996 -1.652 3.393 1 91.62 166 ARG A O 1
ATOM 1355 N N . ASP A 1 167 ? 4.059 -2.381 3.896 1 91.62 167 ASP A N 1
ATOM 1356 C CA . ASP A 1 167 ? 4.531 -1.071 4.336 1 91.62 167 ASP A CA 1
ATOM 1357 C C . ASP A 1 167 ? 5.047 -0.249 3.156 1 91.62 167 ASP A C 1
ATOM 1359 O O . ASP A 1 167 ? 6.051 -0.604 2.539 1 91.62 167 ASP A O 1
ATOM 1363 N N . PRO A 1 168 ? 4.41 0.817 2.934 1 92.81 168 PRO A N 1
ATOM 1364 C CA . PRO A 1 168 ? 4.805 1.602 1.761 1 92.81 168 PRO A CA 1
ATOM 1365 C C . PRO A 1 168 ? 6.23 2.137 1.859 1 92.81 168 PRO A C 1
ATOM 1367 O O . PRO A 1 168 ? 6.91 2.283 0.84 1 92.81 168 PRO A O 1
ATOM 1370 N N . TRP A 1 169 ? 6.68 2.447 3.045 1 91.88 169 TRP A N 1
ATOM 1371 C CA . TRP A 1 169 ? 8.047 2.941 3.219 1 91.88 169 TRP A CA 1
ATOM 1372 C C . TRP A 1 169 ? 9.062 1.86 2.867 1 91.88 169 TRP A C 1
ATOM 1374 O O . TRP A 1 169 ? 10.016 2.115 2.133 1 91.88 169 TRP A O 1
ATOM 1384 N N . LEU A 1 170 ? 8.789 0.698 3.387 1 94.12 170 LEU A N 1
ATOM 1385 C CA . LEU A 1 170 ? 9.695 -0.409 3.092 1 94.12 170 LEU A CA 1
ATOM 1386 C C . LEU A 1 170 ? 9.672 -0.747 1.605 1 94.12 170 LEU A C 1
ATOM 1388 O O . LEU A 1 170 ? 10.711 -1.043 1.017 1 94.12 170 LEU A O 1
ATOM 1392 N N . MET A 1 171 ? 8.484 -0.667 1.023 1 96 171 MET A N 1
ATOM 1393 C CA . MET A 1 171 ? 8.336 -0.908 -0.41 1 96 171 MET A CA 1
ATOM 1394 C C . MET A 1 171 ? 9.156 0.092 -1.216 1 96 171 MET A C 1
ATOM 1396 O O . MET A 1 171 ? 9.875 -0.291 -2.143 1 96 171 MET A O 1
ATOM 1400 N N . GLN A 1 172 ? 9.086 1.303 -0.814 1 93.56 172 GLN A N 1
ATOM 1401 C CA . GLN A 1 172 ? 9.82 2.357 -1.502 1 93.56 172 GLN A CA 1
ATOM 1402 C C . GLN A 1 172 ? 11.328 2.16 -1.359 1 93.56 172 GLN A C 1
ATOM 1404 O O . GLN A 1 172 ? 12.07 2.289 -2.334 1 93.56 172 GLN A O 1
ATOM 1409 N N . GLN A 1 173 ? 11.75 1.883 -0.19 1 94.12 173 GLN A N 1
ATOM 1410 C CA . GLN A 1 173 ? 13.172 1.637 0.049 1 94.12 173 GLN A CA 1
ATOM 1411 C C . GLN A 1 173 ? 13.672 0.451 -0.773 1 94.12 173 GLN A C 1
ATOM 1413 O O . GLN A 1 173 ? 14.75 0.507 -1.358 1 94.12 173 GLN A O 1
ATOM 1418 N N . TYR A 1 174 ? 12.859 -0.59 -0.754 1 97.06 174 TYR A N 1
ATOM 1419 C CA . TYR A 1 174 ? 13.227 -1.8 -1.481 1 97.06 174 TYR A CA 1
ATOM 1420 C C . TYR A 1 174 ? 13.445 -1.503 -2.961 1 97.06 174 TYR A C 1
ATOM 1422 O O . TYR A 1 174 ? 14.438 -1.94 -3.549 1 97.06 174 TYR A O 1
ATOM 1430 N N . LEU A 1 175 ? 12.586 -0.698 -3.529 1 96.25 175 LEU A N 1
ATOM 1431 C CA . LEU A 1 175 ? 12.695 -0.312 -4.93 1 96.25 175 LEU A CA 1
ATOM 1432 C C . LEU A 1 175 ? 13.93 0.562 -5.16 1 96.25 175 LEU A C 1
ATOM 1434 O O . LEU A 1 175 ? 14.625 0.407 -6.164 1 96.25 175 LEU A O 1
ATOM 1438 N N . GLU A 1 176 ? 14.203 1.396 -4.262 1 93.25 176 GLU A N 1
ATOM 1439 C CA . GLU A 1 176 ? 15.383 2.24 -4.379 1 93.25 176 GLU A CA 1
ATOM 1440 C C . GLU A 1 176 ? 16.656 1.406 -4.336 1 93.25 176 GLU A C 1
ATOM 1442 O O . GLU A 1 176 ? 17.641 1.734 -5.004 1 93.25 176 GLU A O 1
ATOM 1447 N N . TYR A 1 177 ? 16.625 0.354 -3.529 1 95.25 177 TYR A N 1
ATOM 1448 C CA . TYR A 1 177 ? 17.781 -0.523 -3.424 1 95.25 177 TYR A CA 1
ATOM 1449 C C . TYR A 1 177 ? 18.125 -1.142 -4.773 1 95.25 177 TYR A C 1
ATOM 1451 O O . TYR A 1 177 ? 19.281 -1.452 -5.047 1 95.25 177 TYR A O 1
ATOM 1459 N N . THR A 1 178 ? 17.125 -1.334 -5.633 1 94.5 178 THR A N 1
ATOM 1460 C CA . THR A 1 178 ? 17.359 -1.951 -6.934 1 94.5 178 THR A CA 1
ATOM 1461 C C . THR A 1 178 ? 18.188 -1.03 -7.828 1 94.5 178 THR A C 1
ATOM 1463 O O . THR A 1 178 ? 18.766 -1.476 -8.82 1 94.5 178 THR A O 1
ATOM 1466 N N . LEU A 1 179 ? 18.312 0.224 -7.516 1 92.56 179 LEU A N 1
ATOM 1467 C CA . LEU A 1 179 ? 19.062 1.197 -8.305 1 92.56 179 LEU A CA 1
ATOM 1468 C C . LEU A 1 179 ? 20.516 1.271 -7.844 1 92.56 179 LEU A C 1
ATOM 1470 O O . LEU A 1 179 ? 21.328 1.958 -8.461 1 92.56 179 LEU A O 1
ATOM 1474 N N . ASP A 1 180 ? 20.797 0.604 -6.777 1 92.69 180 ASP A N 1
ATOM 1475 C CA . ASP A 1 180 ? 22.125 0.574 -6.184 1 92.69 180 ASP A CA 1
ATOM 1476 C C . ASP A 1 180 ? 22.734 -0.823 -6.27 1 92.69 180 ASP A C 1
ATOM 1478 O O . ASP A 1 180 ? 22.406 -1.704 -5.477 1 92.69 180 ASP A O 1
ATOM 1482 N N . ALA A 1 181 ? 23.703 -1.025 -7.047 1 90.75 181 ALA A N 1
ATOM 1483 C CA . ALA A 1 181 ? 24.297 -2.332 -7.316 1 90.75 181 ALA A CA 1
ATOM 1484 C C . ALA A 1 181 ? 25.031 -2.865 -6.09 1 90.75 181 ALA A C 1
ATOM 1486 O O . ALA A 1 181 ? 25.297 -4.066 -5.992 1 90.75 181 ALA A O 1
ATOM 1487 N N . THR A 1 182 ? 25.375 -1.991 -5.18 1 93.56 182 THR A N 1
ATOM 1488 C CA . THR A 1 182 ? 26.047 -2.424 -3.963 1 93.56 182 THR A CA 1
ATOM 1489 C C . THR A 1 182 ? 25.047 -3.035 -2.979 1 93.56 182 THR A C 1
ATOM 1491 O O . THR A 1 182 ? 25.453 -3.734 -2.043 1 93.56 182 THR A O 1
ATOM 1494 N N . LYS A 1 183 ? 23.75 -2.828 -3.219 1 94.81 183 LYS A N 1
ATOM 1495 C CA . LYS A 1 183 ? 22.719 -3.344 -2.326 1 94.81 183 LYS A CA 1
ATOM 1496 C C . LYS A 1 183 ? 22.016 -4.555 -2.938 1 94.81 183 LYS A C 1
ATOM 1498 O O . LYS A 1 183 ? 21.891 -5.594 -2.289 1 94.81 183 LYS A O 1
ATOM 1503 N N . ILE A 1 184 ? 21.578 -4.391 -4.168 1 94.88 184 ILE A N 1
ATOM 1504 C CA . ILE A 1 184 ? 20.969 -5.496 -4.898 1 94.88 184 ILE A CA 1
ATOM 1505 C C . ILE A 1 184 ? 21.703 -5.715 -6.215 1 94.88 184 ILE A C 1
ATOM 1507 O O . ILE A 1 184 ? 21.797 -4.801 -7.039 1 94.88 184 ILE A O 1
ATOM 1511 N N . ARG A 1 185 ? 22.172 -6.918 -6.328 1 90.12 185 ARG A N 1
ATOM 1512 C CA . ARG A 1 185 ? 22.906 -7.254 -7.543 1 90.12 185 ARG A CA 1
ATOM 1513 C C . ARG A 1 185 ? 22 -7.156 -8.773 1 90.12 185 ARG A C 1
ATOM 1515 O O . ARG A 1 185 ? 20.812 -7.453 -8.703 1 90.12 185 ARG A O 1
ATOM 1522 N N . PRO A 1 186 ? 22.594 -6.758 -9.898 1 86.56 186 PRO A N 1
ATOM 1523 C CA . PRO A 1 186 ? 21.812 -6.582 -11.125 1 86.56 186 PRO A CA 1
ATOM 1524 C C . PRO A 1 186 ? 20.969 -7.812 -11.469 1 86.56 186 PRO A C 1
ATOM 1526 O O . PRO A 1 186 ? 19.828 -7.676 -11.898 1 86.56 186 PRO A O 1
ATOM 1529 N N . GLN A 1 187 ? 21.469 -8.984 -11.234 1 87 187 GLN A N 1
ATOM 1530 C CA . GLN A 1 187 ? 20.75 -10.203 -11.602 1 87 187 GLN A CA 1
ATOM 1531 C C . GLN A 1 187 ? 19.531 -10.406 -10.703 1 87 187 GLN A C 1
ATOM 1533 O O . GLN A 1 187 ? 18.625 -11.18 -11.031 1 87 187 GLN A O 1
ATOM 1538 N N . ASP A 1 188 ? 19.594 -9.75 -9.531 1 93 188 ASP A N 1
ATOM 1539 C CA . ASP A 1 188 ? 18.516 -9.906 -8.562 1 93 188 ASP A CA 1
ATOM 1540 C C . ASP A 1 188 ? 17.438 -8.844 -8.766 1 93 188 ASP A C 1
ATOM 1542 O O . ASP A 1 188 ? 16.328 -8.961 -8.227 1 93 188 ASP A O 1
ATOM 1546 N N . VAL A 1 189 ? 17.703 -7.855 -9.539 1 93.25 189 VAL A N 1
ATOM 1547 C CA . VAL A 1 189 ? 16.797 -6.723 -9.742 1 93.25 189 VAL A CA 1
ATOM 1548 C C . VAL A 1 189 ? 15.516 -7.203 -10.406 1 93.25 189 VAL A C 1
ATOM 1550 O O . VAL A 1 189 ? 14.422 -6.789 -10.016 1 93.25 189 VAL A O 1
ATOM 1553 N N . MET A 1 190 ? 15.68 -8.156 -11.328 1 92.12 190 MET A N 1
ATOM 1554 C CA . MET A 1 190 ? 14.508 -8.664 -12.047 1 92.12 190 MET A CA 1
ATOM 1555 C C . MET A 1 190 ? 13.555 -9.375 -11.102 1 92.12 190 MET A C 1
ATOM 1557 O O . MET A 1 190 ? 12.336 -9.211 -11.188 1 92.12 190 MET A O 1
ATOM 1561 N N . THR A 1 191 ? 14.102 -10.109 -10.219 1 95 191 THR A N 1
ATOM 1562 C CA . THR A 1 191 ? 13.281 -10.805 -9.242 1 95 191 THR A CA 1
ATOM 1563 C C . THR A 1 191 ? 12.5 -9.82 -8.375 1 95 191 THR A C 1
ATOM 1565 O O . THR A 1 191 ? 11.297 -9.984 -8.164 1 95 191 THR A O 1
ATOM 1568 N N . VAL A 1 192 ? 13.102 -8.758 -7.945 1 96.88 192 VAL A N 1
ATOM 1569 C CA . VAL A 1 192 ? 12.477 -7.746 -7.098 1 96.88 192 VAL A CA 1
ATOM 1570 C C . VAL A 1 192 ? 11.352 -7.051 -7.855 1 96.88 192 VAL A C 1
ATOM 1572 O O . VAL A 1 192 ? 10.227 -6.969 -7.367 1 96.88 192 VAL A O 1
ATOM 1575 N N . LEU A 1 193 ? 11.633 -6.641 -9.086 1 96.31 193 LEU A N 1
ATOM 1576 C CA . LEU A 1 193 ? 10.641 -5.898 -9.867 1 96.31 193 LEU A CA 1
ATOM 1577 C C . LEU A 1 193 ? 9.445 -6.781 -10.203 1 96.31 193 LEU A C 1
ATOM 1579 O O . LEU A 1 193 ? 8.297 -6.328 -10.156 1 96.31 193 LEU A O 1
ATOM 1583 N N . LYS A 1 194 ? 9.734 -8.055 -10.516 1 95.81 194 LYS A N 1
ATOM 1584 C CA . LYS A 1 194 ? 8.656 -8.992 -10.812 1 95.81 194 LYS A CA 1
ATOM 1585 C C . LYS A 1 194 ? 7.766 -9.211 -9.594 1 95.81 194 LYS A C 1
ATOM 1587 O O . LYS A 1 194 ? 6.539 -9.141 -9.695 1 95.81 194 LYS A O 1
ATOM 1592 N N . GLN A 1 195 ? 8.391 -9.453 -8.477 1 96.94 195 GLN A N 1
ATOM 1593 C CA . GLN A 1 195 ? 7.645 -9.766 -7.262 1 96.94 195 GLN A CA 1
ATOM 1594 C C . GLN A 1 195 ? 6.895 -8.539 -6.746 1 96.94 195 GLN A C 1
ATOM 1596 O O . GLN A 1 195 ? 5.738 -8.648 -6.324 1 96.94 195 GLN A O 1
ATOM 1601 N N . VAL A 1 196 ? 7.477 -7.348 -6.793 1 97.56 196 VAL A N 1
ATOM 1602 C CA . VAL A 1 196 ? 6.836 -6.121 -6.332 1 97.56 196 VAL A CA 1
ATOM 1603 C C . VAL A 1 196 ? 5.664 -5.773 -7.246 1 97.56 196 VAL A C 1
ATOM 1605 O O . VAL A 1 196 ? 4.609 -5.336 -6.777 1 97.56 196 VAL A O 1
ATOM 1608 N N . SER A 1 197 ? 5.855 -6.02 -8.555 1 96.81 197 SER A N 1
ATOM 1609 C CA . SER A 1 197 ? 4.801 -5.711 -9.508 1 96.81 197 SER A CA 1
ATOM 1610 C C . SER A 1 197 ? 3.58 -6.602 -9.297 1 96.81 197 SER A C 1
ATOM 1612 O O . SER A 1 197 ? 2.455 -6.207 -9.609 1 96.81 197 SER A O 1
ATOM 1614 N N . LYS A 1 198 ? 3.824 -7.77 -8.766 1 93.75 198 LYS A N 1
ATOM 1615 C CA . LYS A 1 198 ? 2.73 -8.703 -8.523 1 93.75 198 LYS A CA 1
ATOM 1616 C C . LYS A 1 198 ? 2 -8.375 -7.223 1 93.75 198 LYS A C 1
ATOM 1618 O O . LYS A 1 198 ? 0.889 -8.852 -6.988 1 93.75 198 LYS A O 1
ATOM 1623 N N . ASN A 1 199 ? 2.646 -7.625 -6.375 1 94.31 199 ASN A N 1
ATOM 1624 C CA . ASN A 1 199 ? 2.043 -7.152 -5.133 1 94.31 199 ASN A CA 1
ATOM 1625 C C . ASN A 1 199 ? 1.122 -5.961 -5.375 1 94.31 199 ASN A C 1
ATOM 1627 O O . ASN A 1 199 ? 1.564 -4.918 -5.859 1 94.31 199 ASN A O 1
ATOM 1631 N N . PRO A 1 200 ? -0.086 -6.141 -5.008 1 92.31 200 PRO A N 1
ATOM 1632 C CA . PRO A 1 200 ? -1.01 -5.027 -5.23 1 92.31 200 PRO A CA 1
ATOM 1633 C C . PRO A 1 200 ? -0.54 -3.73 -4.578 1 92.31 200 PRO A C 1
ATOM 1635 O O . PRO A 1 200 ? -0.771 -2.645 -5.113 1 92.31 200 PRO A O 1
ATOM 1638 N N . GLY A 1 201 ? 0.126 -3.797 -3.518 1 92.56 201 GLY A N 1
ATOM 1639 C CA . GLY A 1 201 ? 0.613 -2.615 -2.822 1 92.56 201 GLY A CA 1
ATOM 1640 C C . GLY A 1 201 ? 1.848 -2.012 -3.463 1 92.56 201 GLY A C 1
ATOM 1641 O O . GLY A 1 201 ? 2.24 -0.892 -3.133 1 92.56 201 GLY A O 1
ATOM 1642 N N . GLY A 1 202 ? 2.424 -2.721 -4.41 1 96 202 GLY A N 1
ATOM 1643 C CA . GLY A 1 202 ? 3.684 -2.264 -4.977 1 96 202 GLY A CA 1
ATOM 1644 C C . GLY A 1 202 ? 3.609 -2.012 -6.473 1 96 202 GLY A C 1
ATOM 1645 O O . GLY A 1 202 ? 4.551 -1.48 -7.062 1 96 202 GLY A O 1
ATOM 1646 N N . ARG A 1 203 ? 2.551 -2.377 -7.121 1 95.12 203 ARG A N 1
ATOM 1647 C CA . ARG A 1 203 ? 2.477 -2.371 -8.578 1 95.12 203 ARG A CA 1
ATOM 1648 C C . ARG A 1 203 ? 2.65 -0.959 -9.133 1 95.12 203 ARG A C 1
ATOM 1650 O O . ARG A 1 203 ? 3.41 -0.746 -10.078 1 95.12 203 ARG A O 1
ATOM 1657 N N . LEU A 1 204 ? 1.976 0.031 -8.531 1 95.38 204 LEU A N 1
ATOM 1658 C CA . LEU A 1 204 ? 2.074 1.401 -9.023 1 95.38 204 LEU A CA 1
ATOM 1659 C C . LEU A 1 204 ? 3.445 1.993 -8.711 1 95.38 204 LEU A C 1
ATOM 1661 O O . LEU A 1 204 ? 4.004 2.734 -9.523 1 95.38 204 LEU A O 1
ATOM 1665 N N . SER A 1 205 ? 3.965 1.625 -7.562 1 96.06 205 SER A N 1
ATOM 1666 C CA . SER A 1 205 ? 5.285 2.111 -7.18 1 96.06 205 SER A CA 1
ATOM 1667 C C . SER A 1 205 ? 6.363 1.573 -8.117 1 96.06 205 SER A C 1
ATOM 1669 O O . SER A 1 205 ? 7.289 2.299 -8.492 1 96.06 205 SER A O 1
ATOM 1671 N N . ALA A 1 206 ? 6.23 0.311 -8.469 1 97.31 206 ALA A N 1
ATOM 1672 C CA . ALA A 1 206 ? 7.195 -0.293 -9.383 1 97.31 206 ALA A CA 1
ATOM 1673 C C . ALA A 1 206 ? 7.152 0.383 -10.75 1 97.31 206 ALA A C 1
ATOM 1675 O O . ALA A 1 206 ? 8.195 0.712 -11.32 1 97.31 206 ALA A O 1
ATOM 1676 N N . TRP A 1 207 ? 5.98 0.601 -11.258 1 97 207 TRP A N 1
ATOM 1677 C CA . TRP A 1 207 ? 5.789 1.276 -12.539 1 97 207 TRP A CA 1
ATOM 1678 C C . TRP A 1 207 ? 6.355 2.691 -12.492 1 97 207 TRP A C 1
ATOM 1680 O O . TRP A 1 207 ? 7.078 3.104 -13.406 1 97 207 TRP A O 1
ATOM 1690 N N . ARG A 1 208 ? 6.078 3.369 -11.43 1 95.25 208 ARG A N 1
ATOM 1691 C CA . ARG A 1 208 ? 6.586 4.727 -11.258 1 95.25 208 ARG A CA 1
ATOM 1692 C C . ARG A 1 208 ? 8.109 4.738 -11.219 1 95.25 208 ARG A C 1
ATOM 1694 O O . ARG A 1 208 ? 8.742 5.578 -11.859 1 95.25 208 ARG A O 1
ATOM 1701 N N . MET A 1 209 ? 8.672 3.881 -10.492 1 94.75 209 MET A N 1
ATOM 1702 C CA . MET A 1 209 ? 10.125 3.83 -10.328 1 94.75 209 MET A CA 1
ATOM 1703 C C . MET A 1 209 ? 10.812 3.637 -11.672 1 94.75 209 MET A C 1
ATOM 1705 O O . MET A 1 209 ? 11.797 4.312 -11.969 1 94.75 209 MET A O 1
ATOM 1709 N N . VAL A 1 210 ? 10.281 2.723 -12.453 1 94.25 210 VAL A N 1
ATOM 1710 C CA . VAL A 1 210 ? 10.883 2.424 -13.75 1 94.25 210 VAL A CA 1
ATOM 1711 C C . VAL A 1 210 ? 10.789 3.65 -14.656 1 94.25 210 VAL A C 1
ATOM 1713 O O . VAL A 1 210 ? 11.758 3.992 -15.344 1 94.25 210 VAL A O 1
ATOM 1716 N N . ARG A 1 211 ? 9.672 4.328 -14.648 1 94.69 211 ARG A N 1
ATOM 1717 C CA . ARG A 1 211 ? 9.516 5.523 -15.461 1 94.69 211 ARG A CA 1
ATOM 1718 C C . ARG A 1 211 ? 10.438 6.641 -14.984 1 94.69 211 ARG A C 1
ATOM 1720 O O . ARG A 1 211 ? 11.109 7.285 -15.789 1 94.69 211 ARG A O 1
ATOM 1727 N N . GLN A 1 212 ? 10.477 6.824 -13.711 1 94.19 212 GLN A N 1
ATOM 1728 C CA . GLN A 1 212 ? 11.25 7.906 -13.109 1 94.19 212 GLN A CA 1
ATOM 1729 C C . GLN A 1 212 ? 12.742 7.707 -13.352 1 94.19 212 GLN A C 1
ATOM 1731 O O . GLN A 1 212 ? 13.477 8.68 -13.562 1 94.19 212 GLN A O 1
ATOM 1736 N N . HIS A 1 213 ? 13.156 6.48 -13.367 1 93.88 213 HIS A N 1
ATOM 1737 C CA . HIS A 1 213 ? 14.586 6.207 -13.469 1 93.88 213 HIS A CA 1
ATOM 1738 C C . HIS A 1 213 ? 14.906 5.426 -14.742 1 93.88 213 HIS A C 1
ATOM 1740 O O . HIS A 1 213 ? 15.797 4.566 -14.742 1 93.88 213 HIS A O 1
ATOM 1746 N N . TRP A 1 214 ? 14.211 5.66 -15.719 1 91.75 214 TRP A N 1
ATOM 1747 C CA . TRP A 1 214 ? 14.359 4.902 -16.953 1 91.75 214 TRP A CA 1
ATOM 1748 C C . TRP A 1 214 ? 15.773 5.012 -17.5 1 91.75 214 TRP A C 1
ATOM 1750 O O . TRP A 1 214 ? 16.375 4.012 -17.891 1 91.75 214 TRP A O 1
ATOM 1760 N N . SER A 1 215 ? 16.344 6.246 -17.531 1 90 215 SER A N 1
ATOM 1761 C CA . SER A 1 215 ? 17.688 6.465 -18.062 1 90 215 SER A CA 1
ATOM 1762 C C . SER A 1 215 ? 18.719 5.668 -17.281 1 90 215 SER A C 1
ATOM 1764 O O . SER A 1 215 ? 19.594 5.016 -17.875 1 90 215 SER A O 1
ATOM 1766 N N . GLN A 1 216 ? 18.562 5.727 -16.016 1 90.31 216 GLN A N 1
ATOM 1767 C CA . GLN A 1 216 ? 19.5 4.992 -15.164 1 90.31 216 GLN A CA 1
ATOM 1768 C C . GLN A 1 216 ? 19.359 3.486 -15.367 1 90.31 216 GLN A C 1
ATOM 1770 O O . GLN A 1 216 ? 20.359 2.771 -15.477 1 90.31 216 GLN A O 1
ATOM 1775 N N . ILE A 1 217 ? 18.125 3.012 -15.43 1 89.62 217 ILE A N 1
ATOM 1776 C CA . ILE A 1 217 ? 17.844 1.593 -15.617 1 89.62 217 ILE A CA 1
ATOM 1777 C C . ILE A 1 217 ? 18.375 1.13 -16.969 1 89.62 217 ILE A C 1
ATOM 1779 O O . ILE A 1 217 ? 18.969 0.053 -17.078 1 89.62 217 ILE A O 1
ATOM 1783 N N . SER A 1 218 ? 18.203 1.988 -17.953 1 87.19 218 SER A N 1
ATOM 1784 C CA . SER A 1 218 ? 18.672 1.658 -19.281 1 87.19 218 SER A CA 1
ATOM 1785 C C . SER A 1 218 ? 20.188 1.569 -19.328 1 87.19 218 SER A C 1
ATOM 1787 O O . SER A 1 218 ? 20.75 0.745 -20.047 1 87.19 218 SER A O 1
ATOM 1789 N N . GLN A 1 219 ? 20.828 2.369 -18.594 1 85 219 GLN A N 1
ATOM 1790 C CA . GLN A 1 219 ? 22.281 2.359 -18.547 1 85 219 GLN A CA 1
ATOM 1791 C C . GLN A 1 219 ? 22.797 1.116 -17.812 1 85 219 GLN A C 1
ATOM 1793 O O . GLN A 1 219 ? 23.797 0.525 -18.234 1 85 219 GLN A O 1
ATOM 1798 N N . LEU A 1 220 ? 22.078 0.79 -16.812 1 81.88 220 LEU A N 1
ATOM 1799 C CA . LEU A 1 220 ? 22.5 -0.35 -16.016 1 81.88 220 LEU A CA 1
ATOM 1800 C C . LEU A 1 220 ? 22.219 -1.662 -16.734 1 81.88 220 LEU A C 1
ATOM 1802 O O . LEU A 1 220 ? 23.031 -2.592 -16.672 1 81.88 220 LEU A O 1
ATOM 1806 N N . PHE A 1 221 ? 21.094 -1.688 -17.516 1 80.12 221 PHE A N 1
ATOM 1807 C CA . PHE A 1 221 ? 20.641 -2.967 -18.047 1 80.12 221 PHE A CA 1
ATOM 1808 C C . PHE A 1 221 ? 20.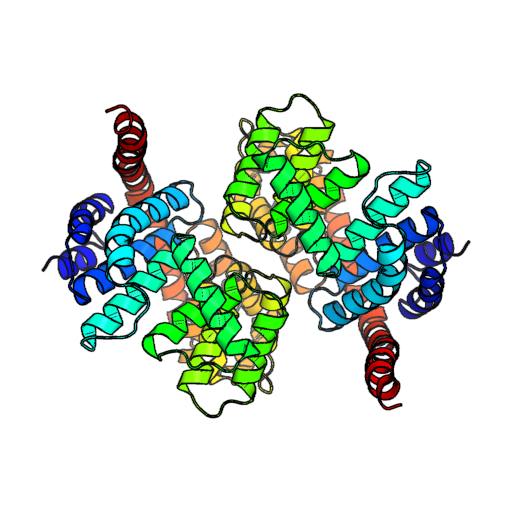547 -2.918 -19.562 1 80.12 221 PHE A C 1
ATOM 1810 O O . PHE A 1 221 ? 20.234 -3.924 -20.203 1 80.12 221 PHE A O 1
ATOM 1817 N N . GLY A 1 222 ? 20.672 -1.731 -20.172 1 68.62 222 GLY A N 1
ATOM 1818 C CA . GLY A 1 222 ? 20.406 -1.434 -21.578 1 68.62 222 GLY A CA 1
ATOM 1819 C C . GLY A 1 222 ? 21.234 -2.266 -22.531 1 68.62 222 GLY A C 1
ATOM 1820 O O . GLY A 1 222 ? 20.828 -2.49 -23.688 1 68.62 222 GLY A O 1
ATOM 1821 N N . HIS A 1 223 ? 22.297 -2.596 -22.062 1 66.19 223 HIS A N 1
ATOM 1822 C CA . HIS A 1 223 ? 23.109 -3.379 -22.984 1 66.19 223 HIS A CA 1
ATOM 1823 C C . HIS A 1 223 ? 22.547 -4.789 -23.141 1 66.19 223 HIS A C 1
ATOM 1825 O O . HIS A 1 223 ? 22.875 -5.488 -24.109 1 66.19 223 HIS A O 1
ATOM 1831 N N . GLY A 1 224 ? 21.75 -5.152 -22.328 1 64.44 224 GLY A N 1
ATOM 1832 C CA . GLY A 1 224 ? 21.109 -6.457 -22.422 1 64.44 224 GLY A CA 1
ATOM 1833 C C . GLY A 1 224 ? 19.656 -6.383 -22.844 1 64.44 224 GLY A C 1
ATOM 1834 O O . GLY A 1 224 ? 18.797 -5.977 -22.078 1 64.44 224 GLY A O 1
ATOM 1835 N N . SER A 1 225 ? 19.406 -6.582 -24.141 1 63.81 225 SER A N 1
ATOM 1836 C CA . SER A 1 225 ? 18.094 -6.469 -24.766 1 63.81 225 SER A CA 1
ATOM 1837 C C . SER A 1 225 ? 17.047 -7.266 -24 1 63.81 225 SER A C 1
ATOM 1839 O O . SER A 1 225 ? 15.945 -6.777 -23.766 1 63.81 225 SER A O 1
ATOM 1841 N N . PHE A 1 226 ? 17.516 -8.391 -23.484 1 81.12 226 PHE A N 1
ATOM 1842 C CA . PHE A 1 226 ? 16.547 -9.289 -22.875 1 81.12 226 PHE A CA 1
ATOM 1843 C C . PHE A 1 226 ? 16.109 -8.773 -21.5 1 81.12 226 PHE A C 1
ATOM 1845 O O . PHE A 1 226 ? 14.93 -8.844 -21.156 1 81.12 226 PHE A O 1
ATOM 1852 N N . THR A 1 227 ? 16.984 -8.062 -20.875 1 85.81 227 THR A N 1
ATOM 1853 C CA . THR A 1 227 ? 16.688 -7.605 -19.516 1 85.81 227 THR A CA 1
ATOM 1854 C C . THR A 1 227 ? 15.727 -6.426 -19.531 1 85.81 227 THR A C 1
ATOM 1856 O O . THR A 1 227 ? 14.797 -6.363 -18.734 1 85.81 227 THR A O 1
ATOM 1859 N N . MET A 1 228 ? 15.898 -5.543 -20.469 1 88.38 228 MET A N 1
ATOM 1860 C CA . MET A 1 228 ? 15.016 -4.383 -20.578 1 88.38 228 MET A CA 1
ATOM 1861 C C . MET A 1 228 ? 13.594 -4.812 -20.938 1 88.38 228 MET A C 1
ATOM 1863 O O . MET A 1 228 ? 12.625 -4.316 -20.359 1 88.38 228 MET A O 1
ATOM 1867 N N . GLY A 1 229 ? 13.562 -5.707 -21.875 1 91.38 229 GLY A N 1
ATOM 1868 C CA . GLY A 1 229 ? 12.266 -6.254 -22.219 1 91.38 229 GLY A CA 1
ATOM 1869 C C . GLY A 1 229 ? 11.562 -6.926 -21.062 1 91.38 229 GLY A C 1
ATOM 1870 O O . GLY A 1 229 ? 10.359 -6.754 -20.875 1 91.38 229 GLY A O 1
ATOM 1871 N N . ALA A 1 230 ? 12.32 -7.637 -20.266 1 92.38 230 ALA A N 1
ATOM 1872 C CA . ALA A 1 230 ? 11.773 -8.336 -19.109 1 92.38 230 ALA A CA 1
ATOM 1873 C C . ALA A 1 230 ? 11.266 -7.34 -18.062 1 92.38 230 ALA A C 1
ATOM 1875 O O . ALA A 1 230 ? 10.234 -7.578 -17.438 1 92.38 230 ALA A O 1
ATOM 1876 N N . ILE A 1 231 ? 11.945 -6.238 -17.906 1 92.88 231 ILE A N 1
ATOM 1877 C CA . ILE A 1 231 ? 11.555 -5.207 -16.953 1 92.88 231 ILE A CA 1
ATOM 1878 C C . ILE A 1 231 ? 10.227 -4.582 -17.375 1 92.88 231 ILE A C 1
ATOM 1880 O O . ILE A 1 231 ? 9.312 -4.445 -16.578 1 92.88 231 ILE A O 1
ATOM 1884 N N . ILE A 1 232 ? 10.117 -4.293 -18.641 1 94.19 232 ILE A N 1
ATOM 1885 C CA . ILE A 1 232 ? 8.906 -3.697 -19.172 1 94.19 232 ILE A CA 1
ATOM 1886 C C . ILE A 1 232 ? 7.723 -4.637 -18.953 1 94.19 232 ILE A C 1
ATOM 1888 O O . ILE A 1 232 ? 6.676 -4.223 -18.438 1 94.19 232 ILE A O 1
ATOM 1892 N N . LYS A 1 233 ? 7.938 -5.91 -19.234 1 95.31 233 LYS A N 1
ATOM 1893 C CA . LYS A 1 233 ? 6.871 -6.895 -19.062 1 95.31 233 LYS A CA 1
ATOM 1894 C C . LYS A 1 233 ? 6.488 -7.062 -17.594 1 95.31 233 LYS A C 1
ATOM 1896 O O . LYS A 1 233 ? 5.309 -7.164 -17.266 1 95.31 233 LYS A O 1
ATOM 1901 N N . ALA A 1 234 ? 7.445 -7.023 -16.75 1 94.81 234 ALA A N 1
ATOM 1902 C CA . ALA A 1 234 ? 7.207 -7.238 -15.328 1 94.81 234 ALA A CA 1
ATOM 1903 C C . ALA A 1 234 ? 6.352 -6.121 -14.742 1 94.81 234 ALA A C 1
ATOM 1905 O O . ALA A 1 234 ? 5.355 -6.383 -14.062 1 94.81 234 ALA A O 1
ATOM 1906 N N . VAL A 1 235 ? 6.625 -4.883 -15.039 1 96.44 235 VAL A N 1
ATOM 1907 C CA . VAL A 1 235 ? 5.996 -3.766 -14.344 1 96.44 235 VAL A CA 1
ATOM 1908 C C . VAL A 1 235 ? 4.656 -3.436 -14.992 1 96.44 235 VAL A C 1
ATOM 1910 O O . VAL A 1 235 ? 3.822 -2.742 -14.406 1 96.44 235 VAL A O 1
ATOM 1913 N N . THR A 1 236 ? 4.395 -3.945 -16.219 1 97.19 236 THR A N 1
ATOM 1914 C CA . THR A 1 236 ? 3.135 -3.652 -16.891 1 97.19 236 THR A CA 1
ATOM 1915 C C . THR A 1 236 ? 2.186 -4.844 -16.797 1 97.19 236 THR A C 1
ATOM 1917 O O . THR A 1 236 ? 0.999 -4.727 -17.109 1 97.19 236 THR A O 1
ATOM 1920 N N . SER A 1 237 ? 2.678 -5.957 -16.297 1 94.31 237 SER A N 1
ATOM 1921 C CA . SER A 1 237 ? 1.941 -7.215 -16.297 1 94.31 237 SER A CA 1
ATOM 1922 C C . SER A 1 237 ? 0.647 -7.102 -15.5 1 94.31 237 SER A C 1
ATOM 1924 O O . SER A 1 237 ? -0.345 -7.762 -15.82 1 94.31 237 SER A O 1
ATOM 1926 N N . PRO A 1 238 ? 0.576 -6.234 -14.492 1 94.56 238 PRO A N 1
ATOM 1927 C CA . PRO A 1 238 ? -0.665 -6.211 -13.711 1 94.56 238 PRO A CA 1
ATOM 1928 C C . PRO A 1 238 ? -1.727 -5.297 -14.32 1 94.56 238 PRO A C 1
ATOM 1930 O O . PRO A 1 238 ? -2.857 -5.246 -13.836 1 94.56 238 PRO A O 1
ATOM 1933 N N . PHE A 1 239 ? -1.476 -4.547 -15.352 1 96.38 239 PHE A N 1
ATOM 1934 C CA . PHE A 1 239 ? -2.371 -3.537 -15.898 1 96.38 239 PHE A CA 1
ATOM 1935 C C . PHE A 1 239 ? -3.521 -4.188 -16.656 1 96.38 239 PHE A C 1
ATOM 1937 O O . PHE A 1 239 ? -3.32 -5.168 -17.375 1 96.38 239 PHE A O 1
ATOM 1944 N N . THR A 1 240 ? -4.734 -3.643 -16.422 1 94.88 240 THR A N 1
ATOM 1945 C CA . THR A 1 240 ? -5.91 -4.34 -16.938 1 94.88 240 THR A CA 1
ATOM 1946 C C . THR A 1 240 ? -6.898 -3.354 -17.547 1 94.88 240 THR A C 1
ATOM 1948 O O . THR A 1 240 ? -7.996 -3.74 -17.953 1 94.88 240 THR A O 1
ATOM 1951 N N . SER A 1 241 ? -6.637 -2.062 -17.656 1 94.88 241 SER A N 1
ATOM 1952 C CA . SER A 1 241 ? -7.617 -1.084 -18.125 1 94.88 241 SER A CA 1
ATOM 1953 C C . SER A 1 241 ? -7.105 -0.309 -19.328 1 94.88 241 SER A C 1
ATOM 1955 O O . SER A 1 241 ? -5.906 -0.323 -19.609 1 94.88 241 SER A O 1
ATOM 1957 N N . SER A 1 242 ? -8.125 0.344 -20 1 95.38 242 SER A N 1
ATOM 1958 C CA . SER A 1 242 ? -7.75 1.207 -21.125 1 95.38 242 SER A CA 1
ATOM 1959 C C . SER A 1 242 ? -6.898 2.381 -20.656 1 95.38 242 SER A C 1
ATOM 1961 O O . SER A 1 242 ? -6.027 2.854 -21.391 1 95.38 242 SER A O 1
ATOM 1963 N N . PHE A 1 243 ? -7.129 2.785 -19.469 1 94.75 243 PHE A N 1
ATOM 1964 C CA . PHE A 1 243 ? -6.309 3.842 -18.891 1 94.75 243 PHE A CA 1
ATOM 1965 C C . PHE A 1 243 ? -4.855 3.393 -18.766 1 94.75 243 PHE A C 1
ATOM 1967 O O . PHE A 1 243 ? -3.939 4.129 -19.125 1 94.75 243 PHE A O 1
ATOM 1974 N N . ASP A 1 244 ? -4.645 2.17 -18.25 1 95.12 244 ASP A N 1
ATOM 1975 C CA . ASP A 1 244 ? -3.309 1.593 -18.125 1 95.12 244 ASP A CA 1
ATOM 1976 C C . ASP A 1 244 ? -2.611 1.546 -19.484 1 95.12 244 ASP A C 1
ATOM 1978 O O . ASP A 1 244 ? -1.437 1.904 -19.594 1 95.12 244 ASP A O 1
ATOM 1982 N N . LEU A 1 245 ? -3.402 1.04 -20.422 1 96.88 245 LEU A N 1
ATOM 1983 C CA . LEU A 1 245 ? -2.873 0.918 -21.781 1 96.88 245 LEU A CA 1
ATOM 1984 C C . LEU A 1 245 ? -2.396 2.27 -22.297 1 96.88 245 LEU A C 1
ATOM 1986 O O . LEU A 1 245 ? -1.282 2.383 -22.812 1 96.88 245 LEU A O 1
ATOM 1990 N N . GLY A 1 246 ? -3.197 3.281 -22.172 1 95.75 246 GLY A N 1
ATOM 1991 C CA . GLY A 1 246 ? -2.85 4.625 -22.594 1 95.75 246 GLY A CA 1
ATOM 1992 C C . GLY A 1 246 ? -1.63 5.184 -21.891 1 95.75 246 GLY A C 1
ATOM 1993 O O . GLY A 1 246 ? -0.8 5.855 -22.5 1 95.75 246 GLY A O 1
ATOM 1994 N N . GLU A 1 247 ? -1.497 4.895 -20.625 1 93.94 247 GLU A N 1
ATOM 1995 C CA . GLU A 1 247 ? -0.358 5.359 -19.844 1 93.94 247 GLU A CA 1
ATOM 1996 C C . GLU A 1 247 ? 0.948 4.758 -20.359 1 93.94 247 GLU A C 1
ATOM 1998 O O . GLU A 1 247 ? 1.953 5.461 -20.484 1 93.94 247 GLU A O 1
ATOM 2003 N N . VAL A 1 248 ? 0.909 3.443 -20.578 1 96.19 248 VAL A N 1
ATOM 2004 C CA . VAL A 1 248 ? 2.107 2.76 -21.062 1 96.19 248 VAL A CA 1
ATOM 2005 C C . VAL A 1 248 ? 2.479 3.273 -22.438 1 96.19 248 VAL A C 1
ATOM 2007 O O . VAL A 1 248 ? 3.645 3.572 -22.719 1 96.19 248 VAL A O 1
ATOM 2010 N N . GLU A 1 249 ? 1.506 3.455 -23.297 1 96.06 249 GLU A N 1
ATOM 2011 C CA . GLU A 1 249 ? 1.75 3.967 -24.656 1 96.06 249 GLU A CA 1
ATOM 2012 C C . GLU A 1 249 ? 2.309 5.387 -24.609 1 96.06 249 GLU A C 1
ATOM 2014 O O . GLU A 1 249 ? 3.26 5.707 -25.328 1 96.06 249 GLU A O 1
ATOM 2019 N N . ALA A 1 250 ? 1.755 6.172 -23.797 1 92.69 250 ALA A N 1
ATOM 2020 C CA . ALA A 1 250 ? 2.168 7.57 -23.703 1 92.69 250 ALA A CA 1
ATOM 2021 C C . ALA A 1 250 ? 3.605 7.68 -23.203 1 92.69 250 ALA A C 1
ATOM 2023 O O . ALA A 1 250 ? 4.383 8.492 -23.703 1 92.69 250 ALA A O 1
ATOM 2024 N N . PHE A 1 251 ? 4.004 6.898 -22.25 1 92.62 251 PHE A N 1
ATOM 2025 C CA . PHE A 1 251 ? 5.352 6.977 -21.703 1 92.62 251 PHE A CA 1
ATOM 2026 C C . PHE A 1 251 ? 6.383 6.539 -22.734 1 92.62 251 PHE A C 1
ATOM 2028 O O . PHE A 1 251 ? 7.398 7.211 -22.938 1 92.62 251 PHE A O 1
ATOM 2035 N N . PHE A 1 252 ? 6.094 5.477 -23.375 1 93.44 252 PHE A N 1
ATOM 2036 C CA . PHE A 1 252 ? 7.117 4.887 -24.234 1 93.44 252 PHE A CA 1
ATOM 2037 C C . PHE A 1 252 ? 7.07 5.496 -25.625 1 93.44 252 PHE A C 1
ATOM 2039 O O . PHE A 1 252 ? 7.887 5.152 -26.484 1 93.44 252 PHE A O 1
ATOM 2046 N N . LYS A 1 253 ? 6.129 6.387 -25.859 1 90.06 253 LYS A N 1
ATOM 2047 C CA . LYS A 1 253 ? 6.059 7.098 -27.141 1 90.06 253 LYS A CA 1
ATOM 2048 C C . LYS A 1 253 ? 7.328 7.902 -27.391 1 90.06 253 LYS A C 1
ATOM 2050 O O . LYS A 1 253 ? 7.82 7.969 -28.516 1 90.06 253 LYS A O 1
ATOM 2055 N N . ASP A 1 254 ? 7.938 8.477 -26.328 1 84.5 254 ASP A N 1
ATOM 2056 C CA . ASP A 1 254 ? 9.07 9.391 -26.453 1 84.5 254 ASP A CA 1
ATOM 2057 C C . ASP A 1 254 ? 10.336 8.773 -25.875 1 84.5 254 ASP A C 1
ATOM 2059 O O . ASP A 1 254 ? 11.305 9.484 -25.578 1 84.5 254 ASP A O 1
ATOM 2063 N N . VAL A 1 255 ? 10.258 7.512 -25.656 1 84.75 255 VAL A N 1
ATOM 2064 C CA . VAL A 1 255 ? 11.383 6.855 -25.016 1 84.75 255 VAL A CA 1
ATOM 2065 C C . VAL A 1 255 ? 11.977 5.805 -25.953 1 84.75 255 VAL A C 1
ATOM 2067 O O . VAL A 1 255 ? 11.242 5.051 -26.594 1 84.75 255 VAL A O 1
ATOM 2070 N N . ASP A 1 256 ? 13.25 5.887 -26.156 1 80 256 ASP A N 1
ATOM 2071 C CA . ASP A 1 256 ? 13.938 4.844 -26.922 1 80 256 ASP A CA 1
ATOM 2072 C C . ASP A 1 256 ? 14.062 3.562 -26.094 1 80 256 ASP A C 1
ATOM 2074 O O . ASP A 1 256 ? 14.797 3.525 -25.109 1 80 256 ASP A O 1
ATOM 2078 N N . VAL A 1 257 ? 13.344 2.586 -26.516 1 83.31 257 VAL A N 1
ATOM 2079 C CA . VAL A 1 257 ? 13.336 1.344 -25.75 1 83.31 257 VAL A CA 1
ATOM 2080 C C . VAL A 1 257 ? 14.359 0.371 -26.344 1 83.31 257 VAL A C 1
ATOM 2082 O O . VAL A 1 257 ? 14.586 -0.709 -25.781 1 83.31 257 VAL A O 1
ATOM 2085 N N . GLY A 1 258 ? 14.961 0.733 -27.422 1 79.38 258 GLY A N 1
ATOM 2086 C CA . GLY A 1 258 ? 16 -0.076 -28.031 1 79.38 258 GLY A CA 1
ATOM 2087 C C . GLY A 1 258 ? 15.586 -1.516 -28.25 1 79.38 258 GLY A C 1
ATOM 2088 O O . GLY A 1 258 ? 14.602 -1.778 -28.953 1 79.38 258 GLY A O 1
ATOM 2089 N N . PRO A 1 259 ? 16.312 -2.342 -27.656 1 76.12 259 PRO A N 1
ATOM 2090 C CA . PRO A 1 259 ? 16.047 -3.771 -27.828 1 76.12 259 PRO A CA 1
ATOM 2091 C C . PRO A 1 259 ? 14.75 -4.219 -27.156 1 76.12 259 PRO A C 1
ATOM 2093 O O . PRO A 1 259 ? 14.25 -5.312 -27.422 1 76.12 259 PRO A O 1
ATOM 2096 N N . GLY A 1 260 ? 14.164 -3.422 -26.438 1 84.62 260 GLY A N 1
ATOM 2097 C CA . GLY A 1 260 ? 12.961 -3.783 -25.703 1 84.62 260 GLY A CA 1
ATOM 2098 C C . GLY A 1 260 ? 11.688 -3.521 -26.484 1 84.62 260 GLY A C 1
ATOM 2099 O O . GLY A 1 260 ? 10.578 -3.666 -25.953 1 84.62 260 GLY A O 1
ATOM 2100 N N . GLU A 1 261 ? 11.805 -3.174 -27.734 1 88.31 261 GLU A N 1
ATOM 2101 C CA . GLU A 1 261 ? 10.648 -2.795 -28.547 1 88.31 261 GLU A CA 1
ATOM 2102 C C . GLU A 1 261 ? 9.672 -3.955 -28.703 1 88.31 261 GLU A C 1
ATOM 2104 O O . GLU A 1 261 ? 8.461 -3.768 -28.594 1 88.31 261 GLU A O 1
ATOM 2109 N N . ARG A 1 262 ? 10.227 -5.098 -29 1 91.31 262 ARG A N 1
ATOM 2110 C CA . ARG A 1 262 ? 9.375 -6.273 -29.109 1 91.31 262 ARG A CA 1
ATOM 2111 C C . ARG A 1 262 ? 8.672 -6.582 -27.797 1 91.31 262 ARG A C 1
ATOM 2113 O O . ARG A 1 262 ? 7.48 -6.902 -27.781 1 91.31 262 ARG A O 1
ATOM 2120 N N . ALA A 1 263 ? 9.414 -6.492 -26.75 1 92.94 263 ALA A N 1
ATOM 2121 C CA . ALA A 1 263 ? 8.852 -6.738 -25.422 1 92.94 263 ALA A CA 1
ATOM 2122 C C . ALA A 1 263 ? 7.762 -5.723 -25.094 1 92.94 263 ALA A C 1
ATOM 2124 O O . ALA A 1 263 ? 6.746 -6.07 -24.484 1 92.94 263 ALA A O 1
ATOM 2125 N N . LEU A 1 264 ? 7.953 -4.5 -25.469 1 94.38 264 LEU A N 1
ATOM 2126 C CA . LEU A 1 264 ? 6.938 -3.469 -25.266 1 94.38 264 LEU A CA 1
ATOM 2127 C C . LEU A 1 264 ? 5.668 -3.805 -26.047 1 94.38 264 LEU A C 1
ATOM 2129 O O . LEU A 1 264 ? 4.562 -3.711 -25.5 1 94.38 264 LEU A O 1
ATOM 2133 N N . ALA A 1 265 ? 5.828 -4.219 -27.281 1 95.44 265 ALA A N 1
ATOM 2134 C CA . ALA A 1 265 ? 4.68 -4.605 -28.094 1 95.44 265 ALA A CA 1
ATOM 2135 C C . ALA A 1 265 ? 3.914 -5.758 -27.453 1 95.44 265 ALA A C 1
ATOM 2137 O O . ALA A 1 265 ? 2.68 -5.754 -27.422 1 95.44 265 ALA A O 1
ATOM 2138 N N . GLN A 1 266 ? 4.621 -6.68 -26.906 1 96.25 266 GLN A N 1
ATOM 2139 C CA . GLN A 1 266 ? 4.004 -7.824 -26.25 1 96.25 266 GLN A CA 1
ATOM 2140 C C . GLN A 1 266 ? 3.287 -7.395 -24.969 1 96.25 266 GLN A C 1
ATOM 2142 O O . GLN A 1 266 ? 2.207 -7.898 -24.656 1 96.25 266 GLN A O 1
ATOM 2147 N N . ALA A 1 267 ? 3.947 -6.5 -24.25 1 96.5 267 ALA A N 1
ATOM 2148 C CA . ALA A 1 267 ? 3.334 -5.973 -23.031 1 96.5 267 ALA A CA 1
ATOM 2149 C C . ALA A 1 267 ? 2.016 -5.27 -23.328 1 96.5 267 ALA A C 1
ATOM 2151 O O . ALA A 1 267 ? 1.019 -5.473 -22.641 1 96.5 267 ALA A O 1
ATOM 2152 N N . LEU A 1 268 ? 2.006 -4.477 -24.422 1 97.62 268 LEU A N 1
ATOM 2153 C CA . LEU A 1 268 ? 0.796 -3.771 -24.828 1 97.62 268 LEU A CA 1
ATOM 2154 C C . LEU A 1 268 ? -0.29 -4.758 -25.25 1 97.62 268 LEU A C 1
ATOM 2156 O O . LEU A 1 268 ? -1.464 -4.57 -24.922 1 97.62 268 LEU A O 1
ATOM 2160 N N . GLU A 1 269 ? 0.108 -5.801 -25.906 1 97.25 269 GLU A N 1
ATOM 2161 C CA . GLU A 1 269 ? -0.833 -6.844 -26.312 1 97.25 269 GLU A CA 1
ATOM 2162 C C . GLU A 1 269 ? -1.42 -7.551 -25.094 1 97.25 269 GLU A C 1
ATOM 2164 O O . GLU A 1 269 ? -2.615 -7.855 -25.062 1 97.25 269 GLU A O 1
ATOM 2169 N N . THR A 1 270 ? -0.572 -7.785 -24.172 1 96.69 270 THR A N 1
ATOM 2170 C CA . THR A 1 270 ? -1.026 -8.43 -22.938 1 96.69 270 THR A CA 1
ATOM 2171 C C . THR A 1 270 ? -2.076 -7.578 -22.234 1 96.69 270 THR A C 1
ATOM 2173 O O . THR A 1 270 ? -3.102 -8.094 -21.781 1 96.69 270 THR A O 1
ATOM 2176 N N . ILE A 1 271 ? -1.868 -6.258 -22.109 1 97.19 271 ILE A N 1
ATOM 2177 C CA . ILE A 1 271 ? -2.824 -5.355 -21.469 1 97.19 271 ILE A CA 1
ATOM 2178 C C . ILE A 1 271 ? -4.141 -5.375 -22.25 1 97.19 271 ILE A C 1
ATOM 2180 O O . ILE A 1 271 ? -5.219 -5.418 -21.656 1 97.19 271 ILE A O 1
ATOM 2184 N N . ARG A 1 272 ? -4.066 -5.391 -23.609 1 97.31 272 ARG A N 1
ATOM 2185 C CA . ARG A 1 272 ? -5.27 -5.461 -24.438 1 97.31 272 ARG A CA 1
ATOM 2186 C C . ARG A 1 272 ? -6.031 -6.758 -24.172 1 97.31 272 ARG A C 1
ATOM 2188 O O . ARG A 1 272 ? -7.262 -6.762 -24.141 1 97.31 272 ARG A O 1
ATOM 2195 N N . LEU A 1 273 ? -5.27 -7.809 -24 1 95.56 273 LEU A N 1
ATOM 2196 C CA . LEU A 1 273 ? -5.887 -9.094 -23.719 1 95.56 273 LEU A CA 1
ATOM 2197 C C . LEU A 1 273 ? -6.586 -9.07 -22.359 1 95.56 273 LEU A C 1
ATOM 2199 O O . LEU A 1 273 ? -7.656 -9.656 -22.188 1 95.56 273 LEU A O 1
ATOM 2203 N N . HIS A 1 274 ? -5.984 -8.414 -21.359 1 95.44 274 HIS A N 1
ATOM 2204 C CA . HIS A 1 274 ? -6.621 -8.258 -20.062 1 95.44 274 HIS A CA 1
ATOM 2205 C C . HIS A 1 274 ? -7.934 -7.488 -20.172 1 95.44 274 HIS A C 1
ATOM 2207 O O . HIS A 1 274 ? -8.93 -7.859 -19.547 1 95.44 274 HIS A O 1
ATOM 2213 N N . ILE A 1 275 ? -7.953 -6.418 -20.953 1 95.5 275 ILE A N 1
ATOM 2214 C CA . ILE A 1 275 ? -9.141 -5.605 -21.172 1 95.5 275 ILE A CA 1
ATOM 2215 C C . ILE A 1 275 ? -10.242 -6.453 -21.812 1 95.5 275 ILE A C 1
ATOM 2217 O O . ILE A 1 275 ? -11.391 -6.43 -21.375 1 95.5 275 ILE A O 1
ATOM 2221 N N . GLN A 1 276 ? -9.844 -7.219 -22.828 1 94.88 276 GLN A N 1
ATOM 2222 C CA . GLN A 1 276 ? -10.789 -8.094 -23.516 1 94.88 276 GLN A CA 1
ATOM 2223 C C . GLN A 1 276 ? -11.328 -9.164 -22.578 1 94.88 276 GLN A C 1
ATOM 2225 O O . GLN A 1 276 ? -12.508 -9.516 -22.641 1 94.88 276 GLN A O 1
ATOM 2230 N N . TRP A 1 277 ? -10.477 -9.648 -21.781 1 93.44 277 TRP A N 1
ATOM 2231 C CA . TRP A 1 277 ? -10.906 -10.656 -20.812 1 93.44 277 TRP A CA 1
ATOM 2232 C C . TRP A 1 277 ? -12.008 -10.117 -19.922 1 93.44 277 TRP A C 1
ATOM 2234 O O . TRP A 1 277 ? -12.992 -10.812 -19.641 1 93.44 277 TRP A O 1
ATOM 2244 N N . HIS A 1 278 ? -11.906 -8.906 -19.438 1 93.69 278 HIS A N 1
ATOM 2245 C CA . HIS A 1 278 ? -12.945 -8.273 -18.625 1 93.69 278 HIS A CA 1
ATOM 2246 C C . HIS A 1 278 ? -14.273 -8.219 -19.375 1 93.69 278 HIS A C 1
ATOM 2248 O O . HIS A 1 278 ? -15.312 -8.578 -18.812 1 93.69 278 HIS A O 1
ATOM 2254 N N . GLU A 1 279 ? -14.195 -7.844 -20.594 1 93.19 279 GLU A N 1
ATOM 2255 C CA . GLU A 1 279 ? -15.398 -7.668 -21.406 1 93.19 279 GLU A CA 1
ATOM 2256 C C . GLU A 1 279 ? -16.156 -8.984 -21.562 1 93.19 279 GLU A C 1
ATOM 2258 O O . GLU A 1 279 ? -17.375 -9 -21.578 1 93.19 279 GLU A O 1
ATOM 2263 N N . HIS A 1 280 ? -15.43 -10.055 -21.578 1 92.56 280 HIS A N 1
ATOM 2264 C CA . HIS A 1 280 ? -16.047 -11.328 -21.922 1 92.56 280 HIS A CA 1
ATOM 2265 C C . HIS A 1 280 ? -16.391 -12.141 -20.672 1 92.56 280 HIS A C 1
ATOM 2267 O O . HIS A 1 280 ? -17.281 -12.992 -20.719 1 92.56 280 HIS A O 1
ATOM 2273 N N . ASN A 1 281 ? -15.656 -11.812 -19.609 1 93.31 281 ASN A N 1
ATOM 2274 C CA . ASN A 1 281 ? -15.758 -12.797 -18.531 1 93.31 281 ASN A CA 1
ATOM 2275 C C . ASN A 1 281 ? -16.234 -12.156 -17.234 1 93.31 281 ASN A C 1
ATOM 2277 O O . ASN A 1 281 ? -16.766 -12.836 -16.359 1 93.31 281 ASN A O 1
ATOM 2281 N N . LEU A 1 282 ? -16.031 -10.906 -17 1 94.12 282 LEU A N 1
ATOM 2282 C CA . LEU A 1 282 ? -16.219 -10.273 -15.695 1 94.12 282 LEU A CA 1
ATOM 2283 C C . LEU A 1 282 ? -17.641 -10.453 -15.195 1 94.12 282 LEU A C 1
ATOM 2285 O O . LEU A 1 282 ? -17.859 -10.875 -14.062 1 94.12 282 LEU A O 1
ATOM 2289 N N . ASP A 1 283 ? -18.641 -10.188 -16.047 1 94.56 283 ASP A N 1
ATOM 2290 C CA . ASP A 1 283 ? -20.047 -10.258 -15.641 1 94.56 283 ASP A CA 1
ATOM 2291 C C . ASP A 1 283 ? -20.438 -11.695 -15.305 1 94.56 283 ASP A C 1
ATOM 2293 O O . ASP A 1 283 ? -21.047 -11.953 -14.266 1 94.56 283 ASP A O 1
ATOM 2297 N N . SER A 1 284 ? -20.188 -12.586 -16.203 1 93.88 284 SER A N 1
ATOM 2298 C CA . SER A 1 284 ? -20.562 -13.984 -16 1 93.88 284 SER A CA 1
ATOM 2299 C C . SER A 1 284 ? -19.844 -14.57 -14.797 1 93.88 284 SER A C 1
ATOM 2301 O O . SER A 1 284 ? -20.422 -15.336 -14.023 1 93.88 284 SER A O 1
ATOM 2303 N N . LEU A 1 285 ? -18.578 -14.203 -14.68 1 94.69 285 LEU A N 1
ATOM 2304 C CA . LEU A 1 285 ? -17.812 -14.664 -13.531 1 94.69 285 LEU A CA 1
ATOM 2305 C C . LEU A 1 285 ? -18.438 -14.172 -12.227 1 94.69 285 LEU A C 1
ATOM 2307 O O . LEU A 1 285 ? -18.609 -14.953 -11.289 1 94.69 285 LEU A O 1
ATOM 2311 N N . THR A 1 286 ? -18.734 -12.938 -12.156 1 94.94 286 THR A N 1
ATOM 2312 C CA . THR A 1 286 ? -19.328 -12.328 -10.969 1 94.94 286 THR A CA 1
ATOM 2313 C C . THR A 1 286 ? -20.656 -13 -10.617 1 94.94 286 THR A C 1
ATOM 2315 O O . THR A 1 286 ? -20.891 -13.344 -9.453 1 94.94 286 THR A O 1
ATOM 2318 N N . SER A 1 287 ? -21.438 -13.211 -11.602 1 95.06 287 SER A N 1
ATOM 2319 C CA . SER A 1 287 ? -22.734 -13.867 -11.398 1 95.06 287 SER A CA 1
ATOM 2320 C C . SER A 1 287 ? -22.562 -15.289 -10.875 1 95.06 287 SER A C 1
ATOM 2322 O O . SER A 1 287 ? -23.266 -15.719 -9.969 1 95.06 287 SER A O 1
ATOM 2324 N N . TRP A 1 288 ? -21.641 -15.93 -11.469 1 94.94 288 TRP A N 1
ATOM 2325 C CA . TRP A 1 288 ? -21.359 -17.297 -11.047 1 94.94 288 TRP A CA 1
ATOM 2326 C C . TRP A 1 288 ? -20.938 -17.344 -9.578 1 94.94 288 TRP A C 1
ATOM 2328 O O . TRP A 1 288 ? -21.422 -18.172 -8.812 1 94.94 288 TRP A O 1
ATOM 2338 N N . LEU A 1 289 ? -20.094 -16.469 -9.211 1 95.5 289 LEU A N 1
ATOM 2339 C CA . LEU A 1 289 ? -19.578 -16.422 -7.844 1 95.5 289 LEU A CA 1
ATOM 2340 C C . LEU A 1 289 ? -20.688 -16.125 -6.848 1 95.5 289 LEU A C 1
ATOM 2342 O O . LEU A 1 289 ? -20.766 -16.75 -5.781 1 95.5 289 LEU A O 1
ATOM 2346 N N . HIS A 1 290 ? -21.547 -15.258 -7.199 1 93.88 290 HIS A N 1
ATOM 2347 C CA . HIS A 1 290 ? -22.672 -14.945 -6.332 1 93.88 290 HIS A CA 1
ATOM 2348 C C . HIS A 1 290 ? -23.562 -16.172 -6.133 1 93.88 290 HIS A C 1
ATOM 2350 O O . HIS A 1 290 ? -24 -16.438 -5.012 1 93.88 290 HIS A O 1
ATOM 2356 N N . GLN A 1 291 ? -23.828 -16.844 -7.125 1 92.12 291 GLN A N 1
ATOM 2357 C CA . GLN A 1 291 ? -24.703 -18 -7.09 1 92.12 291 GLN A CA 1
ATOM 2358 C C . GLN A 1 291 ? -24.109 -19.109 -6.227 1 92.12 291 GLN A C 1
ATOM 2360 O O . GLN A 1 291 ? -24.844 -19.781 -5.496 1 92.12 291 GLN A O 1
ATOM 2365 N N . HIS A 1 292 ? -22.875 -19.266 -6.25 1 90.75 292 HIS A N 1
ATOM 2366 C CA . HIS A 1 292 ? -22.234 -20.406 -5.605 1 90.75 292 HIS A CA 1
ATOM 2367 C C . HIS A 1 292 ? -21.781 -20.062 -4.191 1 90.75 292 HIS A C 1
ATOM 2369 O O . HIS A 1 292 ? -21.516 -20.953 -3.381 1 90.75 292 HIS A O 1
ATOM 2375 N N . LEU A 1 293 ? -21.516 -18.75 -3.863 1 87.31 293 LEU A N 1
ATOM 2376 C CA . LEU A 1 293 ? -21.141 -18.359 -2.514 1 87.31 293 LEU A CA 1
ATOM 2377 C C . LEU A 1 293 ? -22.375 -18.062 -1.663 1 87.31 293 LEU A C 1
ATOM 2379 O O . LEU A 1 293 ? -22.359 -18.281 -0.448 1 87.31 293 LEU A O 1
ATOM 2383 N N . SER A 1 294 ? -23.406 -17.234 -2.129 1 66.81 294 SER A N 1
ATOM 2384 C CA . SER A 1 294 ? -24.641 -17 -1.401 1 66.81 294 SER A CA 1
ATOM 2385 C C . SER A 1 294 ? -25.25 -18.312 -0.899 1 66.81 294 SER A C 1
ATOM 2387 O O . SER A 1 294 ? -25.797 -18.359 0.202 1 66.81 294 SER A O 1
ATOM 2389 N N . HIS A 1 295 ? -25.172 -19.312 -1.591 1 52.47 295 HIS A N 1
ATOM 2390 C CA . HIS A 1 295 ? -25.734 -20.594 -1.196 1 52.47 295 HIS A CA 1
ATOM 2391 C C . HIS A 1 295 ? -24.906 -21.25 -0.085 1 52.47 295 HIS A C 1
ATOM 2393 O O . HIS A 1 295 ? -25.438 -21.984 0.743 1 52.47 295 HIS A O 1
ATOM 2399 N N . SER A 1 296 ? -23.703 -20.938 0.03 1 47.94 296 SER A N 1
ATOM 2400 C CA . SER A 1 296 ? -22.875 -21.531 1.074 1 47.94 296 SER A CA 1
ATOM 2401 C C . SER A 1 296 ? -23.078 -20.828 2.412 1 47.94 296 SER A C 1
ATOM 2403 O O . SER A 1 296 ? -22.859 -21.422 3.471 1 47.94 296 SER A O 1
ATOM 2405 N N . GLN A 1 297 ? -23.328 -19.484 2.609 1 44.75 297 GLN A N 1
ATOM 2406 C CA . GLN A 1 297 ? -23.609 -18.797 3.865 1 44.75 297 GLN A CA 1
ATOM 2407 C C . GLN A 1 297 ? -24.984 -19.203 4.41 1 44.75 297 GLN A C 1
ATOM 2409 O O . GLN A 1 297 ? -25.203 -19.188 5.621 1 44.75 297 GLN A O 1
ATOM 2414 N N . THR A 1 298 ? -26.031 -19.484 3.674 1 38.09 298 THR A N 1
ATOM 2415 C CA . THR A 1 298 ? -27.328 -19.906 4.168 1 38.09 298 THR A CA 1
ATOM 2416 C C . THR A 1 298 ? -27.25 -21.281 4.805 1 38.09 298 THR A C 1
ATOM 2418 O O . THR A 1 298 ? -28.031 -21.609 5.707 1 38.09 298 THR A O 1
ATOM 2421 N N . VAL A 1 299 ? -26.422 -22.219 4.465 1 36.16 299 VAL A N 1
ATOM 2422 C CA . VAL A 1 299 ? -26.422 -23.516 5.148 1 36.16 299 VAL A CA 1
ATOM 2423 C C . VAL A 1 299 ? -25.734 -23.375 6.504 1 36.16 299 VAL A C 1
ATOM 2425 O O . VAL A 1 299 ? -25.734 -24.312 7.305 1 36.16 299 VAL A O 1
ATOM 2428 N N . LYS A 1 300 ? -25.016 -22.344 6.82 1 39.59 300 LYS A N 1
ATOM 2429 C CA . LYS A 1 300 ? -24.375 -22.266 8.133 1 39.59 300 LYS A CA 1
ATOM 2430 C C . LYS A 1 300 ? -25.391 -21.969 9.227 1 39.59 300 LYS A C 1
ATOM 2432 O O . LYS A 1 300 ? -25.125 -22.156 10.406 1 39.59 300 LYS A O 1
ATOM 2437 N N . GLY A 1 301 ? -26.516 -21.281 8.961 1 34.03 301 GLY A N 1
ATOM 2438 C CA . GLY A 1 301 ? -27.484 -20.984 10 1 34.03 301 GLY A CA 1
ATOM 2439 C C . GLY A 1 301 ? -28.328 -22.172 10.391 1 34.03 301 GLY A C 1
ATOM 2440 O O . GLY A 1 301 ? -29.062 -22.125 11.391 1 34.03 301 GLY A O 1
ATOM 2441 N N . SER A 1 302 ? -28.672 -22.906 9.438 1 34.5 302 SER A N 1
ATOM 2442 C CA . SER A 1 302 ? -29.766 -23.797 9.812 1 34.5 302 SER A CA 1
ATOM 2443 C C . SER A 1 302 ? -29.25 -25.031 10.547 1 34.5 302 SER A C 1
ATOM 2445 O O . SER A 1 302 ? -30.031 -25.859 11 1 34.5 302 SER A O 1
ATOM 2447 N N . GLY A 1 303 ? -27.938 -25.266 10.508 1 30.55 303 GLY A N 1
ATOM 2448 C CA . GLY A 1 303 ? -27.656 -26.594 11 1 30.55 303 GLY A CA 1
ATOM 2449 C C . GLY A 1 303 ? -27.703 -26.703 12.516 1 30.55 303 GLY A C 1
ATOM 2450 O O . GLY A 1 303 ? -27.547 -27.781 13.078 1 30.55 303 GLY A O 1
ATOM 2451 N N . ASP A 1 304 ? -27.344 -25.641 13.289 1 30.8 304 ASP A N 1
ATOM 2452 C CA . ASP A 1 304 ? -27.203 -26 14.695 1 30.8 304 ASP A CA 1
ATOM 2453 C C . ASP A 1 304 ? -28.578 -26.156 15.359 1 30.8 304 ASP A C 1
ATOM 2455 O O . ASP A 1 304 ? -28.672 -26.281 16.578 1 30.8 304 ASP A O 1
ATOM 2459 N N . SER A 1 305 ? -29.672 -25.703 14.719 1 26.45 305 SER A N 1
ATOM 2460 C CA . SER A 1 305 ? -30.797 -25.938 15.609 1 26.45 305 SER A CA 1
ATOM 2461 C C . SER A 1 305 ? -31.141 -27.422 15.703 1 26.45 305 SER A C 1
ATOM 2463 O O . SER A 1 305 ? -32.125 -27.812 16.344 1 26.45 305 SER A O 1
ATOM 2465 N N . ALA A 1 306 ? -30.422 -28.328 15.188 1 22.14 306 ALA A N 1
ATOM 2466 C CA . ALA A 1 306 ? -30.891 -29.625 15.656 1 22.14 306 ALA A CA 1
ATOM 2467 C C . ALA A 1 306 ? -30.234 -30 16.984 1 22.14 306 ALA A C 1
ATOM 2469 O O . ALA A 1 306 ? -29.062 -29.688 17.219 1 22.14 306 ALA A O 1
ATOM 2470 N N . MET B 1 1 ? 6.492 32.406 21.219 1 41.47 1 MET B N 1
ATOM 2471 C CA . MET B 1 1 ? 7.645 32.938 20.5 1 41.47 1 MET B CA 1
ATOM 2472 C C . MET B 1 1 ? 8.344 31.828 19.703 1 41.47 1 MET B C 1
ATOM 2474 O O . MET B 1 1 ? 8.609 31.984 18.516 1 41.47 1 MET B O 1
ATOM 2478 N N . ILE B 1 2 ? 8.57 30.688 20.375 1 43.72 2 ILE B N 1
ATOM 2479 C CA . ILE B 1 2 ? 9.328 29.625 19.734 1 43.72 2 ILE B CA 1
ATOM 2480 C C . ILE B 1 2 ? 8.5 28.984 18.625 1 43.72 2 ILE B C 1
ATOM 2482 O O . ILE B 1 2 ? 9.016 28.688 17.547 1 43.72 2 ILE B O 1
ATOM 2486 N N . SER B 1 3 ? 7.227 28.828 18.938 1 42 3 SER B N 1
ATOM 2487 C CA . SER B 1 3 ? 6.344 28.234 17.938 1 42 3 SER B CA 1
ATOM 2488 C C . SER B 1 3 ? 6.371 29.031 16.641 1 42 3 SER B C 1
ATOM 2490 O O . SER B 1 3 ? 6.379 28.469 15.547 1 42 3 SER B O 1
ATOM 2492 N N . LEU B 1 4 ? 6.188 30.359 16.859 1 43.94 4 LEU B N 1
ATOM 2493 C CA . LEU B 1 4 ? 6.152 31.266 15.727 1 43.94 4 LEU B CA 1
ATOM 2494 C C . LEU B 1 4 ? 7.461 31.203 14.945 1 43.94 4 LEU B C 1
ATOM 2496 O O . LEU B 1 4 ? 7.461 31.328 13.719 1 43.94 4 LEU B O 1
ATOM 2500 N N . LEU B 1 5 ? 8.484 30.984 15.758 1 44.75 5 LEU B N 1
ATOM 2501 C CA . LEU B 1 5 ? 9.789 30.984 15.102 1 44.75 5 LEU B CA 1
ATOM 2502 C C . LEU B 1 5 ? 9.961 29.75 14.227 1 44.75 5 LEU B C 1
ATOM 2504 O O . LEU B 1 5 ? 10.57 29.828 13.156 1 44.75 5 LEU B O 1
ATOM 2508 N N . ILE B 1 6 ? 9.453 28.688 14.648 1 46.34 6 ILE B N 1
ATOM 2509 C CA . ILE B 1 6 ? 9.555 27.453 13.875 1 46.34 6 ILE B CA 1
ATOM 2510 C C . ILE B 1 6 ? 8.727 27.578 12.602 1 46.34 6 ILE B C 1
ATOM 2512 O O . ILE B 1 6 ? 9.156 27.156 11.523 1 46.34 6 ILE B O 1
ATOM 2516 N N . ILE B 1 7 ? 7.539 28.125 12.734 1 43.53 7 ILE B N 1
ATOM 2517 C CA . ILE B 1 7 ? 6.605 28.328 11.633 1 43.53 7 ILE B CA 1
ATOM 2518 C C . ILE B 1 7 ? 7.219 29.266 10.602 1 43.53 7 ILE B C 1
ATOM 2520 O O . ILE B 1 7 ? 7.117 29.031 9.391 1 43.53 7 ILE B O 1
ATOM 2524 N N . ARG B 1 8 ? 7.562 30.391 11.133 1 41.38 8 ARG B N 1
ATOM 2525 C CA . ARG B 1 8 ? 8.07 31.438 10.25 1 41.38 8 ARG B CA 1
ATOM 2526 C C . ARG B 1 8 ? 9.344 30.984 9.547 1 41.38 8 ARG B C 1
ATOM 2528 O O . ARG B 1 8 ? 9.852 31.688 8.664 1 41.38 8 ARG B O 1
ATOM 2535 N N . ALA B 1 9 ? 10.062 30.062 10.023 1 40.69 9 ALA B N 1
ATOM 2536 C CA . ALA B 1 9 ? 11.289 29.562 9.406 1 40.69 9 ALA B CA 1
ATOM 2537 C C . ALA B 1 9 ? 10.977 28.766 8.141 1 40.69 9 ALA B C 1
ATOM 2539 O O . ALA B 1 9 ? 11.141 27.547 8.109 1 40.69 9 ALA B O 1
ATOM 2540 N N . GLY B 1 10 ? 9.93 28.594 7.719 1 44.72 10 GLY B N 1
ATOM 2541 C CA . GLY B 1 10 ? 9.852 28.172 6.332 1 44.72 10 GLY B CA 1
ATOM 2542 C C . GLY B 1 10 ? 11.094 28.5 5.531 1 44.72 10 GLY B C 1
ATOM 2543 O O . GLY B 1 10 ? 11.453 27.781 4.598 1 44.72 10 GLY B O 1
ATOM 2544 N N . THR B 1 11 ? 11.469 29.797 5.742 1 47.47 11 THR B N 1
ATOM 2545 C CA . THR B 1 11 ? 12.75 30.234 5.199 1 47.47 11 THR B CA 1
ATOM 2546 C C . THR B 1 11 ? 13.891 29.875 6.145 1 47.47 11 THR B C 1
ATOM 2548 O O . THR B 1 11 ? 15.055 30.172 5.867 1 47.47 11 THR B O 1
ATOM 2551 N N . VAL B 1 12 ? 13.672 29.422 7.352 1 55.31 12 VAL B N 1
ATOM 2552 C CA . VAL B 1 12 ? 14.758 29.047 8.242 1 55.31 12 VAL B CA 1
ATOM 2553 C C . VAL B 1 12 ? 15.273 27.656 7.871 1 55.31 12 VAL B C 1
ATOM 2555 O O . VAL B 1 12 ? 14.5 26.797 7.461 1 55.31 12 VAL B O 1
ATOM 2558 N N . SER B 1 13 ? 16.516 27.422 7.934 1 78.62 13 SER B N 1
ATOM 2559 C CA . SER B 1 13 ? 17.25 26.172 7.715 1 78.62 13 SER B CA 1
ATOM 2560 C C . SER B 1 13 ? 16.703 25.047 8.578 1 78.62 13 SER B C 1
ATOM 2562 O O . SER B 1 13 ? 16.344 25.266 9.734 1 78.62 13 SER B O 1
ATOM 2564 N N . ALA B 1 14 ? 16.172 23.984 8.039 1 84.5 14 ALA B N 1
ATOM 2565 C CA . ALA B 1 14 ? 15.68 22.781 8.703 1 84.5 14 ALA B CA 1
ATOM 2566 C C . ALA B 1 14 ? 16.484 22.469 9.961 1 84.5 14 ALA B C 1
ATOM 2568 O O . ALA B 1 14 ? 15.938 22.062 10.984 1 84.5 14 ALA B O 1
ATOM 2569 N N . THR B 1 15 ? 17.719 22.891 10.039 1 88.75 15 THR B N 1
ATOM 2570 C CA . THR B 1 15 ? 18.594 22.547 11.156 1 88.75 15 THR B CA 1
ATOM 2571 C C . THR B 1 15 ? 18.297 23.438 12.359 1 88.75 15 THR B C 1
ATOM 2573 O O . THR B 1 15 ? 18.312 22.984 13.508 1 88.75 15 THR B O 1
ATOM 2576 N N . VAL B 1 16 ? 18.047 24.641 12.117 1 87.88 16 VAL B N 1
ATOM 2577 C CA . VAL B 1 16 ? 17.719 25.562 13.203 1 87.88 16 VAL B CA 1
ATOM 2578 C C . VAL B 1 16 ? 16.422 25.125 13.875 1 87.88 16 VAL B C 1
ATOM 2580 O O . VAL B 1 16 ? 16.328 25.094 15.102 1 87.88 16 VAL B O 1
ATOM 2583 N N . ALA B 1 17 ? 15.469 24.859 13.031 1 88.62 17 ALA B N 1
ATOM 2584 C CA . ALA B 1 17 ? 14.188 24.406 13.555 1 88.62 17 ALA B CA 1
ATOM 2585 C C . ALA B 1 17 ? 14.359 23.125 14.383 1 88.62 17 ALA B C 1
ATOM 2587 O O . ALA B 1 17 ? 13.734 22.969 15.438 1 88.62 17 ALA B O 1
ATOM 2588 N N . LEU B 1 18 ? 15.164 22.25 13.914 1 92.62 18 LEU B N 1
ATOM 2589 C CA . LEU B 1 18 ? 15.422 21 14.633 1 92.62 18 LEU B CA 1
ATOM 2590 C C . LEU B 1 18 ? 16.141 21.266 15.953 1 92.62 18 LEU B C 1
ATOM 2592 O O . LEU B 1 18 ? 15.812 20.641 16.969 1 92.62 18 LEU B O 1
ATOM 2596 N N . ASP B 1 19 ? 17.031 22.203 15.938 1 91.38 19 ASP B N 1
ATOM 2597 C CA . ASP B 1 19 ? 17.703 22.594 17.172 1 91.38 19 ASP B CA 1
ATOM 2598 C C . ASP B 1 19 ? 16.703 23.109 18.203 1 91.38 19 ASP B C 1
ATOM 2600 O O . ASP B 1 19 ? 16.781 22.75 19.375 1 91.38 19 ASP B O 1
ATOM 2604 N N . LEU B 1 20 ? 15.852 23.875 17.719 1 88.81 20 LEU B N 1
ATOM 2605 C CA . LEU B 1 20 ? 14.844 24.453 18.594 1 88.81 20 LEU B CA 1
ATOM 2606 C C . LEU B 1 20 ? 13.883 23.391 19.125 1 88.81 20 LEU B C 1
ATOM 2608 O O . LEU B 1 20 ? 13.359 23.5 20.234 1 88.81 20 LEU B O 1
ATOM 2612 N N . SER B 1 21 ? 13.664 22.422 18.297 1 92.44 21 SER B N 1
ATOM 2613 C CA . SER B 1 21 ? 12.711 21.375 18.672 1 92.44 21 SER B CA 1
ATOM 2614 C C . SER B 1 21 ? 13.219 20.547 19.844 1 92.44 21 SER B C 1
ATOM 2616 O O . SER B 1 21 ? 12.453 19.844 20.484 1 92.44 21 SER B O 1
ATOM 2618 N N . LEU B 1 22 ? 14.469 20.656 20.172 1 90.56 22 LEU B N 1
ATOM 2619 C CA . LEU B 1 22 ? 15.062 19.891 21.266 1 90.56 22 LEU B CA 1
ATOM 2620 C C . LEU B 1 22 ? 14.438 20.281 22.594 1 90.56 22 LEU B C 1
ATOM 2622 O O . LEU B 1 22 ? 14.375 19.469 23.516 1 90.56 22 LEU B O 1
ATOM 2626 N N . TYR B 1 23 ? 13.938 21.453 22.625 1 90.12 23 TYR B N 1
ATOM 2627 C CA . TYR B 1 23 ? 13.344 21.953 23.859 1 90.12 23 TYR B CA 1
ATOM 2628 C C . TYR B 1 23 ? 12.055 21.219 24.188 1 90.12 23 TYR B C 1
ATOM 2630 O O . TYR B 1 23 ? 11.594 21.234 25.328 1 90.12 23 TYR B O 1
ATOM 2638 N N . LEU B 1 24 ? 11.484 20.578 23.234 1 91.06 24 LEU B N 1
ATOM 2639 C CA . LEU B 1 24 ? 10.188 19.922 23.375 1 91.06 24 LEU B CA 1
ATOM 2640 C C . LEU B 1 24 ? 10.258 18.797 24.406 1 91.06 24 LEU B C 1
ATOM 2642 O O . LEU B 1 24 ? 9.242 18.422 24.984 1 91.06 24 LEU B O 1
ATOM 2646 N N . LYS B 1 25 ? 11.391 18.312 24.625 1 88.81 25 LYS B N 1
ATOM 2647 C CA . LYS B 1 25 ? 11.562 17.234 25.594 1 88.81 25 LYS B CA 1
ATOM 2648 C C . LYS B 1 25 ? 11.078 17.641 26.984 1 88.81 25 LYS B C 1
ATOM 2650 O O . LYS B 1 25 ? 10.609 16.812 27.75 1 88.81 25 LYS B O 1
ATOM 2655 N N . LYS B 1 26 ? 11.086 18.938 27.172 1 90 26 LYS B N 1
ATOM 2656 C CA . LYS B 1 26 ? 10.695 19.422 28.484 1 90 26 LYS B CA 1
ATOM 2657 C C . LYS B 1 26 ? 9.406 20.25 28.406 1 90 26 LYS B C 1
ATOM 2659 O O . LYS B 1 26 ? 8.945 20.781 29.422 1 90 26 LYS B O 1
ATOM 2664 N N . GLU B 1 27 ? 8.867 20.375 27.234 1 91.06 27 GLU B N 1
ATOM 2665 C CA . GLU B 1 27 ? 7.664 21.172 27.031 1 91.06 27 GLU B CA 1
ATOM 2666 C C . GLU B 1 27 ? 6.41 20.375 27.406 1 91.06 27 GLU B C 1
ATOM 2668 O O . GLU B 1 27 ? 6.262 19.219 27.031 1 91.06 27 GLU B O 1
ATOM 2673 N N . THR B 1 28 ? 5.543 21.062 28.188 1 91 28 THR B N 1
ATOM 2674 C CA . THR B 1 28 ? 4.363 20.328 28.641 1 91 28 THR B CA 1
ATOM 2675 C C . THR B 1 28 ? 3.088 21.016 28.172 1 91 28 THR B C 1
ATOM 2677 O O . THR B 1 28 ? 1.981 20.547 28.438 1 91 28 THR B O 1
ATOM 2680 N N . LYS B 1 29 ? 3.229 22.109 27.469 1 93.31 29 LYS B N 1
ATOM 2681 C CA . LYS B 1 29 ? 2.055 22.844 27 1 93.31 29 LYS B CA 1
ATOM 2682 C C . LYS B 1 29 ? 1.615 22.359 25.625 1 93.31 29 LYS B C 1
ATOM 2684 O O . LYS B 1 29 ? 2.447 21.953 24.812 1 93.31 29 LYS B O 1
ATOM 2689 N N . TYR B 1 30 ? 0.357 22.516 25.328 1 94.62 30 TYR B N 1
ATOM 2690 C CA . TYR B 1 30 ? -0.283 21.984 24.125 1 94.62 30 TYR B CA 1
ATOM 2691 C C . TYR B 1 30 ? 0.172 22.734 22.875 1 94.62 30 TYR B C 1
ATOM 2693 O O . TYR B 1 30 ? 0.578 22.125 21.891 1 94.62 30 TYR B O 1
ATOM 2701 N N . ILE B 1 31 ? 0.179 23.984 22.875 1 93.62 31 ILE B N 1
ATOM 2702 C CA . ILE B 1 31 ? 0.327 24.812 21.688 1 93.62 31 ILE B CA 1
ATOM 2703 C C . ILE B 1 31 ? 1.701 24.578 21.062 1 93.62 31 ILE B C 1
ATOM 2705 O O . ILE B 1 31 ? 1.813 24.359 19.859 1 93.62 31 ILE B O 1
ATOM 2709 N N . PRO B 1 32 ? 2.777 24.609 21.906 1 92.81 32 PRO B N 1
ATOM 2710 C CA . PRO B 1 32 ? 4.094 24.328 21.328 1 92.81 32 PRO B CA 1
ATOM 2711 C C . PRO B 1 32 ? 4.172 22.938 20.688 1 92.81 32 PRO B C 1
ATOM 2713 O O . PRO B 1 32 ? 4.738 22.797 19.594 1 92.81 32 PRO B O 1
ATOM 2716 N N . TRP B 1 33 ? 3.586 21.969 21.281 1 94.56 33 TRP B N 1
ATOM 2717 C CA . TRP B 1 33 ? 3.586 20.609 20.734 1 94.56 33 TRP B CA 1
ATOM 2718 C C . TRP B 1 33 ? 2.777 20.531 19.438 1 94.56 33 TRP B C 1
ATOM 2720 O O . TRP B 1 33 ? 3.227 19.953 18.453 1 94.56 33 TRP B O 1
ATOM 2730 N N . HIS B 1 34 ? 1.667 21.141 19.453 1 94.69 34 HIS B N 1
ATOM 2731 C CA . HIS B 1 34 ? 0.799 21.156 18.281 1 94.69 34 HIS B CA 1
ATOM 2732 C C . HIS B 1 34 ? 1.51 21.75 17.062 1 94.69 34 HIS B C 1
ATOM 2734 O O . HIS B 1 34 ? 1.518 21.141 15.984 1 94.69 34 HIS B O 1
ATOM 2740 N N . THR B 1 35 ? 2.109 22.828 17.28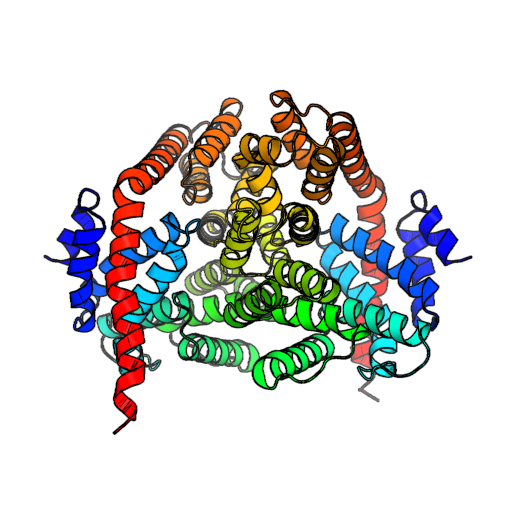1 1 92.56 35 THR B N 1
ATOM 2741 C CA . THR B 1 35 ? 2.811 23.516 16.203 1 92.56 35 THR B CA 1
ATOM 2742 C C . THR B 1 35 ? 4.023 22.719 15.742 1 92.56 35 THR B C 1
ATOM 2744 O O . THR B 1 35 ? 4.215 22.5 14.539 1 92.56 35 THR B O 1
ATOM 2747 N N . ALA B 1 36 ? 4.805 22.25 16.656 1 93.44 36 ALA B N 1
ATOM 2748 C CA . ALA B 1 36 ? 6.031 21.516 16.344 1 93.44 36 ALA B CA 1
ATOM 2749 C C . ALA B 1 36 ? 5.727 20.219 15.609 1 93.44 36 ALA B C 1
ATOM 2751 O O . ALA B 1 36 ? 6.34 19.922 14.578 1 93.44 36 ALA B O 1
ATOM 2752 N N . LEU B 1 37 ? 4.754 19.469 16.125 1 94.88 37 LEU B N 1
ATOM 2753 C CA . LEU B 1 37 ? 4.426 18.188 15.508 1 94.88 37 LEU B CA 1
ATOM 2754 C C . LEU B 1 37 ? 3.885 18.391 14.102 1 94.88 37 LEU B C 1
ATOM 2756 O O . LEU B 1 37 ? 4.184 17.594 13.203 1 94.88 37 LEU B O 1
ATOM 2760 N N . GLY B 1 38 ? 3.152 19.453 13.906 1 93.19 38 GLY B N 1
ATOM 2761 C CA . GLY B 1 38 ? 2.674 19.781 12.578 1 93.19 38 GLY B CA 1
ATOM 2762 C C . GLY B 1 38 ? 3.793 19.969 11.57 1 93.19 38 GLY B C 1
ATOM 2763 O O . GLY B 1 38 ? 3.75 19.406 10.477 1 93.19 38 GLY B O 1
ATOM 2764 N N . HIS B 1 39 ? 4.762 20.625 11.953 1 91.19 39 HIS B N 1
ATOM 2765 C CA . HIS B 1 39 ? 5.887 20.906 11.07 1 91.19 39 HIS B CA 1
ATOM 2766 C C . HIS B 1 39 ? 6.773 19.672 10.898 1 91.19 39 HIS B C 1
ATOM 2768 O O . HIS B 1 39 ? 7.191 19.344 9.789 1 91.19 39 HIS B O 1
ATOM 2774 N N . LEU B 1 40 ? 7.062 19.031 11.977 1 94.75 40 LEU B N 1
ATOM 2775 C CA . LEU B 1 40 ? 7.953 17.891 11.93 1 94.75 40 LEU B CA 1
ATOM 2776 C C . LEU B 1 40 ? 7.371 16.781 11.047 1 94.75 40 LEU B C 1
ATOM 2778 O O . LEU B 1 40 ? 8.078 16.203 10.219 1 94.75 40 LEU B O 1
ATOM 2782 N N . PHE B 1 41 ? 6.086 16.594 11.156 1 94.06 41 PHE B N 1
ATOM 2783 C CA . PHE B 1 41 ? 5.496 15.523 10.367 1 94.06 41 PHE B CA 1
ATOM 2784 C C . PHE B 1 41 ? 5.293 15.969 8.922 1 94.06 41 PHE B C 1
ATOM 2786 O O . PHE B 1 41 ? 5.254 15.133 8.016 1 94.06 41 PHE B O 1
ATOM 2793 N N . LYS B 1 42 ? 5.156 17.234 8.734 1 92.19 42 LYS B N 1
ATOM 2794 C CA . LYS B 1 42 ? 5.215 17.703 7.359 1 92.19 42 LYS B CA 1
ATOM 2795 C C . LYS B 1 42 ? 6.547 17.344 6.707 1 92.19 42 LYS B C 1
ATOM 2797 O O . LYS B 1 42 ? 6.578 16.906 5.555 1 92.19 42 LYS B O 1
ATOM 2802 N N . TRP B 1 43 ? 7.617 17.453 7.418 1 93.88 43 TRP B N 1
ATOM 2803 C CA . TRP B 1 43 ? 8.938 17.109 6.898 1 93.88 43 TRP B CA 1
ATOM 2804 C C . TRP B 1 43 ? 9.062 15.602 6.703 1 93.88 43 TRP B C 1
ATOM 2806 O O . TRP B 1 43 ? 9.672 15.141 5.734 1 93.88 43 TRP B O 1
ATOM 2816 N N . VAL B 1 44 ? 8.484 14.859 7.602 1 94.06 44 VAL B N 1
ATOM 2817 C CA . VAL B 1 44 ? 8.484 13.414 7.441 1 94.06 44 VAL B CA 1
ATOM 2818 C C . VAL B 1 44 ? 7.883 13.039 6.09 1 94.06 44 VAL B C 1
ATOM 2820 O O . VAL B 1 44 ? 8.438 12.211 5.363 1 94.06 44 VAL B O 1
ATOM 2823 N N . ARG B 1 45 ? 6.82 13.695 5.746 1 93.06 45 ARG B N 1
ATOM 2824 C CA . ARG B 1 45 ? 6.152 13.422 4.477 1 93.06 45 ARG B CA 1
ATOM 2825 C C . ARG B 1 45 ? 7.008 13.875 3.299 1 93.06 45 ARG B C 1
ATOM 2827 O O . ARG B 1 45 ? 7.086 13.18 2.281 1 93.06 45 ARG B O 1
ATOM 2834 N N . LEU B 1 46 ? 7.691 14.938 3.477 1 93.19 46 LEU B N 1
ATOM 2835 C CA . LEU B 1 46 ? 8.492 15.508 2.398 1 93.19 46 LEU B CA 1
ATOM 2836 C C . LEU B 1 46 ? 9.695 14.625 2.084 1 93.19 46 LEU B C 1
ATOM 2838 O O . LEU B 1 46 ? 10.133 14.547 0.934 1 93.19 46 LEU B O 1
ATOM 2842 N N . ILE B 1 47 ? 10.188 13.953 3.066 1 94.06 47 ILE B N 1
ATOM 2843 C CA . ILE B 1 47 ? 11.43 13.219 2.842 1 94.06 47 ILE B CA 1
ATOM 2844 C C . ILE B 1 47 ? 11.133 11.719 2.789 1 94.06 47 ILE B C 1
ATOM 2846 O O . ILE B 1 47 ? 12.008 10.898 3.074 1 94.06 47 ILE B O 1
ATOM 2850 N N . PHE B 1 48 ? 9.906 11.383 2.504 1 91.38 48 PHE B N 1
ATOM 2851 C CA . PHE B 1 48 ? 9.422 10.008 2.504 1 91.38 48 PHE B CA 1
ATOM 2852 C C . PHE B 1 48 ? 10.281 9.125 1.606 1 91.38 48 PHE B C 1
ATOM 2854 O O . PHE B 1 48 ? 10.508 7.953 1.907 1 91.38 48 PHE B O 1
ATOM 2861 N N . ASN B 1 49 ? 10.844 9.625 0.573 1 88.62 49 ASN B N 1
ATOM 2862 C CA . ASN B 1 49 ? 11.578 8.828 -0.41 1 88.62 49 ASN B CA 1
ATOM 2863 C C . ASN B 1 49 ? 13.062 8.742 -0.066 1 88.62 49 ASN B C 1
ATOM 2865 O O . ASN B 1 49 ? 13.852 8.203 -0.839 1 88.62 49 ASN B O 1
ATOM 2869 N N . TYR B 1 50 ? 13.414 9.234 1.1 1 91.19 50 TYR B N 1
ATOM 2870 C CA . TYR B 1 50 ? 14.828 9.281 1.479 1 91.19 50 TYR B CA 1
ATOM 2871 C C . TYR B 1 50 ? 15.062 8.547 2.793 1 91.19 50 TYR B C 1
ATOM 2873 O O . TYR B 1 50 ? 14.172 8.492 3.648 1 91.19 50 TYR B O 1
ATOM 2881 N N . PRO B 1 51 ? 16.281 7.961 2.967 1 87.75 51 PRO B N 1
ATOM 2882 C CA . PRO B 1 51 ? 16.609 7.25 4.207 1 87.75 51 PRO B CA 1
ATOM 2883 C C . PRO B 1 51 ? 16.422 8.117 5.449 1 87.75 51 PRO B C 1
ATOM 2885 O O . PRO B 1 51 ? 16.203 7.602 6.543 1 87.75 51 PRO B O 1
ATOM 2888 N N . ALA B 1 52 ? 16.484 9.375 5.234 1 93.25 52 ALA B N 1
ATOM 2889 C CA . ALA B 1 52 ? 16.328 10.312 6.344 1 93.25 52 ALA B CA 1
ATOM 2890 C C . ALA B 1 52 ? 14.945 10.18 6.977 1 93.25 52 ALA B C 1
ATOM 2892 O O . ALA B 1 52 ? 14.727 10.617 8.109 1 93.25 52 ALA B O 1
ATOM 2893 N N . HIS B 1 53 ? 14.039 9.609 6.211 1 93.38 53 HIS B N 1
ATOM 2894 C CA . HIS B 1 53 ? 12.68 9.43 6.695 1 93.38 53 HIS B CA 1
ATOM 2895 C C . HIS B 1 53 ? 12.656 8.664 8.016 1 93.38 53 HIS B C 1
ATOM 2897 O O . HIS B 1 53 ? 12.086 9.133 9 1 93.38 53 HIS B O 1
ATOM 2903 N N . THR B 1 54 ? 13.312 7.527 8.102 1 90.75 54 THR B N 1
ATOM 2904 C CA . THR B 1 54 ? 13.359 6.703 9.297 1 90.75 54 THR B CA 1
ATOM 2905 C C . THR B 1 54 ? 14.062 7.441 10.438 1 90.75 54 THR B C 1
ATOM 2907 O O . THR B 1 54 ? 13.625 7.379 11.586 1 90.75 54 THR B O 1
ATOM 2910 N N . LEU B 1 55 ? 15.094 8.148 10.07 1 93.56 55 LEU B N 1
ATOM 2911 C CA . LEU B 1 55 ? 15.836 8.914 11.062 1 93.56 55 LEU B CA 1
ATOM 2912 C C . LEU B 1 55 ? 14.953 10 11.688 1 93.56 55 LEU B C 1
ATOM 2914 O O . LEU B 1 55 ? 14.992 10.211 12.898 1 93.56 55 LEU B O 1
ATOM 2918 N N . MET B 1 56 ? 14.227 10.625 10.852 1 95.5 56 MET B N 1
ATOM 2919 C CA . MET B 1 56 ? 13.344 11.688 11.328 1 95.5 56 MET B CA 1
ATOM 2920 C C . MET B 1 56 ? 12.281 11.133 12.266 1 95.5 56 MET B C 1
ATOM 2922 O O . MET B 1 56 ? 12 11.727 13.312 1 95.5 56 MET B O 1
ATOM 2926 N N . LEU B 1 57 ? 11.695 10.016 11.922 1 94.69 57 LEU B N 1
ATOM 2927 C CA . LEU B 1 57 ? 10.703 9.383 12.781 1 94.69 57 LEU B CA 1
ATOM 2928 C C . LEU B 1 57 ? 11.32 8.984 14.125 1 94.69 57 LEU B C 1
ATOM 2930 O O . LEU B 1 57 ? 10.703 9.172 15.172 1 94.69 57 LEU B O 1
ATOM 2934 N N . ASP B 1 58 ? 12.469 8.453 14.062 1 94.44 58 ASP B N 1
ATOM 2935 C CA . ASP B 1 58 ? 13.18 8.086 15.289 1 94.44 58 ASP B CA 1
ATOM 2936 C C . ASP B 1 58 ? 13.422 9.312 16.172 1 94.44 58 ASP B C 1
ATOM 2938 O O . ASP B 1 58 ? 13.25 9.25 17.391 1 94.44 58 ASP B O 1
ATOM 2942 N N . TYR B 1 59 ? 13.859 10.336 15.547 1 96.12 59 TYR B N 1
ATOM 2943 C CA . TYR B 1 59 ? 14.109 11.57 16.281 1 96.12 59 TYR B CA 1
ATOM 2944 C C . TYR B 1 59 ? 12.836 12.07 16.969 1 96.12 59 TYR B C 1
ATOM 2946 O O . TYR B 1 59 ? 12.844 12.367 18.156 1 96.12 59 TYR B O 1
ATOM 2954 N N . ILE B 1 60 ? 11.734 12.141 16.188 1 96.81 60 ILE B N 1
ATOM 2955 C CA . ILE B 1 60 ? 10.469 12.586 16.766 1 96.81 60 ILE B CA 1
ATOM 2956 C C . ILE B 1 60 ? 10.07 11.672 17.922 1 96.81 60 ILE B C 1
ATOM 2958 O O . ILE B 1 60 ? 9.57 12.141 18.938 1 96.81 60 ILE B O 1
ATOM 2962 N N . HIS B 1 61 ? 10.273 10.43 17.75 1 95.94 61 HIS B N 1
ATOM 2963 C CA . HIS B 1 61 ? 9.945 9.461 18.797 1 95.94 61 HIS B CA 1
ATOM 2964 C C . HIS B 1 61 ? 10.719 9.766 20.078 1 95.94 61 HIS B C 1
ATOM 2966 O O . HIS B 1 61 ? 10.18 9.641 21.188 1 95.94 61 HIS B O 1
ATOM 2972 N N . THR B 1 62 ? 11.969 10.156 19.953 1 95 62 THR B N 1
ATOM 2973 C CA . THR B 1 62 ? 12.781 10.484 21.125 1 95 62 THR B CA 1
ATOM 2974 C C . THR B 1 62 ? 12.195 11.68 21.875 1 95 62 THR B C 1
ATOM 2976 O O . THR B 1 62 ? 12.289 11.766 23.094 1 95 62 THR B O 1
ATOM 2979 N N . LEU B 1 63 ? 11.633 12.594 21.125 1 95.25 63 LEU B N 1
ATOM 2980 C CA . LEU B 1 63 ? 11.016 13.766 21.734 1 95.25 63 LEU B CA 1
ATOM 2981 C C . LEU B 1 63 ? 9.719 13.398 22.422 1 95.25 63 LEU B C 1
ATOM 2983 O O . LEU B 1 63 ? 9.422 13.906 23.516 1 95.25 63 LEU B O 1
ATOM 2987 N N . VAL B 1 64 ? 8.969 12.5 21.844 1 96.38 64 VAL B N 1
ATOM 2988 C CA . VAL B 1 64 ? 7.594 12.227 22.25 1 96.38 64 VAL B CA 1
ATOM 2989 C C . VAL B 1 64 ? 7.578 11.188 23.375 1 96.38 64 VAL B C 1
ATOM 2991 O O . VAL B 1 64 ? 6.715 11.234 24.25 1 96.38 64 VAL B O 1
ATOM 2994 N N . ARG B 1 65 ? 8.477 10.289 23.438 1 94.69 65 ARG B N 1
ATOM 2995 C CA . ARG B 1 65 ? 8.469 9.102 24.281 1 94.69 65 ARG B CA 1
ATOM 2996 C C . ARG B 1 65 ? 8.352 9.477 25.75 1 94.69 65 ARG B C 1
ATOM 2998 O O . ARG B 1 65 ? 7.512 8.93 26.469 1 94.69 65 ARG B O 1
ATOM 3005 N N . PRO B 1 66 ? 9.18 10.453 26.25 1 93.5 66 PRO B N 1
ATOM 3006 C CA . PRO B 1 66 ? 9.055 10.797 27.672 1 93.5 66 PRO B CA 1
ATOM 3007 C C . PRO B 1 66 ? 7.664 11.312 28.031 1 93.5 66 PRO B C 1
ATOM 3009 O O . PRO B 1 66 ? 7.168 11.031 29.125 1 93.5 66 PRO B O 1
ATOM 3012 N N . HIS B 1 67 ? 7.035 12.023 27.188 1 94 67 HIS B N 1
ATOM 3013 C CA . HIS B 1 67 ? 5.703 12.562 27.438 1 94 67 HIS B CA 1
ATOM 3014 C C . HIS B 1 67 ? 4.645 11.469 27.328 1 94 67 HIS B C 1
ATOM 3016 O O . HIS B 1 67 ? 3.676 11.453 28.094 1 94 67 HIS B O 1
ATOM 3022 N N . TYR B 1 68 ? 4.824 10.578 26.391 1 94.94 68 TYR B N 1
ATOM 3023 C CA . TYR B 1 68 ? 3.91 9.453 26.234 1 94.94 68 TYR B CA 1
ATOM 3024 C C . TYR B 1 68 ? 3.834 8.633 27.516 1 94.94 68 TYR B C 1
ATOM 3026 O O . TYR B 1 68 ? 2.746 8.234 27.938 1 94.94 68 TYR B O 1
ATOM 3034 N N . GLU B 1 69 ? 4.93 8.414 28.125 1 92.62 69 GLU B N 1
ATOM 3035 C CA . GLU B 1 69 ? 5.012 7.582 29.312 1 92.62 69 GLU B CA 1
ATOM 3036 C C . GLU B 1 69 ? 4.328 8.25 30.5 1 92.62 69 GLU B C 1
ATOM 3038 O O . GLU B 1 69 ? 3.834 7.566 31.406 1 92.62 69 GLU B O 1
ATOM 3043 N N . THR B 1 70 ? 4.227 9.523 30.453 1 91.25 70 THR B N 1
ATOM 3044 C CA . THR B 1 70 ? 3.666 10.266 31.578 1 91.25 70 THR B CA 1
ATOM 3045 C C . THR B 1 70 ? 2.178 10.531 31.359 1 91.25 70 THR B C 1
ATOM 3047 O O . THR B 1 70 ? 1.383 10.445 32.312 1 91.25 70 THR B O 1
ATOM 3050 N N . ILE B 1 71 ? 1.798 10.828 30.203 1 91.25 71 ILE B N 1
ATOM 3051 C CA . ILE B 1 71 ? 0.452 11.305 29.906 1 91.25 71 ILE B CA 1
ATOM 3052 C C . ILE B 1 71 ? -0.532 10.141 29.953 1 91.25 71 ILE B C 1
ATOM 3054 O O . ILE B 1 71 ? -1.643 10.273 30.469 1 91.25 71 ILE B O 1
ATOM 3058 N N . GLY B 1 72 ? -0.195 8.969 29.391 1 90.94 72 GLY B N 1
ATOM 3059 C CA . GLY B 1 72 ? -1.023 7.77 29.422 1 90.94 72 GLY B CA 1
ATOM 3060 C C . GLY B 1 72 ? -2.273 7.887 28.578 1 90.94 72 GLY B C 1
ATOM 3061 O O . GLY B 1 72 ? -2.391 8.805 27.766 1 90.94 72 GLY B O 1
ATOM 3062 N N . TRP B 1 73 ? -3.305 7.031 28.734 1 94.88 73 TRP B N 1
ATOM 3063 C CA . TRP B 1 73 ? -4.469 6.922 27.859 1 94.88 73 TRP B CA 1
ATOM 3064 C C . TRP B 1 73 ? -5.746 7.293 28.609 1 94.88 73 TRP B C 1
ATOM 3066 O O . TRP B 1 73 ? -6.852 7.082 28.094 1 94.88 73 TRP B O 1
ATOM 3076 N N . ASN B 1 74 ? -5.582 7.754 29.797 1 92.12 74 ASN B N 1
ATOM 3077 C CA . ASN B 1 74 ? -6.746 8.203 30.562 1 92.12 74 ASN B CA 1
ATOM 3078 C C . ASN B 1 74 ? -7.137 9.633 30.188 1 92.12 74 ASN B C 1
ATOM 3080 O O . ASN B 1 74 ? -6.398 10.57 30.469 1 92.12 74 ASN B O 1
ATOM 3084 N N . ASP B 1 75 ? -8.242 9.734 29.609 1 90.81 75 ASP B N 1
ATOM 3085 C CA . ASP B 1 75 ? -8.695 11.031 29.109 1 90.81 75 ASP B CA 1
ATOM 3086 C C . ASP B 1 75 ? -9.156 11.93 30.25 1 90.81 75 ASP B C 1
ATOM 3088 O O . ASP B 1 75 ? -10.328 12.305 30.328 1 90.81 75 ASP B O 1
ATOM 3092 N N . THR B 1 76 ? -8.234 12.391 31.094 1 91.38 76 THR B N 1
ATOM 3093 C CA . THR B 1 76 ? -8.516 13.242 32.25 1 91.38 76 THR B CA 1
ATOM 3094 C C . THR B 1 76 ? -7.77 14.562 32.125 1 91.38 76 THR B C 1
ATOM 3096 O O . THR B 1 76 ? -6.906 14.727 31.266 1 91.38 76 THR B O 1
ATOM 3099 N N . GLY B 1 77 ? -8.211 15.578 32.938 1 92.44 77 GLY B N 1
ATOM 3100 C CA . GLY B 1 77 ? -7.516 16.859 32.969 1 92.44 77 GLY B CA 1
ATOM 3101 C C . GLY B 1 77 ? -8.266 17.953 32.219 1 92.44 77 GLY B C 1
ATOM 3102 O O . GLY B 1 77 ? -9.453 17.812 31.922 1 92.44 77 GLY B O 1
ATOM 3103 N N . THR B 1 78 ? -7.574 19.031 31.938 1 94.81 78 THR B N 1
ATOM 3104 C CA . THR B 1 78 ? -8.148 20.188 31.25 1 94.81 78 THR B CA 1
ATOM 3105 C C . THR B 1 78 ? -8.32 19.891 29.766 1 94.81 78 THR B C 1
ATOM 3107 O O . THR B 1 78 ? -7.801 18.891 29.266 1 94.81 78 THR B O 1
ATOM 3110 N N . HIS B 1 79 ? -9.031 20.766 29.156 1 94.38 79 HIS B N 1
ATOM 3111 C CA . HIS B 1 79 ? -9.258 20.641 27.734 1 94.38 79 HIS B CA 1
ATOM 3112 C C . HIS B 1 79 ? -7.945 20.594 26.969 1 94.38 79 HIS B C 1
ATOM 3114 O O . HIS B 1 79 ? -7.738 19.719 26.125 1 94.38 79 HIS B O 1
ATOM 3120 N N . LEU B 1 80 ? -7.051 21.5 27.328 1 94.38 80 LEU B N 1
ATOM 3121 C CA . LEU B 1 80 ? -5.773 21.578 26.625 1 94.38 80 LEU B CA 1
ATOM 3122 C C . LEU B 1 80 ? -4.91 20.359 26.922 1 94.38 80 LEU B C 1
ATOM 3124 O O . LEU B 1 80 ? -4.148 19.906 26.047 1 94.38 80 LEU B O 1
ATOM 3128 N N . GLU B 1 81 ? -5.031 19.828 28.125 1 93.81 81 GLU B N 1
ATOM 3129 C CA . GLU B 1 81 ? -4.289 18.625 28.469 1 93.81 81 GLU B CA 1
ATOM 3130 C C . GLU B 1 81 ? -4.789 17.422 27.672 1 93.81 81 GLU B C 1
ATOM 3132 O O . GLU B 1 81 ? -3.998 16.562 27.266 1 93.81 81 GLU B O 1
ATOM 3137 N N . ARG B 1 82 ? -6.023 17.438 27.5 1 95.25 82 ARG B N 1
ATOM 3138 C CA . ARG B 1 82 ? -6.621 16.344 26.734 1 95.25 82 ARG B CA 1
ATOM 3139 C C . ARG B 1 82 ? -6.223 16.438 25.25 1 95.25 82 ARG B C 1
ATOM 3141 O O . ARG B 1 82 ? -5.957 15.414 24.625 1 95.25 82 ARG B O 1
ATOM 3148 N N . LEU B 1 83 ? -6.164 17.656 24.781 1 95.12 83 LEU B N 1
ATOM 3149 C CA . LEU B 1 83 ? -5.723 17.859 23.406 1 95.12 83 LEU B CA 1
ATOM 3150 C C . LEU B 1 83 ? -4.266 17.453 23.234 1 95.12 83 LEU B C 1
ATOM 3152 O O . LEU B 1 83 ? -3.908 16.812 22.234 1 95.12 83 LEU B O 1
ATOM 3156 N N . LEU B 1 84 ? -3.516 17.812 24.219 1 95.69 84 LEU B N 1
ATOM 3157 C CA . LEU B 1 84 ? -2.109 17.422 24.172 1 95.69 84 LEU B CA 1
ATOM 3158 C C . LEU B 1 84 ? -1.961 15.906 24.203 1 95.69 84 LEU B C 1
ATOM 3160 O O . LEU B 1 84 ? -1.142 15.344 23.484 1 95.69 84 LEU B O 1
ATOM 3164 N N . ARG B 1 85 ? -2.738 15.273 25.031 1 96.38 85 ARG B N 1
ATOM 3165 C CA . ARG B 1 85 ? -2.719 13.82 25.109 1 96.38 85 ARG B CA 1
ATOM 3166 C C . ARG B 1 85 ? -2.992 13.188 23.75 1 96.38 85 ARG B C 1
ATOM 3168 O O . ARG B 1 85 ? -2.244 12.32 23.297 1 96.38 85 ARG B O 1
ATOM 3175 N N . SER B 1 86 ? -4.004 13.664 23.094 1 96.06 86 SER B N 1
ATOM 3176 C CA . SER B 1 86 ? -4.375 13.133 21.781 1 96.06 86 SER B CA 1
ATOM 3177 C C . SER B 1 86 ? -3.232 13.289 20.781 1 96.06 86 SER B C 1
ATOM 3179 O O . SER B 1 86 ? -2.943 12.367 20.016 1 96.06 86 SER B O 1
ATOM 3181 N N . GLU B 1 87 ? -2.596 14.383 20.812 1 95.94 87 GLU B N 1
ATOM 3182 C CA . GLU B 1 87 ? -1.512 14.672 19.875 1 95.94 87 GLU B CA 1
ATOM 3183 C C . GLU B 1 87 ? -0.297 13.789 20.156 1 95.94 87 GLU B C 1
ATOM 3185 O O . GLU B 1 87 ? 0.325 13.273 19.219 1 95.94 87 GLU B O 1
ATOM 3190 N N . VAL B 1 88 ? 0.004 13.688 21.406 1 96.5 88 VAL B N 1
ATOM 3191 C CA . VAL B 1 88 ? 1.158 12.891 21.797 1 96.5 88 VAL B CA 1
ATOM 3192 C C . VAL B 1 88 ? 0.907 11.422 21.469 1 96.5 88 VAL B C 1
ATOM 3194 O O . VAL B 1 88 ? 1.794 10.734 20.953 1 96.5 88 VAL B O 1
ATOM 3197 N N . LEU B 1 89 ? -0.293 10.953 21.734 1 97.62 89 LEU B N 1
ATOM 3198 C CA . LEU B 1 89 ? -0.641 9.57 21.422 1 97.62 89 LEU B CA 1
ATOM 3199 C C . LEU B 1 89 ? -0.581 9.32 19.922 1 97.62 89 LEU B C 1
ATOM 3201 O O . LEU B 1 89 ? -0.04 8.305 19.469 1 97.62 89 LEU B O 1
ATOM 3205 N N . TRP B 1 90 ? -1.097 10.25 19.172 1 96.81 90 TRP B N 1
ATOM 3206 C CA . TRP B 1 90 ? -1.051 10.156 17.719 1 96.81 90 TRP B CA 1
ATOM 3207 C C . TRP B 1 90 ? 0.389 10.109 17.219 1 96.81 90 TRP B C 1
ATOM 3209 O O . TRP B 1 90 ? 0.742 9.25 16.406 1 96.81 90 TRP B O 1
ATOM 3219 N N . ALA B 1 91 ? 1.188 11 17.734 1 97.5 91 ALA B N 1
ATOM 3220 C CA . ALA B 1 91 ? 2.586 11.07 17.328 1 97.5 91 ALA B CA 1
ATOM 3221 C C . ALA B 1 91 ? 3.324 9.781 17.672 1 97.5 91 ALA B C 1
ATOM 3223 O O . ALA B 1 91 ? 4.141 9.289 16.891 1 97.5 91 ALA B O 1
ATOM 3224 N N . ALA B 1 92 ? 3.051 9.25 18.844 1 97.31 92 ALA B N 1
ATOM 3225 C CA . ALA B 1 92 ? 3.678 8 19.266 1 97.31 92 ALA B CA 1
ATOM 3226 C C . ALA B 1 92 ? 3.342 6.863 18.312 1 97.31 92 ALA B C 1
ATOM 3228 O O . ALA B 1 92 ? 4.223 6.098 17.906 1 97.31 92 ALA B O 1
ATOM 3229 N N . VAL B 1 93 ? 2.121 6.797 17.906 1 96.19 93 VAL B N 1
ATOM 3230 C CA . VAL B 1 93 ? 1.691 5.766 16.969 1 96.19 93 VAL B CA 1
ATOM 3231 C C . VAL B 1 93 ? 2.385 5.965 15.625 1 96.19 93 VAL B C 1
ATOM 3233 O O . VAL B 1 93 ? 2.9 5.012 15.039 1 96.19 93 VAL B O 1
ATOM 3236 N N . GLN B 1 94 ? 2.402 7.215 15.148 1 95.06 94 GLN B N 1
ATOM 3237 C CA . GLN B 1 94 ? 3.021 7.527 13.867 1 95.06 94 GLN B CA 1
ATOM 3238 C C . GLN B 1 94 ? 4.5 7.148 13.859 1 95.06 94 GLN B C 1
ATOM 3240 O O . GLN B 1 94 ? 5.039 6.746 12.828 1 95.06 94 GLN B O 1
ATOM 3245 N N . CYS B 1 95 ? 5.113 7.215 15.023 1 94.69 95 CYS B N 1
ATOM 3246 C CA . CYS B 1 95 ? 6.539 6.93 15.133 1 94.69 95 CYS B CA 1
ATOM 3247 C C . CYS B 1 95 ? 6.777 5.441 15.375 1 94.69 95 CYS B C 1
ATOM 3249 O O . CYS B 1 95 ? 7.926 5.008 15.5 1 94.69 95 CYS B O 1
ATOM 3251 N N . GLY B 1 96 ? 5.758 4.668 15.523 1 90.88 96 GLY B N 1
ATOM 3252 C CA . GLY B 1 96 ? 5.902 3.227 15.633 1 90.88 96 GLY B CA 1
ATOM 3253 C C . GLY B 1 96 ? 6.082 2.75 17.062 1 90.88 96 GLY B C 1
ATOM 3254 O O . GLY B 1 96 ? 6.617 1.664 17.297 1 90.88 96 GLY B O 1
ATOM 3255 N N . ASN B 1 97 ? 5.711 3.578 18.016 1 94 97 ASN B N 1
ATOM 3256 C CA . ASN B 1 97 ? 5.766 3.121 19.406 1 94 97 ASN B CA 1
ATOM 3257 C C . ASN B 1 97 ? 4.914 1.874 19.625 1 94 97 ASN B C 1
ATOM 3259 O O . ASN B 1 97 ? 3.688 1.925 19.484 1 94 97 ASN B O 1
ATOM 3263 N N . SER B 1 98 ? 5.512 0.797 20 1 90.81 98 SER B N 1
ATOM 3264 C CA . SER B 1 98 ? 4.848 -0.5 20.078 1 90.81 98 SER B CA 1
ATOM 3265 C C . SER B 1 98 ? 3.746 -0.498 21.141 1 90.81 98 SER B C 1
ATOM 3267 O O . SER B 1 98 ? 2.666 -1.049 20.922 1 90.81 98 SER B O 1
ATOM 3269 N N . HIS B 1 99 ? 4.062 0.076 22.25 1 95.12 99 HIS B N 1
ATOM 3270 C CA . HIS B 1 99 ? 3.062 0.119 23.312 1 95.12 99 HIS B CA 1
ATOM 3271 C C . HIS B 1 99 ? 1.843 0.931 22.891 1 95.12 99 HIS B C 1
ATOM 3273 O O . HIS B 1 99 ? 0.706 0.529 23.141 1 95.12 99 HIS B O 1
ATOM 3279 N N . ALA B 1 100 ? 2.08 2.074 22.297 1 96.94 100 ALA B N 1
ATOM 3280 C CA . ALA B 1 100 ? 0.987 2.926 21.828 1 96.94 100 ALA B CA 1
ATOM 3281 C C . ALA B 1 100 ? 0.117 2.197 20.812 1 96.94 100 ALA B C 1
ATOM 3283 O O . ALA B 1 100 ? -1.113 2.254 20.875 1 96.94 100 ALA B O 1
ATOM 3284 N N . ILE B 1 101 ? 0.737 1.547 19.891 1 94.94 101 ILE B N 1
ATOM 3285 C CA . ILE B 1 101 ? 0.031 0.814 18.844 1 94.94 101 ILE B CA 1
ATOM 3286 C C . ILE B 1 101 ? -0.803 -0.302 19.469 1 94.94 101 ILE B C 1
ATOM 3288 O O . ILE B 1 101 ? -1.988 -0.447 19.156 1 94.94 101 ILE B O 1
ATOM 3292 N N . GLN B 1 102 ? -0.231 -1.014 20.359 1 94.44 102 GLN B N 1
ATOM 3293 C CA . GLN B 1 102 ? -0.923 -2.127 21 1 94.44 102 GLN B CA 1
ATOM 3294 C C . GLN B 1 102 ? -2.115 -1.636 21.812 1 94.44 102 GLN B C 1
ATOM 3296 O O . GLN B 1 102 ? -3.197 -2.227 21.766 1 94.44 102 GLN B O 1
ATOM 3301 N N . GLU B 1 103 ? -1.849 -0.6 22.578 1 96.88 103 GLU B N 1
ATOM 3302 C CA . GLU B 1 103 ? -2.924 -0.038 23.391 1 96.88 103 GLU B CA 1
ATOM 3303 C C . GLU B 1 103 ? -4.078 0.447 22.516 1 96.88 103 GLU B C 1
ATOM 3305 O O . GLU B 1 103 ? -5.242 0.169 22.812 1 96.88 103 GLU B O 1
ATOM 3310 N N . ALA B 1 104 ? -3.783 1.155 21.484 1 97.62 104 ALA B N 1
ATOM 3311 C CA . ALA B 1 104 ? -4.812 1.651 20.562 1 97.62 104 ALA B CA 1
ATOM 3312 C C . ALA B 1 104 ? -5.574 0.5 19.922 1 97.62 104 ALA B C 1
ATOM 3314 O O . ALA B 1 104 ? -6.801 0.545 19.812 1 97.62 104 ALA B O 1
ATOM 3315 N N . GLN B 1 105 ? -4.879 -0.502 19.516 1 96.19 105 GLN B N 1
ATOM 3316 C CA . GLN B 1 105 ? -5.508 -1.667 18.891 1 96.19 105 GLN B CA 1
ATOM 3317 C C . GLN B 1 105 ? -6.438 -2.375 19.875 1 96.19 105 GLN B C 1
ATOM 3319 O O . GLN B 1 105 ? -7.508 -2.852 19.5 1 96.19 105 GLN B O 1
ATOM 3324 N N . GLN B 1 106 ? -5.965 -2.508 21.094 1 96.56 106 GLN B N 1
ATOM 3325 C CA . GLN B 1 106 ? -6.789 -3.139 22.125 1 96.56 106 GLN B CA 1
ATOM 3326 C C . GLN B 1 106 ? -8.086 -2.361 22.344 1 96.56 106 GLN B C 1
ATOM 3328 O O . GLN B 1 106 ? -9.164 -2.953 22.422 1 96.56 106 GLN B O 1
ATOM 3333 N N . ARG B 1 107 ? -7.969 -1.091 22.438 1 97.56 107 ARG B N 1
ATOM 3334 C CA . ARG B 1 107 ? -9.148 -0.253 22.625 1 97.56 107 ARG B CA 1
ATOM 3335 C C . ARG B 1 107 ? -10.07 -0.333 21.406 1 97.56 107 ARG B C 1
ATOM 3337 O O . ARG B 1 107 ? -11.297 -0.372 21.547 1 97.56 107 ARG B O 1
ATOM 3344 N N . PHE B 1 108 ? -9.484 -0.364 20.281 1 98 108 PHE B N 1
ATOM 3345 C CA . PHE B 1 108 ? -10.266 -0.524 19.062 1 98 108 PHE B CA 1
ATOM 3346 C C . PHE B 1 108 ? -11.031 -1.845 19.078 1 98 108 PHE B C 1
ATOM 3348 O O . PHE B 1 108 ? -12.219 -1.884 18.766 1 98 108 PHE B O 1
ATOM 3355 N N . SER B 1 109 ? -10.336 -2.865 19.422 1 96.25 109 SER B N 1
ATOM 3356 C CA . SER B 1 109 ? -10.938 -4.191 19.469 1 96.25 109 SER B CA 1
ATOM 3357 C C . SER B 1 109 ? -12.078 -4.242 20.484 1 96.25 109 SER B C 1
ATOM 3359 O O . SER B 1 109 ? -13.125 -4.832 20.219 1 96.25 109 SER B O 1
ATOM 3361 N N . SER B 1 110 ? -11.852 -3.652 21.609 1 96.62 110 SER B N 1
ATOM 3362 C CA . SER B 1 110 ? -12.883 -3.598 22.625 1 96.62 110 SER B CA 1
ATOM 3363 C C . SER B 1 110 ? -14.102 -2.811 22.156 1 96.62 110 SER B C 1
ATOM 3365 O O . SER B 1 110 ? -15.242 -3.178 22.438 1 96.62 110 SER B O 1
ATOM 3367 N N . TRP B 1 111 ? -13.836 -1.767 21.453 1 97.19 111 TRP B N 1
ATOM 3368 C CA . TRP B 1 111 ? -14.914 -0.971 20.859 1 97.19 111 TRP B CA 1
ATOM 3369 C C . TRP B 1 111 ? -15.695 -1.78 19.828 1 97.19 111 TRP B C 1
ATOM 3371 O O . TRP B 1 111 ? -16.922 -1.811 19.859 1 97.19 111 TRP B O 1
ATOM 3381 N N . ARG B 1 112 ? -15.039 -2.426 19.031 1 95.06 112 ARG B N 1
ATOM 3382 C CA . ARG B 1 112 ? -15.641 -3.182 17.938 1 95.06 112 ARG B CA 1
ATOM 3383 C C . ARG B 1 112 ? -16.422 -4.379 18.469 1 95.06 112 ARG B C 1
ATOM 3385 O O . ARG B 1 112 ? -17.531 -4.66 18.016 1 95.06 112 ARG B O 1
ATOM 3392 N N . THR B 1 113 ? -15.906 -5.102 19.422 1 93.5 113 THR B N 1
ATOM 3393 C CA . THR B 1 113 ? -16.469 -6.375 19.875 1 93.5 113 THR B CA 1
ATOM 3394 C C . THR B 1 113 ? -17.469 -6.164 21 1 93.5 113 THR B C 1
ATOM 3396 O O . THR B 1 113 ? -18.5 -6.82 21.062 1 93.5 113 THR B O 1
ATOM 3399 N N . ASN B 1 114 ? -17.094 -5.25 21.922 1 92.62 114 ASN B N 1
ATOM 3400 C CA . ASN B 1 114 ? -17.891 -5.094 23.141 1 92.62 114 ASN B CA 1
ATOM 3401 C C . ASN B 1 114 ? -18.672 -3.777 23.141 1 92.62 114 ASN B C 1
ATOM 3403 O O . ASN B 1 114 ? -19.391 -3.477 24.094 1 92.62 114 ASN B O 1
ATOM 3407 N N . ASN B 1 115 ? -18.469 -3.031 22.156 1 91.44 115 ASN B N 1
ATOM 3408 C CA . ASN B 1 115 ? -19.094 -1.713 22.094 1 91.44 115 ASN B CA 1
ATOM 3409 C C . ASN B 1 115 ? -18.672 -0.828 23.25 1 91.44 115 ASN B C 1
ATOM 3411 O O . ASN B 1 115 ? -19.484 -0.067 23.781 1 91.44 115 ASN B O 1
ATOM 3415 N N . ASP B 1 116 ? -17.484 -1.018 23.641 1 93.69 116 ASP B N 1
ATOM 3416 C CA . ASP B 1 116 ? -16.953 -0.162 24.703 1 93.69 116 ASP B CA 1
ATOM 3417 C C . ASP B 1 116 ? -16.812 1.282 24.219 1 93.69 116 ASP B C 1
ATOM 3419 O O . ASP B 1 116 ? -16.438 1.529 23.078 1 93.69 116 ASP B O 1
ATOM 3423 N N . SER B 1 117 ? -17.078 2.133 25.109 1 92.81 117 SER B N 1
ATOM 3424 C CA . SER B 1 117 ? -16.984 3.543 24.75 1 92.81 117 SER B CA 1
ATOM 3425 C C . SER B 1 117 ? -15.539 4.02 24.734 1 92.81 117 SER B C 1
ATOM 3427 O O . SER B 1 117 ? -14.758 3.656 25.609 1 92.81 117 SER B O 1
ATOM 3429 N N . ILE B 1 118 ? -15.227 4.805 23.719 1 95.62 118 ILE B N 1
ATOM 3430 C CA . ILE B 1 118 ? -13.93 5.465 23.625 1 95.62 118 ILE B CA 1
ATOM 3431 C C . ILE B 1 118 ? -14.094 6.965 23.844 1 95.62 118 ILE B C 1
ATOM 3433 O O . ILE B 1 118 ? -14.945 7.605 23.219 1 95.62 118 ILE B O 1
ATOM 3437 N N . PRO B 1 119 ? -13.281 7.477 24.797 1 94.69 119 PRO B N 1
ATOM 3438 C CA . PRO B 1 119 ? -13.359 8.93 24.969 1 94.69 119 PRO B CA 1
ATOM 3439 C C . PRO B 1 119 ? -13.195 9.695 23.656 1 94.69 119 PRO B C 1
ATOM 3441 O O . PRO B 1 119 ? -12.383 9.312 22.812 1 94.69 119 PRO B O 1
ATOM 3444 N N . PRO B 1 120 ? -13.906 10.727 23.469 1 93.06 120 PRO B N 1
ATOM 3445 C CA . PRO B 1 120 ? -13.945 11.453 22.203 1 93.06 120 PRO B CA 1
ATOM 3446 C C . PRO B 1 120 ? -12.555 11.891 21.719 1 93.06 120 PRO B C 1
ATOM 3448 O O . PRO B 1 120 ? -12.25 11.789 20.531 1 93.06 120 PRO B O 1
ATOM 3451 N N . ASN B 1 121 ? -11.734 12.312 22.672 1 93.81 121 ASN B N 1
ATOM 3452 C CA . ASN B 1 121 ? -10.43 12.844 22.312 1 93.81 121 ASN B CA 1
ATOM 3453 C C . ASN B 1 121 ? -9.469 11.734 21.891 1 93.81 121 ASN B C 1
ATOM 3455 O O . ASN B 1 121 ? -8.422 12 21.297 1 93.81 121 ASN B O 1
ATOM 3459 N N . LEU B 1 122 ? -9.875 10.484 22.094 1 96.88 122 LEU B N 1
ATOM 3460 C CA . LEU B 1 122 ? -8.992 9.359 21.781 1 96.88 122 LEU B CA 1
ATOM 3461 C C . LEU B 1 122 ? -9.484 8.617 20.531 1 96.88 122 LEU B C 1
ATOM 3463 O O . LEU B 1 122 ? -8.766 7.781 19.984 1 96.88 122 LEU B O 1
ATOM 3467 N N . ARG B 1 123 ? -10.625 9 20.062 1 97.19 123 ARG B N 1
ATOM 3468 C CA . ARG B 1 123 ? -11.273 8.227 19.016 1 97.19 123 ARG B CA 1
ATOM 3469 C C . ARG B 1 123 ? -10.461 8.266 17.719 1 97.19 123 ARG B C 1
ATOM 3471 O O . ARG B 1 123 ? -10.281 7.234 17.078 1 97.19 123 ARG B O 1
ATOM 3478 N N . SER B 1 124 ? -10.016 9.422 17.406 1 97.19 124 SER B N 1
ATOM 3479 C CA . SER B 1 124 ? -9.281 9.555 16.156 1 97.19 124 SER B CA 1
ATOM 3480 C C . SER B 1 124 ? -8.07 8.625 16.125 1 97.19 124 SER B C 1
ATOM 3482 O O . SER B 1 124 ? -7.875 7.879 15.156 1 97.19 124 SER B O 1
ATOM 3484 N N . VAL B 1 125 ? -7.301 8.602 17.234 1 97.69 125 VAL B N 1
ATOM 3485 C CA . VAL B 1 125 ? -6.074 7.812 17.281 1 97.69 125 VAL B CA 1
ATOM 3486 C C . VAL B 1 125 ? -6.422 6.328 17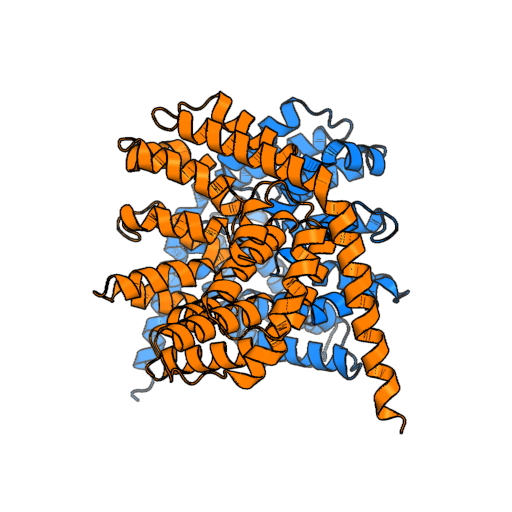.359 1 97.69 125 VAL B C 1
ATOM 3488 O O . VAL B 1 125 ? -5.781 5.496 16.703 1 97.69 125 VAL B O 1
ATOM 3491 N N . VAL B 1 126 ? -7.43 6 18.078 1 98.12 126 VAL B N 1
ATOM 3492 C CA . VAL B 1 126 ? -7.816 4.609 18.281 1 98.12 126 VAL B CA 1
ATOM 3493 C C . VAL B 1 126 ? -8.367 4.031 16.969 1 98.12 126 VAL B C 1
ATOM 3495 O O . VAL B 1 126 ? -7.93 2.973 16.516 1 98.12 126 VAL B O 1
ATOM 3498 N N . TYR B 1 127 ? -9.242 4.777 16.328 1 98.19 127 TYR B N 1
ATOM 3499 C CA . TYR B 1 127 ? -9.859 4.281 15.094 1 98.19 127 TYR B CA 1
ATOM 3500 C C . TYR B 1 127 ? -8.836 4.188 13.969 1 98.19 127 TYR B C 1
ATOM 3502 O O . TYR B 1 127 ? -8.766 3.176 13.266 1 98.19 127 TYR B O 1
ATOM 3510 N N . SER B 1 128 ? -8.07 5.195 13.789 1 97.81 128 SER B N 1
ATOM 3511 C CA . SER B 1 128 ? -7.078 5.211 12.727 1 97.81 128 SER B CA 1
ATOM 3512 C C . SER B 1 128 ? -6.055 4.094 12.906 1 97.81 128 SER B C 1
ATOM 3514 O O . SER B 1 128 ? -5.699 3.41 11.938 1 97.81 128 SER B O 1
ATOM 3516 N N . THR B 1 129 ? -5.656 3.906 14.148 1 97.44 129 THR B N 1
ATOM 3517 C CA . THR B 1 129 ? -4.672 2.865 14.422 1 97.44 129 THR B CA 1
ATOM 3518 C C . THR B 1 129 ? -5.281 1.48 14.219 1 97.44 129 THR B C 1
ATOM 3520 O O . THR B 1 129 ? -4.637 0.586 13.672 1 97.44 129 THR B O 1
ATOM 3523 N N . GLY B 1 130 ? -6.484 1.324 14.695 1 96.81 130 GLY B N 1
ATOM 3524 C CA . GLY B 1 130 ? -7.184 0.061 14.516 1 96.81 130 GLY B CA 1
ATOM 3525 C C . GLY B 1 130 ? -7.301 -0.358 13.062 1 96.81 130 GLY B C 1
ATOM 3526 O O . GLY B 1 130 ? -7.109 -1.53 12.734 1 96.81 130 GLY B O 1
ATOM 3527 N N . VAL B 1 131 ? -7.551 0.609 12.211 1 96.94 131 VAL B N 1
ATOM 3528 C CA . VAL B 1 131 ? -7.699 0.324 10.789 1 96.94 131 VAL B CA 1
ATOM 3529 C C . VAL B 1 131 ? -6.328 0.099 10.156 1 96.94 131 VAL B C 1
ATOM 3531 O O . VAL B 1 131 ? -6.137 -0.848 9.391 1 96.94 131 VAL B O 1
ATOM 3534 N N . ARG B 1 132 ? -5.391 0.947 10.5 1 94.81 132 ARG B N 1
ATOM 3535 C CA . ARG B 1 132 ? -4.055 0.898 9.914 1 94.81 132 ARG B CA 1
ATOM 3536 C C . ARG B 1 132 ? -3.395 -0.452 10.172 1 94.81 132 ARG B C 1
ATOM 3538 O O . ARG B 1 132 ? -2.75 -1.011 9.281 1 94.81 132 ARG B O 1
ATOM 3545 N N . TYR B 1 133 ? -3.564 -0.952 11.336 1 90.38 133 TYR B N 1
ATOM 3546 C CA . TYR B 1 133 ? -2.898 -2.188 11.727 1 90.38 133 TYR B CA 1
ATOM 3547 C C . TYR B 1 133 ? -3.9 -3.326 11.875 1 90.38 133 TYR B C 1
ATOM 3549 O O . TYR B 1 133 ? -3.613 -4.336 12.516 1 90.38 133 TYR B O 1
ATOM 3557 N N . GLY B 1 134 ? -5.082 -3.117 11.312 1 89.19 134 GLY B N 1
ATOM 3558 C CA . GLY B 1 134 ? -6.133 -4.105 11.484 1 89.19 134 GLY B CA 1
ATOM 3559 C C . GLY B 1 134 ? -6.363 -4.957 10.25 1 89.19 134 GLY B C 1
ATOM 3560 O O . GLY B 1 134 ? -5.496 -5.043 9.375 1 89.19 134 GLY B O 1
ATOM 3561 N N . THR B 1 135 ? -7.527 -5.664 10.289 1 85.88 135 THR B N 1
ATOM 3562 C CA . THR B 1 135 ? -7.926 -6.582 9.227 1 85.88 135 THR B CA 1
ATOM 3563 C C . THR B 1 135 ? -9.039 -5.977 8.375 1 85.88 135 THR B C 1
ATOM 3565 O O . THR B 1 135 ? -9.492 -4.859 8.641 1 85.88 135 THR B O 1
ATOM 3568 N N . GLU B 1 136 ? -9.375 -6.691 7.336 1 88.88 136 GLU B N 1
ATOM 3569 C CA . GLU B 1 136 ? -10.5 -6.262 6.512 1 88.88 136 GLU B CA 1
ATOM 3570 C C . GLU B 1 136 ? -11.773 -6.133 7.34 1 88.88 136 GLU B C 1
ATOM 3572 O O . GLU B 1 136 ? -12.578 -5.223 7.117 1 88.88 136 GLU B O 1
ATOM 3577 N N . GLU B 1 137 ? -11.898 -7.062 8.297 1 89.06 137 GLU B N 1
ATOM 3578 C CA . GLU B 1 137 ? -13.078 -7.016 9.156 1 89.06 137 GLU B CA 1
ATOM 3579 C C . GLU B 1 137 ? -13.125 -5.719 9.961 1 89.06 137 GLU B C 1
ATOM 3581 O O . GLU B 1 137 ? -14.203 -5.152 10.164 1 89.06 137 GLU B O 1
ATOM 3586 N N . ASP B 1 138 ? -11.992 -5.277 10.422 1 94.31 138 ASP B N 1
ATOM 3587 C CA . ASP B 1 138 ? -11.914 -4.012 11.148 1 94.31 138 ASP B CA 1
ATOM 3588 C C . ASP B 1 138 ? -12.344 -2.844 10.266 1 94.31 138 ASP B C 1
ATOM 3590 O O . ASP B 1 138 ? -13.117 -1.985 10.695 1 94.31 138 ASP B O 1
ATOM 3594 N N . TRP B 1 139 ? -11.906 -2.857 9.078 1 96.44 139 TRP B N 1
ATOM 3595 C CA . TRP B 1 139 ? -12.242 -1.812 8.117 1 96.44 139 TRP B CA 1
ATOM 3596 C C . TRP B 1 139 ? -13.727 -1.83 7.789 1 96.44 139 TRP B C 1
ATOM 3598 O O . TRP B 1 139 ? -14.375 -0.781 7.758 1 96.44 139 TRP B O 1
ATOM 3608 N N . ARG B 1 140 ? -14.266 -3.021 7.613 1 95.19 140 ARG B N 1
ATOM 3609 C CA . ARG B 1 140 ? -15.68 -3.172 7.285 1 95.19 140 ARG B CA 1
ATOM 3610 C C . ARG B 1 140 ? -16.562 -2.717 8.445 1 95.19 140 ARG B C 1
ATOM 3612 O O . ARG B 1 140 ? -17.656 -2.182 8.227 1 95.19 140 ARG B O 1
ATOM 3619 N N . HIS B 1 141 ? -16.062 -2.979 9.586 1 96.38 141 HIS B N 1
ATOM 3620 C CA . HIS B 1 141 ? -16.812 -2.484 10.734 1 96.38 141 HIS B CA 1
ATOM 3621 C C . HIS B 1 141 ? -16.906 -0.962 10.711 1 96.38 141 HIS B C 1
ATOM 3623 O O . HIS B 1 141 ? -17.984 -0.404 10.945 1 96.38 141 HIS B O 1
ATOM 3629 N N . CYS B 1 142 ? -15.82 -0.281 10.438 1 97.88 142 CYS B N 1
ATOM 3630 C CA . CYS B 1 142 ? -15.844 1.174 10.328 1 97.88 142 CYS B CA 1
ATOM 3631 C C . CYS B 1 142 ? -16.797 1.625 9.219 1 97.88 142 CYS B C 1
ATOM 3633 O O . CYS B 1 142 ? -17.516 2.611 9.375 1 97.88 142 CYS B O 1
ATOM 3635 N N . TRP B 1 143 ? -16.781 0.9 8.133 1 97.81 143 TRP B N 1
ATOM 3636 C CA . TRP B 1 143 ? -17.688 1.188 7.023 1 97.81 143 TRP B CA 1
ATOM 3637 C C . TRP B 1 143 ? -19.141 1.067 7.461 1 97.81 143 TRP B C 1
ATOM 3639 O O . TRP B 1 143 ? -19.969 1.916 7.125 1 97.81 143 TRP B O 1
ATOM 3649 N N . GLN B 1 144 ? -19.422 0.05 8.227 1 96.94 144 GLN B N 1
ATOM 3650 C CA . GLN B 1 144 ? -20.781 -0.155 8.742 1 96.94 144 GLN B CA 1
ATOM 3651 C C . GLN B 1 144 ? -21.188 0.982 9.672 1 96.94 144 GLN B C 1
ATOM 3653 O O . GLN B 1 144 ? -22.312 1.483 9.586 1 96.94 144 GLN B O 1
ATOM 3658 N N . VAL B 1 145 ? -20.312 1.386 10.523 1 96.56 145 VAL B N 1
ATOM 3659 C CA . VAL B 1 145 ? -20.594 2.48 11.445 1 96.56 145 VAL B CA 1
ATOM 3660 C C . VAL B 1 145 ? -20.828 3.77 10.664 1 96.56 145 VAL B C 1
ATOM 3662 O O . VAL B 1 145 ? -21.75 4.531 10.969 1 96.56 145 VAL B O 1
ATOM 3665 N N . TYR B 1 146 ? -20.047 4.031 9.648 1 97.06 146 TYR B N 1
ATOM 3666 C CA . TYR B 1 146 ? -20.219 5.195 8.789 1 97.06 146 TYR B CA 1
ATOM 3667 C C . TYR B 1 146 ? -21.625 5.223 8.188 1 97.06 146 TYR B C 1
ATOM 3669 O O . TYR B 1 146 ? -22.266 6.27 8.148 1 97.06 146 TYR B O 1
ATOM 3677 N N . ASN B 1 147 ? -22.078 4.086 7.777 1 95.94 147 ASN B N 1
ATOM 3678 C CA . ASN B 1 147 ? -23.344 3.988 7.082 1 95.94 147 ASN B CA 1
ATOM 3679 C C . ASN B 1 147 ? -24.516 4.035 8.062 1 95.94 147 ASN B C 1
ATOM 3681 O O . ASN B 1 147 ? -25.609 4.484 7.703 1 95.94 147 ASN B O 1
ATOM 3685 N N . SER B 1 148 ? -24.281 3.598 9.258 1 95.12 148 SER B N 1
ATOM 3686 C CA . SER B 1 148 ? -25.406 3.463 10.188 1 95.12 148 SER B CA 1
ATOM 3687 C C . SER B 1 148 ? -25.484 4.652 11.141 1 95.12 148 SER B C 1
ATOM 3689 O O . SER B 1 148 ? -26.531 4.922 11.727 1 95.12 148 SER B O 1
ATOM 3691 N N . SER B 1 149 ? -24.375 5.328 11.312 1 93.81 149 SER B N 1
ATOM 3692 C CA . SER B 1 149 ? -24.359 6.441 12.258 1 93.81 149 SER B CA 1
ATOM 3693 C C . SER B 1 149 ? -25.078 7.664 11.68 1 93.81 149 SER B C 1
ATOM 3695 O O . SER B 1 149 ? -24.969 7.938 10.484 1 93.81 149 SER B O 1
ATOM 3697 N N . SER B 1 150 ? -25.75 8.352 12.578 1 92.81 150 SER B N 1
ATOM 3698 C CA . SER B 1 150 ? -26.375 9.617 12.211 1 92.81 150 SER B CA 1
ATOM 3699 C C . SER B 1 150 ? -25.578 10.812 12.719 1 92.81 150 SER B C 1
ATOM 3701 O O . SER B 1 150 ? -25.922 11.961 12.438 1 92.81 150 SER B O 1
ATOM 3703 N N . ILE B 1 151 ? -24.516 10.594 13.406 1 93.69 151 ILE B N 1
ATOM 3704 C CA . ILE B 1 151 ? -23.703 11.641 14.008 1 93.69 151 ILE B CA 1
ATOM 3705 C C . ILE B 1 151 ? -22.594 12.055 13.039 1 93.69 151 ILE B C 1
ATOM 3707 O O . ILE B 1 151 ? -21.703 11.266 12.742 1 93.69 151 ILE B O 1
ATOM 3711 N N . PRO B 1 152 ? -22.609 13.32 12.57 1 93 152 PRO B N 1
ATOM 3712 C CA . PRO B 1 152 ? -21.641 13.781 11.562 1 93 152 PRO B CA 1
ATOM 3713 C C . PRO B 1 152 ? -20.203 13.617 12.008 1 93 152 PRO B C 1
ATOM 3715 O O . PRO B 1 152 ? -19.344 13.219 11.211 1 93 152 PRO B O 1
ATOM 3718 N N . SER B 1 153 ? -19.938 13.953 13.289 1 93.69 153 SER B N 1
ATOM 3719 C CA . SER B 1 153 ? -18.578 13.844 13.781 1 93.69 153 SER B CA 1
ATOM 3720 C C . SER B 1 153 ? -18.094 12.398 13.742 1 93.69 153 SER B C 1
ATOM 3722 O O . SER B 1 153 ? -16.922 12.133 13.414 1 93.69 153 SER B O 1
ATOM 3724 N N . GLU B 1 154 ? -18.969 11.477 14.039 1 94.25 154 GLU B N 1
ATOM 3725 C CA . GLU B 1 154 ? -18.625 10.062 14 1 94.25 154 GLU B CA 1
ATOM 3726 C C . GLU B 1 154 ? -18.391 9.594 12.562 1 94.25 154 GLU B C 1
ATOM 3728 O O . GLU B 1 154 ? -17.453 8.836 12.297 1 94.25 154 GLU B O 1
ATOM 3733 N N . LYS B 1 155 ? -19.172 10.086 11.703 1 96.25 155 LYS B N 1
ATOM 3734 C CA . LYS B 1 155 ? -19 9.766 10.289 1 96.25 155 LYS B CA 1
ATOM 3735 C C . LYS B 1 155 ? -17.656 10.273 9.773 1 96.25 155 LYS B C 1
ATOM 3737 O O . LYS B 1 155 ? -16.953 9.555 9.062 1 96.25 155 LYS B O 1
ATOM 3742 N N . GLY B 1 156 ? -17.406 11.5 10.203 1 97 156 GLY B N 1
ATOM 3743 C CA . GLY B 1 156 ? -16.125 12.078 9.805 1 97 156 GLY B CA 1
ATOM 3744 C C . GLY B 1 156 ? -14.938 11.281 10.305 1 97 156 GLY B C 1
ATOM 3745 O O . GLY B 1 156 ? -13.961 11.102 9.578 1 97 156 GLY B O 1
ATOM 3746 N N . LEU B 1 157 ? -15.039 10.766 11.523 1 97.44 157 LEU B N 1
ATOM 3747 C CA . LEU B 1 157 ? -13.969 9.961 12.109 1 97.44 157 LEU B CA 1
ATOM 3748 C C . LEU B 1 157 ? -13.797 8.656 11.344 1 97.44 157 LEU B C 1
ATOM 3750 O O . LEU B 1 157 ? -12.664 8.219 11.109 1 97.44 157 LEU B O 1
ATOM 3754 N N . MET B 1 158 ? -14.875 8.094 10.93 1 98.12 158 MET B N 1
ATOM 3755 C CA . MET B 1 158 ? -14.82 6.836 10.18 1 98.12 158 MET B CA 1
ATOM 3756 C C . MET B 1 158 ? -14.164 7.043 8.82 1 98.12 158 MET B C 1
ATOM 3758 O O . MET B 1 158 ? -13.32 6.238 8.406 1 98.12 158 MET B O 1
ATOM 3762 N N . LEU B 1 159 ? -14.531 8.164 8.195 1 98.12 159 LEU B N 1
ATOM 3763 C CA . LEU B 1 159 ? -13.953 8.469 6.891 1 98.12 159 LEU B CA 1
ATOM 3764 C C . LEU B 1 159 ? -12.438 8.602 6.984 1 98.12 159 LEU B C 1
ATOM 3766 O O . LEU B 1 159 ? -11.711 8.047 6.156 1 98.12 159 LEU B O 1
ATOM 3770 N N . LYS B 1 160 ? -12 9.242 7.984 1 98.06 160 LYS B N 1
ATOM 3771 C CA . LYS B 1 160 ? -10.57 9.461 8.18 1 98.06 160 LYS B CA 1
ATOM 3772 C C . LYS B 1 160 ? -9.867 8.164 8.555 1 98.06 160 LYS B C 1
ATOM 3774 O O . LYS B 1 160 ? -8.789 7.859 8.039 1 98.06 160 LYS B O 1
ATOM 3779 N N . ALA B 1 161 ? -10.461 7.398 9.398 1 98.31 161 ALA B N 1
ATOM 3780 C CA . ALA B 1 161 ? -9.875 6.148 9.875 1 98.31 161 ALA B CA 1
ATOM 3781 C C . ALA B 1 161 ? -9.719 5.148 8.727 1 98.31 161 ALA B C 1
ATOM 3783 O O . ALA B 1 161 ? -8.664 4.531 8.578 1 98.31 161 ALA B O 1
ATOM 3784 N N . MET B 1 162 ? -10.711 5.043 7.898 1 98.38 162 MET B N 1
ATOM 3785 C CA . MET B 1 162 ? -10.703 4.066 6.816 1 98.38 162 MET B CA 1
ATOM 3786 C C . MET B 1 162 ? -9.609 4.383 5.801 1 98.38 162 MET B C 1
ATOM 3788 O O . MET B 1 162 ? -9.055 3.479 5.176 1 98.38 162 MET B O 1
ATOM 3792 N N . ALA B 1 163 ? -9.25 5.621 5.727 1 98.19 163 ALA B N 1
ATOM 3793 C CA . ALA B 1 163 ? -8.211 6.043 4.793 1 98.19 163 ALA B CA 1
ATOM 3794 C C . ALA B 1 163 ? -6.836 5.586 5.262 1 98.19 163 ALA B C 1
ATOM 3796 O O . ALA B 1 163 ? -5.867 5.629 4.496 1 98.19 163 ALA B O 1
ATOM 3797 N N . GLN B 1 164 ? -6.73 5.105 6.473 1 96.94 164 GLN B N 1
ATOM 3798 C CA . GLN B 1 164 ? -5.434 4.754 7.043 1 96.94 164 GLN B CA 1
ATOM 3799 C C . GLN B 1 164 ? -5.078 3.299 6.75 1 96.94 164 GLN B C 1
ATOM 3801 O O . GLN B 1 164 ? -4.008 2.824 7.141 1 96.94 164 GLN B O 1
ATOM 3806 N N . THR B 1 165 ? -5.891 2.574 5.957 1 96.31 165 THR B N 1
ATOM 3807 C CA . THR B 1 165 ? -5.664 1.154 5.707 1 96.31 165 THR B CA 1
ATOM 3808 C C . THR B 1 165 ? -4.367 0.941 4.934 1 96.31 165 THR B C 1
ATOM 3810 O O . THR B 1 165 ? -4.02 1.742 4.062 1 96.31 165 THR B O 1
ATOM 3813 N N . ARG B 1 166 ? -3.744 -0.114 5.246 1 91.62 166 ARG B N 1
ATOM 3814 C CA . ARG B 1 166 ? -2.535 -0.516 4.535 1 91.62 166 ARG B CA 1
ATOM 3815 C C . ARG B 1 166 ? -2.836 -1.623 3.531 1 91.62 166 ARG B C 1
ATOM 3817 O O . ARG B 1 166 ? -1.935 -2.098 2.834 1 91.62 166 ARG B O 1
ATOM 3824 N N . ASP B 1 167 ? -4.09 -2.025 3.484 1 91.81 167 ASP B N 1
ATOM 3825 C CA . ASP B 1 167 ? -4.516 -3.041 2.527 1 91.81 167 ASP B CA 1
ATOM 3826 C C . ASP B 1 167 ? -4.84 -2.416 1.172 1 91.81 167 ASP B C 1
ATOM 3828 O O . ASP B 1 167 ? -5.793 -1.641 1.051 1 91.81 167 ASP B O 1
ATOM 3832 N N . PRO B 1 168 ? -4.113 -2.807 0.21 1 92.88 168 PRO B N 1
ATOM 3833 C CA . PRO B 1 168 ? -4.32 -2.176 -1.097 1 92.88 168 PRO B CA 1
ATOM 3834 C C . PRO B 1 168 ? -5.711 -2.447 -1.669 1 92.88 168 PRO B C 1
ATOM 3836 O O . PRO B 1 168 ? -6.258 -1.608 -2.389 1 92.88 168 PRO B O 1
ATOM 3839 N N . TRP B 1 169 ? -6.27 -3.598 -1.384 1 91.94 169 TRP B N 1
ATOM 3840 C CA . TRP B 1 169 ? -7.605 -3.914 -1.872 1 91.94 169 TRP B CA 1
ATOM 3841 C C . TRP B 1 169 ? -8.648 -2.996 -1.239 1 91.94 169 TRP B C 1
ATOM 3843 O O . TRP B 1 169 ? -9.5 -2.438 -1.938 1 91.94 169 TRP B O 1
ATOM 3853 N N . LEU B 1 170 ? -8.516 -2.859 0.047 1 94.25 170 LEU B N 1
ATOM 3854 C CA . LEU B 1 170 ? -9.453 -1.981 0.745 1 94.25 170 LEU B CA 1
ATOM 3855 C C . LEU B 1 170 ? -9.281 -0.537 0.287 1 94.25 170 LEU B C 1
ATOM 3857 O O . LEU B 1 170 ? -10.273 0.187 0.126 1 94.25 170 LEU B O 1
ATOM 3861 N N . MET B 1 171 ? -8.031 -0.154 0.061 1 96.12 171 MET B N 1
ATOM 3862 C CA . MET B 1 171 ? -7.742 1.187 -0.439 1 96.12 171 MET B CA 1
ATOM 3863 C C . MET B 1 171 ? -8.398 1.417 -1.795 1 96.12 171 MET B C 1
ATOM 3865 O O . MET B 1 171 ? -9.031 2.453 -2.014 1 96.12 171 MET B O 1
ATOM 3869 N N . GLN B 1 172 ? -8.297 0.441 -2.617 1 93.69 172 GLN B N 1
ATOM 3870 C CA . GLN B 1 172 ? -8.875 0.539 -3.951 1 93.69 172 GLN B CA 1
ATOM 3871 C C . GLN B 1 172 ? -10.398 0.617 -3.881 1 93.69 172 GLN B C 1
ATOM 3873 O O . GLN B 1 172 ? -11.016 1.434 -4.57 1 93.69 172 GLN B O 1
ATOM 3878 N N . GLN B 1 173 ? -10.969 -0.208 -3.104 1 94.19 173 GLN B N 1
ATOM 3879 C CA . GLN B 1 173 ? -12.422 -0.19 -2.934 1 94.19 173 GLN B CA 1
ATOM 3880 C C . GLN B 1 173 ? -12.891 1.156 -2.393 1 94.19 173 GLN B C 1
ATOM 3882 O O . GLN B 1 173 ? -13.898 1.701 -2.861 1 94.19 173 GLN B O 1
ATOM 3887 N N . TYR B 1 174 ? -12.172 1.618 -1.396 1 97.06 174 TYR B N 1
ATOM 3888 C CA . TYR B 1 174 ? -12.523 2.887 -0.769 1 97.06 174 TYR B CA 1
ATOM 3889 C C . TYR B 1 174 ? -12.555 4.012 -1.794 1 97.06 174 TYR B C 1
ATOM 3891 O O . TYR B 1 174 ? -13.5 4.805 -1.83 1 97.06 174 TYR B O 1
ATOM 3899 N N . LEU B 1 175 ? -11.586 4.035 -2.672 1 96.31 175 LEU B N 1
ATOM 3900 C CA . LEU B 1 175 ? -11.508 5.047 -3.721 1 96.31 175 LEU B CA 1
ATOM 3901 C C . LEU B 1 175 ? -12.641 4.875 -4.727 1 96.31 175 LEU B C 1
ATOM 3903 O O . LEU B 1 175 ? -13.227 5.859 -5.18 1 96.31 175 LEU B O 1
ATOM 3907 N N . GLU B 1 176 ? -12.961 3.689 -5.02 1 93.31 176 GLU B N 1
ATOM 3908 C CA . GLU B 1 176 ? -14.062 3.434 -5.941 1 93.31 176 GLU B CA 1
ATOM 3909 C C . GLU B 1 176 ? -15.391 3.908 -5.355 1 93.31 176 GLU B C 1
ATOM 3911 O O . GLU B 1 176 ? -16.266 4.375 -6.086 1 93.31 176 GLU B O 1
ATOM 3916 N N . TYR B 1 177 ? -15.508 3.748 -4.039 1 95.25 177 TYR B N 1
ATOM 3917 C CA . TYR B 1 177 ? -16.719 4.184 -3.371 1 95.25 177 TYR B CA 1
ATOM 3918 C C . TYR B 1 177 ? -16.953 5.676 -3.559 1 95.25 177 TYR B C 1
ATOM 3920 O O . TYR B 1 177 ? -18.094 6.145 -3.564 1 95.25 177 TYR B O 1
ATOM 3928 N N . THR B 1 178 ? -15.883 6.457 -3.709 1 94.62 178 THR B N 1
ATOM 3929 C CA . THR B 1 178 ? -16.016 7.902 -3.859 1 94.62 178 THR B CA 1
ATOM 3930 C C . THR B 1 178 ? -16.672 8.25 -5.191 1 94.62 178 THR B C 1
ATOM 3932 O O . THR B 1 178 ? -17.156 9.367 -5.375 1 94.62 178 THR B O 1
ATOM 3935 N N . LEU B 1 179 ? -16.75 7.348 -6.125 1 92.56 179 LEU B N 1
ATOM 3936 C CA . LEU B 1 179 ? -17.344 7.578 -7.441 1 92.56 179 LEU B CA 1
ATOM 3937 C C . LEU B 1 179 ? -18.828 7.242 -7.441 1 92.56 179 LEU B C 1
ATOM 3939 O O . LEU B 1 179 ? -19.516 7.473 -8.43 1 92.56 179 LEU B O 1
ATOM 3943 N N . ASP B 1 180 ? -19.266 6.68 -6.359 1 92.69 180 ASP B N 1
ATOM 3944 C CA . ASP B 1 180 ? -20.656 6.27 -6.188 1 92.69 180 ASP B CA 1
ATOM 3945 C C . ASP B 1 180 ? -21.344 7.102 -5.105 1 92.69 180 ASP B C 1
ATOM 3947 O O . ASP B 1 180 ? -21.172 6.844 -3.912 1 92.69 180 ASP B O 1
ATOM 3951 N N . ALA B 1 181 ? -22.219 7.934 -5.43 1 90.88 181 ALA B N 1
ATOM 3952 C CA . ALA B 1 181 ? -22.875 8.875 -4.516 1 90.88 181 ALA B CA 1
ATOM 3953 C C . ALA B 1 181 ? -23.766 8.141 -3.525 1 90.88 181 ALA B C 1
ATOM 3955 O O . ALA B 1 181 ? -24.125 8.688 -2.479 1 90.88 181 ALA B O 1
ATOM 3956 N N . THR B 1 182 ? -24.156 6.938 -3.852 1 93.56 182 THR B N 1
ATOM 3957 C CA . THR B 1 182 ? -25 6.16 -2.947 1 93.56 182 THR B CA 1
ATOM 3958 C C . THR B 1 182 ? -24.172 5.566 -1.814 1 93.56 182 THR B C 1
ATOM 3960 O O . THR B 1 182 ? -24.703 5.148 -0.79 1 93.56 182 THR B O 1
ATOM 3963 N N . LYS B 1 183 ? -22.844 5.578 -1.966 1 94.81 183 LYS B N 1
ATOM 3964 C CA . LYS B 1 183 ? -21.953 5.008 -0.955 1 94.81 183 LYS B CA 1
ATOM 3965 C C . LYS B 1 183 ? -21.266 6.105 -0.145 1 94.81 183 LYS B C 1
ATOM 3967 O O . LYS B 1 183 ? -21.281 6.074 1.088 1 94.81 183 LYS B O 1
ATOM 3972 N N . ILE B 1 184 ? -20.656 7.043 -0.854 1 94.94 184 ILE B N 1
ATOM 3973 C CA . ILE B 1 184 ? -20.047 8.195 -0.201 1 94.94 184 ILE B CA 1
ATOM 3974 C C . ILE B 1 184 ? -20.641 9.484 -0.765 1 94.94 184 ILE B C 1
ATOM 3976 O O . ILE B 1 184 ? -20.578 9.727 -1.973 1 94.94 184 ILE B O 1
ATOM 3980 N N . ARG B 1 185 ? -21.156 10.227 0.149 1 90.25 185 ARG B N 1
ATOM 3981 C CA . ARG B 1 185 ? -21.766 11.484 -0.26 1 90.25 185 ARG B CA 1
ATOM 3982 C C . ARG B 1 185 ? -20.734 12.43 -0.854 1 90.25 185 ARG B C 1
ATOM 3984 O O . ARG B 1 185 ? -19.578 12.445 -0.42 1 90.25 185 ARG B O 1
ATOM 3991 N N . PRO B 1 186 ? -21.172 13.234 -1.832 1 86.81 186 PRO B N 1
ATOM 3992 C CA . PRO B 1 186 ? -20.234 14.141 -2.504 1 86.81 186 PRO B CA 1
ATOM 3993 C C . PRO B 1 186 ? -19.453 15.008 -1.524 1 86.81 186 PRO B C 1
ATOM 3995 O O . PRO B 1 186 ? -18.25 15.234 -1.719 1 86.81 186 PRO B O 1
ATOM 3998 N N . GLN B 1 187 ? -20.047 15.445 -0.467 1 87.25 187 GLN B N 1
ATOM 3999 C CA . GLN B 1 187 ? -19.375 16.328 0.48 1 87.25 187 GLN B CA 1
ATOM 4000 C C . GLN B 1 187 ? -18.281 15.594 1.254 1 87.25 187 GLN B C 1
ATOM 4002 O O . GLN B 1 187 ? -17.406 16.219 1.857 1 87.25 187 GLN B O 1
ATOM 4007 N N . ASP B 1 188 ? -18.422 14.266 1.274 1 93.12 188 ASP B N 1
ATOM 4008 C CA . ASP B 1 188 ? -17.484 13.438 2.021 1 93.12 188 ASP B CA 1
ATOM 4009 C C . ASP B 1 188 ? -16.328 13 1.134 1 93.12 188 ASP B C 1
ATOM 4011 O O . ASP B 1 188 ? -15.297 12.523 1.633 1 93.12 188 ASP B O 1
ATOM 4015 N N . VAL B 1 189 ? -16.438 13.172 -0.136 1 93.31 189 VAL B N 1
ATOM 4016 C CA . VAL B 1 189 ? -15.453 12.703 -1.101 1 93.31 189 VAL B CA 1
ATOM 4017 C C . VAL B 1 189 ? -14.125 13.43 -0.874 1 93.31 189 VAL B C 1
ATOM 4019 O O . VAL B 1 189 ? -13.062 12.82 -0.907 1 93.31 189 VAL B O 1
ATOM 4022 N N . MET B 1 190 ? -14.25 14.727 -0.551 1 92.31 190 MET B N 1
ATOM 4023 C CA . MET B 1 190 ? -13.047 15.523 -0.344 1 92.31 190 MET B CA 1
ATOM 4024 C C . MET B 1 190 ? -12.258 15.016 0.857 1 92.31 190 MET B C 1
ATOM 4026 O O . MET B 1 190 ? -11.023 14.93 0.806 1 92.31 190 MET B O 1
ATOM 4030 N N . THR B 1 191 ? -12.945 14.672 1.863 1 95.12 191 THR B N 1
ATOM 4031 C CA . THR B 1 191 ? -12.289 14.133 3.051 1 95.12 191 THR B CA 1
ATOM 4032 C C . THR B 1 191 ? -11.547 12.836 2.725 1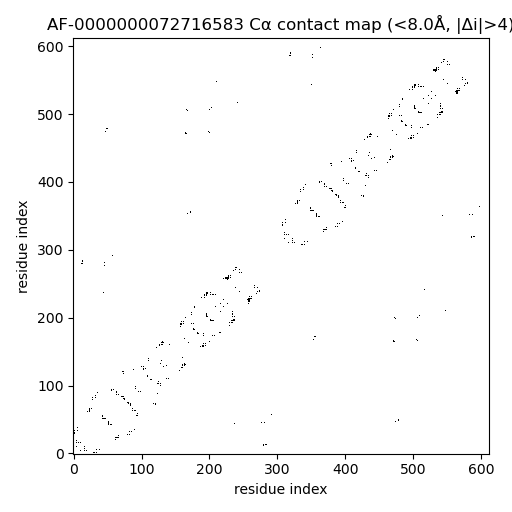 95.12 191 THR B C 1
ATOM 4034 O O . THR B 1 191 ? -10.398 12.656 3.113 1 95.12 191 THR B O 1
ATOM 4037 N N . VAL B 1 192 ? -12.125 11.969 1.967 1 96.94 192 VAL B N 1
ATOM 4038 C CA . VAL B 1 192 ? -11.531 10.68 1.598 1 96.94 192 VAL B CA 1
ATOM 4039 C C . VAL B 1 192 ? -10.281 10.906 0.751 1 96.94 192 VAL B C 1
ATOM 4041 O O . VAL B 1 192 ? -9.219 10.375 1.057 1 96.94 192 VAL B O 1
ATOM 4044 N N . LEU B 1 193 ? -10.391 11.766 -0.253 1 96.31 193 LEU B N 1
ATOM 4045 C CA . LEU B 1 193 ? -9.273 11.992 -1.164 1 96.31 193 LEU B CA 1
ATOM 4046 C C . LEU B 1 193 ? -8.109 12.656 -0.441 1 96.31 193 LEU B C 1
ATOM 4048 O O . LEU B 1 193 ? -6.949 12.312 -0.673 1 96.31 193 LEU B O 1
ATOM 4052 N N . LYS B 1 194 ? -8.445 13.594 0.464 1 95.88 194 LYS B N 1
ATOM 4053 C CA . LYS B 1 194 ? -7.406 14.266 1.241 1 95.88 194 LYS B CA 1
ATOM 4054 C C . LYS B 1 194 ? -6.676 13.273 2.143 1 95.88 194 LYS B C 1
ATOM 4056 O O . LYS B 1 194 ? -5.441 13.25 2.176 1 95.88 194 LYS B O 1
ATOM 4061 N N . GLN B 1 195 ? -7.434 12.477 2.838 1 97 195 GLN B N 1
ATOM 4062 C CA . GLN B 1 195 ? -6.855 11.547 3.803 1 97 195 GLN B CA 1
ATOM 4063 C C . GLN B 1 195 ? -6.09 10.43 3.1 1 97 195 GLN B C 1
ATOM 4065 O O . GLN B 1 195 ? -5 10.047 3.535 1 97 195 GLN B O 1
ATOM 4070 N N . VAL B 1 196 ? -6.582 9.898 1.988 1 97.62 196 VAL B N 1
ATOM 4071 C CA . VAL B 1 196 ? -5.922 8.828 1.242 1 97.62 196 VAL B CA 1
ATOM 4072 C C . VAL B 1 196 ? -4.633 9.359 0.617 1 97.62 196 VAL B C 1
ATOM 4074 O O . VAL B 1 196 ? -3.615 8.664 0.595 1 97.62 196 VAL B O 1
ATOM 4077 N N . SER B 1 197 ? -4.691 10.625 0.15 1 96.81 197 SER B N 1
ATOM 4078 C CA . SER B 1 197 ? -3.514 11.227 -0.474 1 96.81 197 SER B CA 1
ATOM 4079 C C . SER B 1 197 ? -2.387 11.414 0.538 1 96.81 197 SER B C 1
ATOM 4081 O O . SER B 1 197 ? -1.21 11.406 0.172 1 96.81 197 SER B O 1
ATOM 4083 N N . LYS B 1 198 ? -2.768 11.555 1.783 1 93.88 198 LYS B N 1
ATOM 4084 C CA . LYS B 1 198 ? -1.772 11.75 2.834 1 93.88 198 LYS B CA 1
ATOM 4085 C C . LYS B 1 198 ? -1.179 10.422 3.283 1 93.88 198 LYS B C 1
ATOM 4087 O O . LYS B 1 198 ? -0.137 10.391 3.941 1 93.88 198 LYS B O 1
ATOM 4092 N N . ASN B 1 199 ? -1.873 9.352 2.986 1 94.44 199 ASN B N 1
ATOM 4093 C CA . ASN B 1 199 ? -1.387 8.008 3.273 1 94.44 199 ASN B CA 1
ATOM 4094 C C . ASN B 1 199 ? -0.368 7.543 2.234 1 94.44 199 ASN B C 1
ATOM 4096 O O . ASN B 1 199 ? -0.683 7.457 1.047 1 94.44 199 ASN B O 1
ATOM 4100 N N . PRO B 1 200 ? 0.776 7.25 2.707 1 92.38 200 PRO B N 1
ATOM 4101 C CA . PRO B 1 200 ? 1.793 6.82 1.743 1 92.38 200 PRO B CA 1
ATOM 4102 C C . PRO B 1 200 ? 1.342 5.625 0.904 1 92.38 200 PRO B C 1
ATOM 4104 O O . PRO B 1 200 ? 1.703 5.523 -0.271 1 92.38 200 PRO B O 1
ATOM 4107 N N . GLY B 1 201 ? 0.558 4.793 1.42 1 92.56 201 GLY B N 1
ATOM 4108 C CA . GLY B 1 201 ? 0.074 3.627 0.697 1 92.56 201 GLY B CA 1
ATOM 4109 C C . GLY B 1 201 ? -1.041 3.951 -0.279 1 92.56 201 GLY B C 1
ATOM 4110 O O . GLY B 1 201 ? -1.401 3.119 -1.116 1 92.56 201 GLY B O 1
ATOM 4111 N N . GLY B 1 202 ? -1.546 5.152 -0.21 1 96.06 202 GLY B N 1
ATOM 4112 C CA . GLY B 1 202 ? -2.701 5.492 -1.027 1 96.06 202 GLY B CA 1
ATOM 4113 C C . GLY B 1 202 ? -2.438 6.641 -1.982 1 96.06 202 GLY B C 1
ATOM 4114 O O . GLY B 1 202 ? -3.27 6.941 -2.842 1 96.06 202 GLY B O 1
ATOM 4115 N N . ARG B 1 203 ? -1.336 7.316 -1.886 1 95.19 203 ARG B N 1
ATOM 4116 C CA . ARG B 1 203 ? -1.092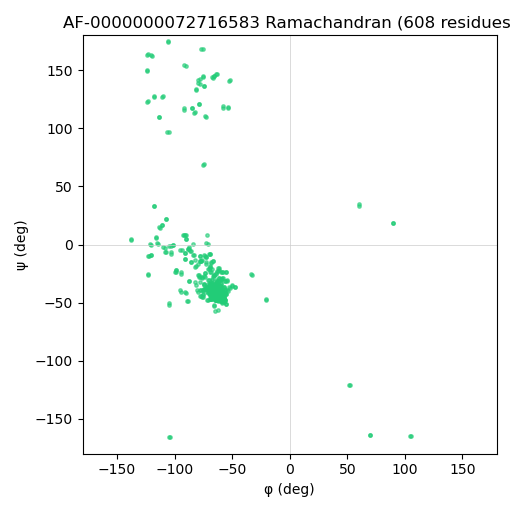 8.562 -2.613 1 95.19 203 ARG B CA 1
ATOM 4117 C C . ARG B 1 203 ? -1.112 8.32 -4.121 1 95.19 203 ARG B C 1
ATOM 4119 O O . ARG B 1 203 ? -1.748 9.078 -4.863 1 95.19 203 ARG B O 1
ATOM 4126 N N . LEU B 1 204 ? -0.447 7.266 -4.59 1 95.38 204 LEU B N 1
ATOM 4127 C CA . LEU B 1 204 ? -0.4 6.996 -6.023 1 95.38 204 LEU B CA 1
ATOM 4128 C C . LEU B 1 204 ? -1.755 6.516 -6.531 1 95.38 204 LEU B C 1
ATOM 4130 O O . LEU B 1 204 ? -2.168 6.863 -7.637 1 95.38 204 LEU B O 1
ATOM 4134 N N . SER B 1 205 ? -2.43 5.742 -5.691 1 96.06 205 SER B N 1
ATOM 4135 C CA . SER B 1 205 ? -3.752 5.254 -6.07 1 96.06 205 SER B CA 1
ATOM 4136 C C . SER B 1 205 ? -4.75 6.398 -6.203 1 96.06 205 SER B C 1
ATOM 4138 O O . SER B 1 205 ? -5.574 6.41 -7.117 1 96.06 205 SER B O 1
ATOM 4140 N N . ALA B 1 206 ? -4.664 7.34 -5.285 1 97.38 206 ALA B N 1
ATOM 4141 C CA . ALA B 1 206 ? -5.555 8.5 -5.34 1 97.38 206 ALA B CA 1
ATOM 4142 C C . ALA B 1 206 ? -5.309 9.32 -6.602 1 97.38 206 ALA B C 1
ATOM 4144 O O . ALA B 1 206 ? -6.254 9.711 -7.293 1 97.38 206 ALA B O 1
ATOM 4145 N N . TRP B 1 207 ? -4.062 9.57 -6.902 1 97 207 TRP B N 1
ATOM 4146 C CA . TRP B 1 207 ? -3.682 10.305 -8.102 1 97 207 TRP B CA 1
ATOM 4147 C C . TRP B 1 207 ? -4.156 9.586 -9.359 1 97 207 TRP B C 1
ATOM 4149 O O . TRP B 1 207 ? -4.738 10.203 -10.258 1 97 207 TRP B O 1
ATOM 4159 N N . ARG B 1 208 ? -3.959 8.305 -9.375 1 95.25 208 ARG B N 1
ATOM 4160 C CA . ARG B 1 208 ? -4.395 7.496 -10.508 1 95.25 208 ARG B CA 1
ATOM 4161 C C . ARG B 1 208 ? -5.906 7.559 -10.68 1 95.25 208 ARG B C 1
ATOM 4163 O O . ARG B 1 208 ? -6.406 7.719 -11.797 1 95.25 208 ARG B O 1
ATOM 4170 N N . MET B 1 209 ? -6.609 7.418 -9.648 1 94.75 209 MET B N 1
ATOM 4171 C CA . MET B 1 209 ? -8.07 7.395 -9.695 1 94.75 209 MET B CA 1
ATOM 4172 C C . MET B 1 209 ? -8.617 8.688 -10.281 1 94.75 209 MET B C 1
ATOM 4174 O O . MET B 1 209 ? -9.516 8.664 -11.125 1 94.75 209 MET B O 1
ATOM 4178 N N . VAL B 1 210 ? -8.055 9.789 -9.828 1 94.31 210 VAL B N 1
ATOM 4179 C CA . VAL B 1 210 ? -8.523 11.094 -10.289 1 94.31 210 VAL B CA 1
ATOM 4180 C C . VAL B 1 210 ? -8.25 11.242 -11.781 1 94.31 210 VAL B C 1
ATOM 4182 O O . VAL B 1 210 ? -9.102 11.719 -12.531 1 94.31 210 VAL B O 1
ATOM 4185 N N . ARG B 1 211 ? -7.094 10.812 -12.227 1 94.75 211 ARG B N 1
ATOM 4186 C CA . ARG B 1 211 ? -6.766 10.898 -13.648 1 94.75 211 ARG B CA 1
ATOM 4187 C C . ARG B 1 211 ? -7.656 9.969 -14.469 1 94.75 211 ARG B C 1
ATOM 4189 O O . ARG B 1 211 ? -8.195 10.375 -15.5 1 94.75 211 ARG B O 1
ATOM 4196 N N . GLN B 1 212 ? -7.832 8.789 -14 1 94.12 212 GLN B N 1
ATOM 4197 C CA . GLN B 1 212 ? -8.594 7.773 -14.719 1 94.12 212 GLN B CA 1
ATOM 4198 C C . GLN B 1 212 ? -10.062 8.18 -14.844 1 94.12 212 GLN B C 1
ATOM 4200 O O . GLN B 1 212 ? -10.695 7.91 -15.867 1 94.12 212 GLN B O 1
ATOM 4205 N N . HIS B 1 213 ? -10.547 8.844 -13.836 1 93.81 213 HIS B N 1
ATOM 4206 C CA . HIS B 1 213 ? -11.969 9.164 -13.82 1 93.81 213 HIS B CA 1
ATOM 4207 C C . HIS B 1 213 ? -12.195 10.672 -13.82 1 93.81 213 HIS B C 1
ATOM 4209 O O . HIS B 1 213 ? -13.133 11.164 -13.195 1 93.81 213 HIS B O 1
ATOM 4215 N N . TRP B 1 214 ? -11.375 11.344 -14.43 1 91.75 214 TRP B N 1
ATOM 4216 C CA . TRP B 1 214 ? -11.43 12.805 -14.422 1 91.75 214 TRP B CA 1
ATOM 4217 C C . TRP B 1 214 ? -12.766 13.305 -14.953 1 91.75 214 TRP B C 1
ATOM 4219 O O . TRP B 1 214 ? -13.383 14.188 -14.367 1 91.75 214 TRP B O 1
ATOM 4229 N N . SER B 1 215 ? -13.25 12.727 -16.094 1 89.88 215 SER B N 1
ATOM 4230 C CA . SER B 1 215 ? -14.5 13.156 -16.703 1 89.88 215 SER B CA 1
ATOM 4231 C C . SER B 1 215 ? -15.672 12.969 -15.742 1 89.88 215 SER B C 1
ATOM 4233 O O . SER B 1 215 ? -16.5 13.867 -15.586 1 89.88 215 SER B O 1
ATOM 4235 N N . GLN B 1 216 ? -15.656 11.836 -15.148 1 90.25 216 GLN B N 1
ATOM 4236 C CA . GLN B 1 216 ? -16.719 11.539 -14.203 1 90.25 216 GLN B CA 1
ATOM 4237 C C . GLN B 1 216 ? -16.672 12.477 -12.992 1 90.25 216 GLN B C 1
ATOM 4239 O O . GLN B 1 216 ? -17.688 12.992 -12.555 1 90.25 216 GLN B O 1
ATOM 4244 N N . ILE B 1 217 ? -15.469 12.695 -12.484 1 89.5 217 ILE B N 1
ATOM 4245 C CA . ILE B 1 217 ? -15.258 13.555 -11.32 1 89.5 217 ILE B CA 1
ATOM 4246 C C . ILE B 1 217 ? -15.664 14.992 -11.672 1 89.5 217 ILE B C 1
ATOM 4248 O O . ILE B 1 217 ? -16.312 15.672 -10.867 1 89.5 217 ILE B O 1
ATOM 4252 N N . SER B 1 218 ? -15.32 15.383 -12.867 1 87.19 218 SER B N 1
ATOM 4253 C CA . SER B 1 218 ? -15.664 16.734 -13.312 1 87.19 218 SER B CA 1
ATOM 4254 C C . SER B 1 218 ? -17.172 16.906 -13.43 1 87.19 218 SER B C 1
ATOM 4256 O O . SER B 1 218 ? -17.703 17.984 -13.156 1 87.19 218 SER B O 1
ATOM 4258 N N . GLN B 1 219 ? -17.828 15.906 -13.828 1 84.94 219 GLN B N 1
ATOM 4259 C CA . GLN B 1 219 ? -19.281 15.953 -13.961 1 84.94 219 GLN B CA 1
ATOM 4260 C C . GLN B 1 219 ? -19.953 16 -12.594 1 84.94 219 GLN B C 1
ATOM 4262 O O . GLN B 1 219 ? -20.953 16.719 -12.406 1 84.94 219 GLN B O 1
ATOM 4267 N N . LEU B 1 220 ? -19.375 15.258 -11.727 1 81.88 220 LEU B N 1
ATOM 4268 C CA . LEU B 1 220 ? -19.969 15.172 -10.398 1 81.88 220 LEU B CA 1
ATOM 4269 C C . LEU B 1 220 ? -19.703 16.453 -9.602 1 81.88 220 LEU B C 1
ATOM 4271 O O . LEU B 1 220 ? -20.578 16.922 -8.867 1 81.88 220 LEU B O 1
ATOM 4275 N N . PHE B 1 221 ? -18.5 17.047 -9.836 1 80.25 221 PHE B N 1
ATOM 4276 C CA . PHE B 1 221 ? -18.078 18.141 -8.953 1 80.25 221 PHE B CA 1
ATOM 4277 C C . PHE B 1 221 ? -17.812 19.406 -9.75 1 80.25 221 PHE B C 1
ATOM 4279 O O . PHE B 1 221 ? -17.5 20.453 -9.172 1 80.25 221 PHE B O 1
ATOM 4286 N N . GLY B 1 222 ? -17.781 19.344 -11.094 1 68.5 222 GLY B N 1
ATOM 4287 C CA . GLY B 1 222 ? -17.328 20.375 -12.023 1 68.5 222 GLY B CA 1
ATOM 4288 C C . GLY B 1 222 ? -18.094 21.672 -11.891 1 68.5 222 GLY B C 1
ATOM 4289 O O . GLY B 1 222 ? -17.578 22.734 -12.227 1 68.5 222 GLY B O 1
ATOM 4290 N N . HIS B 1 223 ? -19.219 21.5 -11.5 1 66.19 223 HIS B N 1
ATOM 4291 C CA . HIS B 1 223 ? -19.969 22.75 -11.398 1 66.19 223 HIS B CA 1
ATOM 4292 C C . HIS B 1 223 ? -19.484 23.578 -10.211 1 66.19 223 HIS B C 1
ATOM 4294 O O . HIS B 1 223 ? -19.734 24.781 -10.148 1 66.19 223 HIS B O 1
ATOM 4300 N N . GLY B 1 224 ? -18.828 23 -9.383 1 64.06 224 GLY B N 1
ATOM 4301 C CA . GLY B 1 224 ? -18.266 23.703 -8.234 1 64.06 224 GLY B CA 1
ATOM 4302 C C . GLY B 1 224 ? -16.766 23.938 -8.352 1 64.06 224 GLY B C 1
ATOM 4303 O O . GLY B 1 224 ? -15.977 23 -8.219 1 64.06 224 GLY B O 1
ATOM 4304 N N . SER B 1 225 ? -16.391 25.141 -8.805 1 63.53 225 SER B N 1
ATOM 4305 C CA . SER B 1 225 ? -15.008 25.531 -9.062 1 63.53 225 SER B CA 1
ATOM 4306 C C . SER B 1 225 ? -14.109 25.219 -7.871 1 63.53 225 SER B C 1
ATOM 4308 O O . SER B 1 225 ? -13 24.703 -8.039 1 63.53 225 SER B O 1
ATOM 4310 N N . PHE B 1 226 ? -14.703 25.375 -6.699 1 81.06 226 PHE B N 1
ATOM 4311 C CA . PHE B 1 226 ? -13.875 25.25 -5.508 1 81.06 226 PHE B CA 1
ATOM 4312 C C . PHE B 1 226 ? -13.57 23.781 -5.207 1 81.06 226 PHE B C 1
ATOM 4314 O O . PHE B 1 226 ? -12.445 23.438 -4.84 1 81.06 226 PHE B O 1
ATOM 4321 N N . THR B 1 227 ? -14.453 22.938 -5.617 1 85.88 227 THR B N 1
ATOM 4322 C CA . THR B 1 227 ? -14.281 21.531 -5.285 1 85.88 227 THR B CA 1
ATOM 4323 C C . THR B 1 227 ? -13.242 20.875 -6.195 1 85.88 227 THR B C 1
ATOM 4325 O O . THR B 1 227 ? -12.406 20.094 -5.73 1 85.88 227 THR B O 1
ATOM 4328 N N . MET B 1 228 ? -13.25 21.234 -7.438 1 88.31 228 MET B N 1
ATOM 4329 C CA . MET B 1 228 ? -12.281 20.672 -8.375 1 88.31 228 MET B CA 1
ATOM 4330 C C . MET B 1 228 ? -10.867 21.109 -8.023 1 88.31 228 MET B C 1
ATOM 4332 O O . MET B 1 228 ? -9.938 20.297 -8.039 1 88.31 228 MET B O 1
ATOM 4336 N N . GLY B 1 229 ? -10.789 22.375 -7.719 1 91.38 229 GLY B N 1
ATOM 4337 C CA . GLY B 1 229 ? -9.5 22.875 -7.281 1 91.38 229 GLY B CA 1
ATOM 4338 C C . GLY B 1 229 ? -8.984 22.172 -6.035 1 91.38 229 GLY B C 1
ATOM 4339 O O . GLY B 1 229 ? -7.797 21.859 -5.945 1 91.38 229 GLY B O 1
ATOM 4340 N N . ALA B 1 230 ? -9.875 21.906 -5.117 1 92.5 230 ALA B N 1
ATOM 4341 C CA . ALA B 1 230 ? -9.516 21.234 -3.875 1 92.5 230 ALA B CA 1
ATOM 4342 C C . ALA B 1 230 ? -9.062 19.797 -4.141 1 92.5 230 ALA B C 1
ATOM 4344 O O . ALA B 1 230 ? -8.125 19.312 -3.5 1 92.5 230 ALA B O 1
ATOM 4345 N N . ILE B 1 231 ? -9.68 19.141 -5.078 1 92.88 231 ILE B N 1
ATOM 4346 C CA . ILE B 1 231 ? -9.328 17.781 -5.434 1 92.88 231 ILE B CA 1
ATOM 4347 C C . ILE B 1 231 ? -7.922 17.734 -6.031 1 92.88 231 ILE B C 1
ATOM 4349 O O . ILE B 1 231 ? -7.094 16.922 -5.637 1 92.88 231 ILE B O 1
ATOM 4353 N N . ILE B 1 232 ? -7.652 18.672 -6.895 1 94.12 232 ILE B N 1
ATOM 4354 C CA . ILE B 1 232 ? -6.344 18.734 -7.535 1 94.12 232 ILE B CA 1
ATOM 4355 C C . ILE B 1 232 ? -5.262 18.953 -6.477 1 94.12 232 ILE B C 1
ATOM 4357 O O . ILE B 1 232 ? -4.254 18.234 -6.461 1 94.12 232 ILE B O 1
ATOM 4361 N N . LYS B 1 233 ? -5.531 19.859 -5.562 1 95.38 233 LYS B N 1
ATOM 4362 C CA . LYS B 1 233 ? -4.559 20.156 -4.516 1 95.38 233 LYS B CA 1
ATOM 4363 C C . LYS B 1 233 ? -4.359 18.953 -3.59 1 95.38 233 LYS B C 1
ATOM 4365 O O . LYS B 1 233 ? -3.23 18.656 -3.199 1 95.38 233 LYS B O 1
ATOM 4370 N N . ALA B 1 234 ? -5.395 18.281 -3.307 1 94.88 234 ALA B N 1
ATOM 4371 C CA . ALA B 1 234 ? -5.336 17.141 -2.379 1 94.88 234 ALA B CA 1
ATOM 4372 C C . ALA B 1 234 ? -4.484 16.016 -2.943 1 94.88 234 ALA B C 1
ATOM 4374 O O . ALA B 1 234 ? -3.59 15.5 -2.266 1 94.88 234 ALA B O 1
ATOM 4375 N N . VAL B 1 235 ? -4.633 15.656 -4.184 1 96.5 235 VAL B N 1
ATOM 4376 C CA . VAL B 1 235 ? -4.016 14.445 -4.715 1 96.5 235 VAL B CA 1
ATOM 4377 C C . VAL B 1 235 ? -2.592 14.75 -5.172 1 96.5 235 VAL B C 1
ATOM 4379 O O . VAL B 1 235 ? -1.786 13.836 -5.367 1 96.5 235 VAL B O 1
ATOM 4382 N N . THR B 1 236 ? -2.225 16.031 -5.324 1 97.19 236 THR B N 1
ATOM 4383 C CA . THR B 1 236 ? -0.877 16.375 -5.762 1 97.19 236 THR B CA 1
ATOM 4384 C C . THR B 1 236 ? -0.027 16.859 -4.586 1 97.19 236 THR B C 1
ATOM 4386 O O . THR B 1 236 ? 1.193 16.984 -4.707 1 97.19 236 THR B O 1
ATOM 4389 N N . SER B 1 237 ? -0.65 17.016 -3.434 1 94.44 237 SER B N 1
ATOM 4390 C CA . SER B 1 237 ? -0.006 17.609 -2.27 1 94.44 237 SER B CA 1
ATOM 4391 C C . SER B 1 237 ? 1.194 16.797 -1.816 1 94.44 237 SER B C 1
ATOM 4393 O O . SER B 1 237 ? 2.17 17.344 -1.298 1 94.44 237 SER B O 1
ATOM 4395 N N . PRO B 1 238 ? 1.201 15.477 -2.041 1 94.62 238 PRO B N 1
ATOM 4396 C CA . PRO B 1 238 ? 2.346 14.719 -1.526 1 94.62 238 PRO B CA 1
ATOM 4397 C C . PRO B 1 238 ? 3.525 14.703 -2.494 1 94.62 238 PRO B C 1
ATOM 4399 O O . PRO B 1 238 ? 4.594 14.18 -2.164 1 94.62 238 PRO B O 1
ATOM 4402 N N . PHE B 1 239 ? 3.455 15.211 -3.678 1 96.44 239 PHE B N 1
ATOM 4403 C CA . PHE B 1 239 ? 4.473 15.109 -4.719 1 96.44 239 PHE B CA 1
ATOM 4404 C C . PHE B 1 239 ? 5.656 16.016 -4.41 1 96.44 239 PHE B C 1
ATOM 4406 O O . PHE B 1 239 ? 5.477 17.141 -3.949 1 96.44 239 PHE B O 1
ATOM 4413 N N . THR B 1 240 ? 6.863 15.469 -4.621 1 95 240 THR B N 1
ATOM 4414 C CA . THR B 1 240 ? 8.039 16.188 -4.141 1 95 240 THR B CA 1
ATOM 4415 C C . THR B 1 240 ? 9.156 16.141 -5.18 1 95 240 THR B C 1
ATOM 4417 O O . THR B 1 240 ? 10.266 16.609 -4.926 1 95 240 THR B O 1
ATOM 4420 N N . SER B 1 241 ? 9 15.594 -6.371 1 94.88 241 SER B N 1
ATOM 4421 C CA . SER B 1 241 ? 10.094 15.422 -7.324 1 94.88 241 SER B CA 1
ATOM 4422 C C . SER B 1 241 ? 9.773 16.094 -8.656 1 94.88 241 SER B C 1
ATOM 4424 O O . SER B 1 241 ? 8.617 16.438 -8.922 1 94.88 241 SER B O 1
ATOM 4426 N N . SER B 1 242 ? 10.906 16.281 -9.43 1 95.38 242 SER B N 1
ATOM 4427 C CA . SER B 1 242 ? 10.727 16.828 -10.773 1 95.38 242 SER B CA 1
ATOM 4428 C C . SER B 1 242 ? 9.898 15.883 -11.641 1 95.38 242 SER B C 1
ATOM 4430 O O . SER B 1 242 ? 9.148 16.328 -12.516 1 95.38 242 SER B O 1
ATOM 4432 N N . PHE B 1 243 ? 10.023 14.641 -11.375 1 94.75 243 PHE B N 1
ATOM 4433 C CA . PHE B 1 243 ? 9.211 13.656 -12.086 1 94.75 243 PHE B CA 1
ATOM 4434 C C . PHE B 1 243 ? 7.727 13.875 -11.805 1 94.75 243 PHE B C 1
ATOM 4436 O O . PHE B 1 243 ? 6.906 13.867 -12.727 1 94.75 243 PHE B O 1
ATOM 4443 N N . ASP B 1 244 ? 7.375 14.07 -10.523 1 95.19 244 ASP B N 1
ATOM 4444 C CA . ASP B 1 244 ? 6.004 14.352 -10.117 1 95.19 244 ASP B CA 1
ATOM 4445 C C . ASP B 1 244 ? 5.461 15.586 -10.836 1 95.19 244 ASP B C 1
ATOM 4447 O O . ASP B 1 244 ? 4.336 15.57 -11.344 1 95.19 244 ASP B O 1
ATOM 4451 N N . LEU B 1 245 ? 6.324 16.594 -10.781 1 96.94 245 LEU B N 1
ATOM 4452 C CA . LEU B 1 245 ? 5.945 17.859 -11.414 1 96.94 245 LEU B CA 1
ATOM 4453 C C . LEU B 1 245 ? 5.621 17.641 -12.891 1 96.94 245 LEU B C 1
ATOM 4455 O O . LEU B 1 245 ? 4.582 18.094 -13.375 1 96.94 245 LEU B O 1
ATOM 4459 N N . GLY B 1 246 ? 6.465 16.953 -13.609 1 95.69 246 GLY B N 1
ATOM 4460 C CA . GLY B 1 246 ? 6.258 16.656 -15.016 1 95.69 246 GLY B CA 1
ATOM 4461 C C . GLY B 1 246 ? 5.004 15.852 -15.273 1 95.69 246 GLY B C 1
ATOM 4462 O O . GLY B 1 246 ? 4.301 16.078 -16.266 1 95.69 246 GLY B O 1
ATOM 4463 N N . GLU B 1 247 ? 4.703 14.922 -14.422 1 94 247 GLU B N 1
ATOM 4464 C CA . GLU B 1 247 ? 3.514 14.086 -14.555 1 94 247 GLU B CA 1
ATOM 4465 C C . GLU B 1 247 ? 2.24 14.922 -14.445 1 94 247 GLU B C 1
ATOM 4467 O O . GLU B 1 247 ? 1.304 14.742 -15.227 1 94 247 GLU B O 1
ATOM 4472 N N . VAL B 1 248 ? 2.221 15.781 -13.422 1 96.25 248 VAL B N 1
ATOM 4473 C CA . VAL B 1 248 ? 1.044 16.625 -13.211 1 96.25 248 VAL B CA 1
ATOM 4474 C C . VAL B 1 248 ? 0.869 17.578 -14.391 1 96.25 248 VAL B C 1
ATOM 4476 O O . VAL B 1 248 ? -0.237 17.719 -14.914 1 96.25 248 VAL B O 1
ATOM 4479 N N . GLU B 1 249 ? 1.951 18.156 -14.859 1 96.12 249 GLU B N 1
ATOM 4480 C CA . GLU B 1 249 ? 1.897 19.062 -16 1 96.12 249 GLU B CA 1
ATOM 4481 C C . GLU B 1 249 ? 1.432 18.344 -17.266 1 96.12 249 GLU B C 1
ATOM 4483 O O . GLU B 1 249 ? 0.592 18.859 -18 1 96.12 249 GLU B O 1
ATOM 4488 N N . ALA B 1 250 ? 1.935 17.203 -17.484 1 92.75 250 ALA B N 1
ATOM 4489 C CA . ALA B 1 250 ? 1.604 16.422 -18.672 1 92.75 250 ALA B CA 1
ATOM 4490 C C . ALA B 1 250 ? 0.129 16.031 -18.688 1 92.75 250 ALA B C 1
ATOM 4492 O O . ALA B 1 250 ? -0.53 16.109 -19.719 1 92.75 250 ALA B O 1
ATOM 4493 N N . PHE B 1 251 ? -0.422 15.648 -17.578 1 92.69 251 PHE B N 1
ATOM 4494 C CA . PHE B 1 251 ? -1.816 15.227 -17.516 1 92.69 251 PHE B CA 1
ATOM 4495 C C . PHE B 1 251 ? -2.748 16.406 -17.781 1 92.69 251 PHE B C 1
ATOM 4497 O O . PHE B 1 251 ? -3.688 16.297 -18.578 1 92.69 251 PHE B O 1
ATOM 4504 N N . PHE B 1 252 ? -2.461 17.469 -17.172 1 93.5 252 PHE B N 1
ATOM 4505 C CA . PHE B 1 252 ? -3.414 18.578 -17.203 1 93.5 252 PHE B CA 1
ATOM 4506 C C . PHE B 1 252 ? -3.168 19.453 -18.422 1 93.5 252 PHE B C 1
ATOM 4508 O O . PHE B 1 252 ? -3.895 20.438 -18.656 1 93.5 252 PHE B O 1
ATOM 4515 N N . LYS B 1 253 ? -2.143 19.156 -19.203 1 90 253 LYS B N 1
ATOM 4516 C CA . LYS B 1 253 ? -1.878 19.875 -20.438 1 90 253 LYS B CA 1
ATOM 4517 C C . LYS B 1 253 ? -3.057 19.766 -21.391 1 90 253 LYS B C 1
ATOM 4519 O O . LYS B 1 253 ? -3.406 20.75 -22.078 1 90 253 LYS B O 1
ATOM 4524 N N . ASP B 1 254 ? -3.754 18.609 -21.438 1 84.31 254 ASP B N 1
ATOM 4525 C CA . ASP B 1 254 ? -4.801 18.344 -22.422 1 84.31 254 ASP B CA 1
ATOM 4526 C C . ASP B 1 254 ? -6.168 18.234 -21.75 1 84.31 254 ASP B C 1
ATOM 4528 O O . ASP B 1 254 ? -7.113 17.703 -22.328 1 84.31 254 ASP B O 1
ATOM 4532 N N . VAL B 1 255 ? -6.191 18.688 -20.547 1 84.56 255 VAL B N 1
ATOM 4533 C CA . VAL B 1 255 ? -7.43 18.547 -19.797 1 84.56 255 VAL B CA 1
ATOM 4534 C C . VAL B 1 255 ? -7.977 19.922 -19.422 1 84.56 255 VAL B C 1
ATOM 4536 O O . VAL B 1 255 ? -7.223 20.812 -19.016 1 84.56 255 VAL B O 1
ATOM 4539 N N . ASP B 1 256 ? -9.195 20.156 -19.75 1 79.62 256 ASP B N 1
ATOM 4540 C CA . ASP B 1 256 ? -9.852 21.391 -19.312 1 79.62 256 ASP B CA 1
ATOM 4541 C C . ASP B 1 256 ? -10.172 21.344 -17.812 1 79.62 256 ASP B C 1
ATOM 4543 O O . ASP B 1 256 ? -11.016 20.562 -17.375 1 79.62 256 ASP B O 1
ATOM 4547 N N . VAL B 1 257 ? -9.461 22.125 -17.109 1 83.31 257 VAL B N 1
ATOM 4548 C CA . VAL B 1 257 ? -9.633 22.109 -15.664 1 83.31 257 VAL B CA 1
ATOM 4549 C C . VAL B 1 257 ? -10.641 23.172 -15.242 1 83.31 257 VAL B C 1
ATOM 4551 O O . VAL B 1 257 ? -11.008 23.25 -14.07 1 83.31 257 VAL B O 1
ATOM 4554 N N . GLY B 1 258 ? -11.086 23.953 -16.156 1 78.94 258 GLY B N 1
ATOM 4555 C CA . GLY B 1 258 ? -12.102 24.953 -15.891 1 78.94 258 GLY B CA 1
ATOM 4556 C C . GLY B 1 258 ? -11.758 25.844 -14.719 1 78.94 258 GLY B C 1
ATOM 4557 O O . GLY B 1 258 ? -10.719 26.516 -14.727 1 78.94 258 GLY B O 1
ATOM 4558 N N . PRO B 1 259 ? -12.609 25.812 -13.805 1 75.75 259 PRO B N 1
ATOM 4559 C CA . PRO B 1 259 ? -12.422 26.672 -12.633 1 75.75 259 PRO B CA 1
ATOM 4560 C C . PRO B 1 259 ? -11.25 26.234 -11.758 1 75.75 259 PRO B C 1
ATOM 4562 O O . PRO B 1 259 ? -10.797 26.984 -10.898 1 75.75 259 PRO B O 1
ATOM 4565 N N . GLY B 1 260 ? -10.703 25.172 -12.023 1 84.38 260 GLY B N 1
ATOM 4566 C CA . GLY B 1 260 ? -9.617 24.641 -11.203 1 84.38 260 GLY B CA 1
ATOM 4567 C C . GLY B 1 260 ? -8.25 25.094 -11.68 1 84.38 260 GLY B C 1
ATOM 4568 O O . GLY B 1 260 ? -7.227 24.641 -11.164 1 84.38 260 GLY B O 1
ATOM 4569 N N . GLU B 1 261 ? -8.188 26 -12.609 1 88.12 261 GLU B N 1
ATOM 4570 C CA . GLU B 1 261 ? -6.93 26.422 -13.211 1 88.12 261 GLU B CA 1
ATOM 4571 C C . GLU B 1 261 ? -6.02 27.078 -12.18 1 88.12 261 GLU B C 1
ATOM 4573 O O . GLU B 1 261 ? -4.816 26.828 -12.148 1 88.12 261 GLU B O 1
ATOM 4578 N N . ARG B 1 262 ? -6.609 27.969 -11.414 1 91.31 262 ARG B N 1
ATOM 4579 C CA . ARG B 1 262 ? -5.828 28.609 -10.367 1 91.31 262 ARG B CA 1
ATOM 4580 C C . ARG B 1 262 ? -5.309 27.594 -9.359 1 91.31 262 ARG B C 1
ATOM 4582 O O . ARG B 1 262 ? -4.148 27.656 -8.938 1 91.31 262 ARG B O 1
ATOM 4589 N N . ALA B 1 263 ? -6.168 26.703 -8.992 1 92.94 263 ALA B N 1
ATOM 4590 C CA . ALA B 1 263 ? -5.781 25.656 -8.055 1 92.94 263 ALA B CA 1
ATOM 4591 C C . ALA B 1 263 ? -4.668 24.781 -8.633 1 92.94 263 ALA B C 1
ATOM 4593 O O . ALA B 1 263 ? -3.756 24.375 -7.91 1 92.94 263 ALA B O 1
ATOM 4594 N N . LEU B 1 264 ? -4.73 24.484 -9.883 1 94.38 264 LEU B N 1
ATOM 4595 C CA . LEU B 1 264 ? -3.68 23.719 -10.547 1 94.38 264 LEU B CA 1
ATOM 4596 C C . LEU B 1 264 ? -2.354 24.469 -10.5 1 94.38 264 LEU B C 1
ATOM 4598 O O . LEU B 1 264 ? -1.315 23.891 -10.188 1 94.38 264 LEU B O 1
ATOM 4602 N N . ALA B 1 265 ? -2.398 25.75 -10.789 1 95.44 265 ALA B N 1
ATOM 4603 C CA . ALA B 1 265 ? -1.191 26.578 -10.734 1 95.44 265 ALA B CA 1
ATOM 4604 C C . ALA B 1 265 ? -0.581 26.562 -9.336 1 95.44 265 ALA B C 1
ATOM 4606 O O . ALA B 1 265 ? 0.639 26.469 -9.188 1 95.44 265 ALA B O 1
ATOM 4607 N N . GLN B 1 266 ? -1.414 26.625 -8.359 1 96.25 266 GLN B N 1
ATOM 4608 C CA . GLN B 1 266 ? -0.957 26.594 -6.977 1 96.25 266 GLN B CA 1
ATOM 4609 C C . GLN B 1 266 ? -0.366 25.234 -6.621 1 96.25 266 GLN B C 1
ATOM 4611 O O . GLN B 1 266 ? 0.635 25.156 -5.902 1 96.25 266 GLN B O 1
ATOM 4616 N N . ALA B 1 267 ? -1.035 24.203 -7.094 1 96.56 267 ALA B N 1
ATOM 4617 C CA . ALA B 1 267 ? -0.532 22.844 -6.863 1 96.56 267 ALA B CA 1
ATOM 4618 C C . ALA B 1 267 ? 0.856 22.672 -7.469 1 96.56 267 ALA B C 1
ATOM 4620 O O . ALA B 1 267 ? 1.751 22.109 -6.832 1 96.56 267 ALA B O 1
ATOM 4621 N N . LEU B 1 268 ? 1.043 23.188 -8.688 1 97.56 268 LEU B N 1
ATOM 4622 C CA . LEU B 1 268 ? 2.336 23.094 -9.359 1 97.56 268 LEU B CA 1
ATOM 4623 C C . LEU B 1 268 ? 3.395 23.891 -8.602 1 97.56 268 LEU B C 1
ATOM 4625 O O . LEU B 1 268 ? 4.531 23.438 -8.461 1 97.56 268 LEU B O 1
ATOM 4629 N N . GLU B 1 269 ? 3.012 25.016 -8.086 1 97.25 269 GLU B N 1
ATOM 4630 C CA . GLU B 1 269 ? 3.922 25.828 -7.285 1 97.25 269 GLU B CA 1
ATOM 4631 C C . GLU B 1 269 ? 4.316 25.109 -6 1 97.25 269 GLU B C 1
ATOM 4633 O O . GLU B 1 269 ? 5.473 25.156 -5.582 1 97.25 269 GLU B O 1
ATOM 4638 N N . THR B 1 270 ? 3.344 24.5 -5.43 1 96.69 270 THR B N 1
ATOM 4639 C CA . THR B 1 270 ? 3.609 23.734 -4.207 1 96.69 270 THR B CA 1
ATOM 4640 C C . THR B 1 270 ? 4.625 22.641 -4.465 1 96.69 270 THR B C 1
ATOM 4642 O O . THR B 1 270 ? 5.555 22.438 -3.678 1 96.69 270 THR B O 1
ATOM 4645 N N . ILE B 1 271 ? 4.5 21.859 -5.559 1 97.19 271 ILE B N 1
ATOM 4646 C CA . ILE B 1 271 ? 5.438 20.797 -5.902 1 97.19 271 ILE B CA 1
ATOM 4647 C C . ILE B 1 271 ? 6.828 21.391 -6.125 1 97.19 271 ILE B C 1
ATOM 4649 O O . ILE B 1 271 ? 7.828 20.828 -5.664 1 97.19 271 ILE B O 1
ATOM 4653 N N . ARG B 1 272 ? 6.914 22.562 -6.797 1 97.38 272 ARG B N 1
ATOM 4654 C CA . ARG B 1 272 ? 8.195 23.234 -7.008 1 97.38 272 ARG B CA 1
ATOM 4655 C C . ARG B 1 272 ? 8.836 23.625 -5.68 1 97.38 272 ARG B C 1
ATOM 4657 O O . ARG B 1 272 ? 10.047 23.516 -5.512 1 97.38 272 ARG B O 1
ATOM 4664 N N . LEU B 1 273 ? 7.988 24.062 -4.789 1 95.5 273 LEU B N 1
ATOM 4665 C CA . LEU B 1 273 ? 8.477 24.438 -3.463 1 95.5 273 LEU B CA 1
ATOM 4666 C C . LEU B 1 273 ? 9.016 23.203 -2.729 1 95.5 273 LEU B C 1
ATOM 4668 O O . LEU B 1 273 ? 10.023 23.297 -2.02 1 95.5 273 LEU B O 1
ATOM 4672 N N . HIS B 1 274 ? 8.352 22.047 -2.861 1 95.44 274 HIS B N 1
ATOM 4673 C CA . HIS B 1 274 ? 8.844 20.812 -2.268 1 95.44 274 HIS B CA 1
ATOM 4674 C C . HIS B 1 274 ? 10.203 20.438 -2.834 1 95.44 274 HIS B C 1
ATOM 4676 O O . HIS B 1 274 ? 11.102 20.031 -2.09 1 95.44 274 HIS B O 1
ATOM 4682 N N . ILE B 1 275 ? 10.391 20.562 -4.145 1 95.5 275 ILE B N 1
ATOM 4683 C CA . ILE B 1 275 ? 11.648 20.25 -4.812 1 95.5 275 ILE B CA 1
ATOM 4684 C C . ILE B 1 275 ? 12.75 21.172 -4.281 1 95.5 275 ILE B C 1
ATOM 4686 O O . ILE B 1 275 ? 13.844 20.703 -3.951 1 95.5 275 ILE B O 1
ATOM 4690 N N . GLN B 1 276 ? 12.422 22.453 -4.18 1 94.88 276 GLN B N 1
ATOM 4691 C CA . GLN B 1 276 ? 13.383 23.438 -3.668 1 94.88 276 GLN B CA 1
ATOM 4692 C C . GLN B 1 276 ? 13.742 23.141 -2.215 1 94.88 276 GLN B C 1
ATOM 4694 O O . GLN B 1 276 ? 14.898 23.297 -1.813 1 94.88 276 GLN B O 1
ATOM 4699 N N . TRP B 1 277 ? 12.758 22.766 -1.501 1 93.44 277 TRP B N 1
ATOM 4700 C CA . TRP B 1 277 ? 13.008 22.422 -0.104 1 93.44 277 TRP B CA 1
ATOM 4701 C C . TRP B 1 277 ? 14.039 21.297 0.006 1 93.44 277 TRP B C 1
ATOM 4703 O O . TRP B 1 277 ? 14.938 21.359 0.848 1 93.44 277 TRP B O 1
ATOM 4713 N N . HIS B 1 278 ? 13.969 20.266 -0.792 1 93.75 278 HIS B N 1
ATOM 4714 C CA . HIS B 1 278 ? 14.945 19.188 -0.811 1 93.75 278 HIS B CA 1
ATOM 4715 C C . HIS B 1 278 ? 16.344 19.703 -1.082 1 93.75 278 HIS B C 1
ATOM 4717 O O . HIS B 1 278 ? 17.297 19.359 -0.379 1 93.75 278 HIS B O 1
ATOM 4723 N N . GLU B 1 279 ? 16.438 20.562 -2.023 1 93.19 279 GLU B N 1
ATOM 4724 C CA . GLU B 1 279 ? 17.734 21.094 -2.449 1 93.19 279 GLU B CA 1
ATOM 4725 C C . GLU B 1 279 ? 18.422 21.859 -1.317 1 93.19 279 GLU B C 1
ATOM 4727 O O . GLU B 1 279 ? 19.641 21.781 -1.164 1 93.19 279 GLU B O 1
ATOM 4732 N N . HIS B 1 280 ? 17.641 22.453 -0.482 1 92.5 280 HIS B N 1
ATOM 4733 C CA . HIS B 1 280 ? 18.203 23.359 0.505 1 92.5 280 HIS B CA 1
ATOM 4734 C C . HIS B 1 280 ? 18.344 22.688 1.863 1 92.5 280 HIS B C 1
ATOM 4736 O O . HIS B 1 280 ? 19.172 23.094 2.682 1 92.5 280 HIS B O 1
ATOM 4742 N N . ASN B 1 281 ? 17.516 21.656 2.037 1 93.38 281 ASN B N 1
ATOM 4743 C CA . ASN B 1 281 ? 17.422 21.219 3.43 1 93.38 281 ASN B CA 1
ATOM 4744 C C . ASN B 1 281 ? 17.781 19.75 3.588 1 93.38 281 ASN B C 1
ATOM 4746 O O . ASN B 1 281 ? 18.156 19.312 4.676 1 93.38 281 ASN B O 1
ATOM 4750 N N . LEU B 1 282 ? 17.641 18.922 2.609 1 94.06 282 LEU B N 1
ATOM 4751 C CA . LEU B 1 282 ? 17.719 17.469 2.74 1 94.06 282 LEU B CA 1
ATOM 4752 C C . LEU B 1 282 ? 19.062 17.047 3.307 1 94.06 282 LEU B C 1
ATOM 4754 O O . LEU B 1 282 ? 19.125 16.266 4.27 1 94.06 282 LEU B O 1
ATOM 4758 N N . ASP B 1 283 ? 20.172 17.562 2.766 1 94.5 283 ASP B N 1
ATOM 4759 C CA . ASP B 1 283 ? 21.5 17.156 3.193 1 94.5 283 ASP B CA 1
ATOM 4760 C C . ASP B 1 283 ? 21.766 17.578 4.637 1 94.5 283 ASP B C 1
ATOM 4762 O O . ASP B 1 283 ? 22.234 16.781 5.449 1 94.5 283 ASP B O 1
ATOM 4766 N N . SER B 1 284 ? 21.562 18.812 4.914 1 93.88 284 SER B N 1
ATOM 4767 C CA . SER B 1 284 ? 21.812 19.328 6.254 1 93.88 284 SER B CA 1
ATOM 4768 C C . SER B 1 284 ? 20.922 18.641 7.289 1 93.88 284 SER B C 1
ATOM 4770 O O . SER B 1 284 ? 21.375 18.344 8.398 1 93.88 284 SER B O 1
ATOM 4772 N N . LEU B 1 285 ? 19.688 18.453 6.891 1 94.69 285 LEU B N 1
ATOM 4773 C CA . LEU B 1 285 ? 18.766 17.75 7.777 1 94.69 285 LEU B CA 1
ATOM 4774 C C . LEU B 1 285 ? 19.266 16.344 8.078 1 94.69 285 LEU B C 1
ATOM 4776 O O . LEU B 1 285 ? 19.281 15.922 9.242 1 94.69 285 LEU B O 1
ATOM 4780 N N . THR B 1 286 ? 19.641 15.617 7.082 1 94.88 286 THR B N 1
ATOM 4781 C CA . THR B 1 286 ? 20.125 14.25 7.227 1 94.88 286 THR B CA 1
ATOM 4782 C C . THR B 1 286 ? 21.359 14.203 8.125 1 94.88 286 THR B C 1
ATOM 4784 O O . THR B 1 286 ? 21.438 13.367 9.031 1 94.88 286 THR B O 1
ATOM 4787 N N . SER B 1 287 ? 22.234 15.109 7.898 1 95 287 SER B N 1
ATOM 4788 C CA . SER B 1 287 ? 23.453 15.18 8.703 1 95 287 SER B CA 1
ATOM 4789 C C . SER B 1 287 ? 23.125 15.469 10.164 1 95 287 SER B C 1
ATOM 4791 O O . SER B 1 287 ? 23.703 14.867 11.07 1 95 287 SER B O 1
ATOM 4793 N N . TRP B 1 288 ? 22.25 16.375 10.328 1 94.88 288 TRP B N 1
ATOM 4794 C CA . TRP B 1 288 ? 21.828 16.719 11.68 1 94.88 288 TRP B CA 1
ATOM 4795 C C . TRP B 1 288 ? 21.25 15.516 12.398 1 94.88 288 TRP B C 1
ATOM 4797 O O . TRP B 1 288 ? 21.578 15.25 13.555 1 94.88 288 TRP B O 1
ATOM 4807 N N . LEU B 1 289 ? 20.422 14.797 11.742 1 95.44 289 LEU B N 1
ATOM 4808 C CA . LEU B 1 289 ? 19.766 13.641 12.328 1 95.44 289 LEU B CA 1
ATOM 4809 C C . LEU B 1 289 ? 20.766 12.562 12.695 1 95.44 289 LEU B C 1
ATOM 4811 O O . LEU B 1 289 ? 20.672 11.953 13.766 1 95.44 289 LEU B O 1
ATOM 4815 N N . HIS B 1 290 ? 21.703 12.367 11.859 1 93.75 290 HIS B N 1
ATOM 4816 C CA . HIS B 1 290 ? 22.75 11.391 12.156 1 93.75 290 HIS B CA 1
ATOM 4817 C C . HIS B 1 290 ? 23.531 11.781 13.406 1 93.75 290 HIS B C 1
ATOM 4819 O O . HIS B 1 290 ? 23.828 10.93 14.25 1 93.75 290 HIS B O 1
ATOM 4825 N N . GLN B 1 291 ? 23.844 12.953 13.516 1 92.12 291 GLN B N 1
ATOM 4826 C CA . GLN B 1 291 ? 24.641 13.453 14.633 1 92.12 291 GLN B CA 1
ATOM 4827 C C . GLN B 1 291 ? 23.891 13.32 15.945 1 92.12 291 GLN B C 1
ATOM 4829 O O . GLN B 1 291 ? 24.469 12.992 16.984 1 92.12 291 GLN B O 1
ATOM 4834 N N . HIS B 1 292 ? 22.641 13.508 15.93 1 90.75 292 HIS B N 1
ATOM 4835 C CA . HIS B 1 292 ? 21.875 13.578 17.156 1 90.75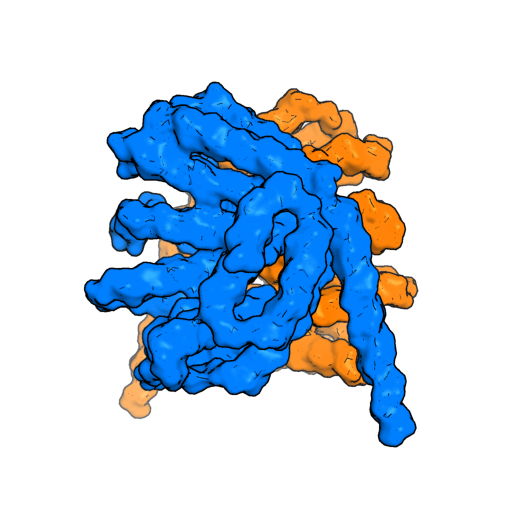 292 HIS B CA 1
ATOM 4836 C C . HIS B 1 292 ? 21.281 12.219 17.516 1 90.75 292 HIS B C 1
ATOM 4838 O O . HIS B 1 292 ? 20.859 12 18.656 1 90.75 292 HIS B O 1
ATOM 4844 N N . LEU B 1 293 ? 21.078 11.289 16.531 1 87.19 293 LEU B N 1
ATOM 4845 C CA . LEU B 1 293 ? 20.562 9.953 16.828 1 87.19 293 LEU B CA 1
ATOM 4846 C C . LEU B 1 293 ? 21.703 8.992 17.125 1 87.19 293 LEU B C 1
ATOM 4848 O O . LEU B 1 293 ? 21.531 8.047 17.906 1 87.19 293 LEU B O 1
ATOM 4852 N N . SER B 1 294 ? 22.828 8.898 16.297 1 66.75 294 SER B N 1
ATOM 4853 C CA . SER B 1 294 ? 23.984 8.07 16.609 1 66.75 294 SER B CA 1
ATOM 4854 C C . SER B 1 294 ? 24.453 8.258 18.047 1 66.75 294 SER B C 1
ATOM 4856 O O . SER B 1 294 ? 24.859 7.301 18.703 1 66.75 294 SER B O 1
ATOM 4858 N N . HIS B 1 295 ? 24.391 9.367 18.562 1 52.53 295 HIS B N 1
ATOM 4859 C CA . HIS B 1 295 ? 24.828 9.641 19.922 1 52.53 295 HIS B CA 1
ATOM 4860 C C . HIS B 1 295 ? 23.844 9.078 20.938 1 52.53 295 HIS B C 1
ATOM 4862 O O . HIS B 1 295 ? 24.234 8.703 22.047 1 52.53 295 HIS B O 1
ATOM 4868 N N . SER B 1 296 ? 22.656 8.898 20.594 1 47.91 296 SER B N 1
ATOM 4869 C CA . SER B 1 296 ? 21.688 8.367 21.531 1 47.91 296 SER B CA 1
ATOM 4870 C C . SER B 1 296 ? 21.766 6.852 21.625 1 47.91 296 SER B C 1
ATOM 4872 O O . SER B 1 296 ? 21.406 6.262 22.641 1 47.91 296 SER B O 1
ATOM 4874 N N . GLN B 1 297 ? 22.109 5.973 20.609 1 44.97 297 GLN B N 1
ATOM 4875 C CA . GLN B 1 297 ? 22.281 4.523 20.688 1 44.97 297 GLN B CA 1
ATOM 4876 C C . GLN B 1 297 ? 23.547 4.16 21.453 1 44.97 297 GLN B C 1
ATOM 4878 O O . GLN B 1 297 ? 23.609 3.102 22.078 1 44.97 297 GLN B O 1
ATOM 4883 N N . THR B 1 298 ? 24.672 4.848 21.453 1 38.56 298 THR B N 1
ATOM 4884 C CA . THR B 1 298 ? 25.891 4.547 22.203 1 38.56 298 THR B CA 1
ATOM 4885 C C . THR B 1 298 ? 25.656 4.711 23.703 1 38.56 298 THR B C 1
ATOM 4887 O O . THR B 1 298 ? 26.281 4.039 24.516 1 38.56 298 THR B O 1
ATOM 4890 N N . VAL B 1 299 ? 24.812 5.547 24.25 1 35.94 299 VAL B N 1
ATOM 4891 C CA . VAL B 1 299 ? 24.656 5.641 25.688 1 35.94 299 VAL B CA 1
ATOM 4892 C C . VAL B 1 299 ? 23.828 4.461 26.203 1 35.94 299 VAL B C 1
ATOM 4894 O O . VAL B 1 299 ? 23.672 4.281 27.406 1 35.94 299 VAL B O 1
ATOM 4897 N N . LYS B 1 300 ? 23.141 3.705 25.391 1 39.75 300 LYS B N 1
ATOM 4898 C CA . LYS B 1 300 ? 22.391 2.586 25.938 1 39.75 300 LYS B CA 1
ATOM 4899 C C . LYS B 1 300 ? 23.312 1.437 26.328 1 39.75 300 LYS B C 1
ATOM 4901 O O . LYS B 1 300 ? 22.906 0.548 27.094 1 39.75 300 LYS B O 1
ATOM 4906 N N . GLY B 1 301 ? 24.5 1.215 25.734 1 34.09 301 GLY B N 1
ATOM 4907 C CA . GLY B 1 301 ? 25.375 0.105 26.078 1 34.09 301 GLY B CA 1
ATOM 4908 C C . GLY B 1 301 ? 26.109 0.313 27.375 1 34.09 301 GLY B C 1
ATOM 4909 O O . GLY B 1 301 ? 26.75 -0.613 27.891 1 34.09 301 GLY B O 1
ATOM 4910 N N . SER B 1 302 ? 26.547 1.492 27.609 1 34.66 302 SER B N 1
ATOM 4911 C CA . SER B 1 302 ? 27.531 1.557 28.672 1 34.66 302 SER B CA 1
ATOM 4912 C C . SER B 1 302 ? 26.875 1.523 30.047 1 34.66 302 SER B C 1
ATOM 4914 O O . SER B 1 302 ? 27.562 1.486 31.062 1 34.66 302 SER B O 1
ATOM 4916 N N . GLY B 1 303 ? 25.594 1.783 30.109 1 32.41 303 GLY B N 1
ATOM 4917 C CA . GLY B 1 303 ? 25.219 1.953 31.5 1 32.41 303 GLY B CA 1
ATOM 4918 C C . GLY B 1 303 ? 25.141 0.643 32.281 1 32.41 303 GLY B C 1
ATOM 4919 O O . GLY B 1 303 ? 24.969 0.636 33.5 1 32.41 303 GLY B O 1
ATOM 4920 N N . ASP B 1 304 ? 24.719 -0.518 31.672 1 28.14 304 ASP B N 1
ATOM 4921 C CA . ASP B 1 304 ? 24.453 -1.574 32.656 1 28.14 304 ASP B CA 1
ATOM 4922 C C . ASP B 1 304 ? 25.734 -2.311 33.031 1 28.14 304 ASP B C 1
ATOM 4924 O O . ASP B 1 304 ? 25.688 -3.367 33.656 1 28.14 304 ASP B O 1
ATOM 4928 N N . SER B 1 305 ? 26.922 -1.941 32.469 1 26.91 305 SER B N 1
ATOM 4929 C CA . SER B 1 305 ? 27.969 -2.781 33.062 1 26.91 305 SER B CA 1
ATOM 4930 C C . SER B 1 305 ? 28.219 -2.451 34.531 1 26.91 305 SER B C 1
ATOM 4932 O O . SER B 1 305 ? 29.078 -3.047 35.156 1 26.91 305 SER B O 1
ATOM 4934 N N . ALA B 1 306 ? 27.734 -1.472 35.188 1 22.83 306 ALA B N 1
ATOM 4935 C CA . ALA B 1 306 ? 28.109 -1.583 36.594 1 22.83 306 ALA B CA 1
ATOM 4936 C C . ALA B 1 306 ? 27.172 -2.543 37.312 1 22.83 306 ALA B C 1
ATOM 4938 O O . ALA B 1 306 ? 25.969 -2.59 37.031 1 22.83 306 ALA B O 1
#

Radius of gyration: 25.32 Å; Cα contacts (8 Å, |Δi|>4): 696; chains: 2; bounding box: 59×71×66 Å

Solvent-accessible surface area (backbone atoms only — not comparable to full-atom values): 32433 Å² total; per-residue (Å²): 110,66,52,56,49,49,61,68,28,73,82,42,58,55,52,58,46,53,60,58,52,60,56,48,63,74,56,85,56,38,66,56,50,56,50,49,50,54,52,52,51,50,47,41,58,67,34,56,92,39,79,50,27,60,49,49,35,51,51,51,35,64,44,44,48,70,51,47,74,68,60,59,87,65,91,58,81,52,73,57,52,34,51,34,40,37,51,46,52,39,49,35,38,76,45,60,38,62,66,51,44,50,51,26,35,51,52,31,49,39,29,72,74,68,63,46,85,66,60,76,68,46,38,60,50,20,45,24,43,25,23,37,77,46,49,71,66,49,41,48,49,39,53,49,47,40,71,68,52,86,49,66,71,57,32,51,46,32,49,49,14,60,33,40,38,49,46,47,62,60,50,50,51,55,57,53,34,54,76,34,63,91,73,31,46,73,84,50,36,59,56,41,47,38,39,20,18,70,26,78,72,27,23,67,58,42,38,47,48,48,66,72,38,37,70,60,49,38,68,74,36,48,85,37,38,66,54,45,16,48,51,52,34,32,42,48,62,67,41,44,42,73,63,47,49,50,52,55,51,60,58,52,69,83,44,90,55,69,65,17,49,65,35,46,52,50,39,53,48,49,26,51,49,40,37,50,44,46,75,72,25,47,66,59,38,42,52,50,44,49,61,63,48,60,59,55,63,60,59,67,66,64,60,70,78,108,110,66,52,56,49,48,63,66,28,75,82,43,59,56,54,58,46,52,60,59,52,60,56,47,62,76,56,84,58,37,66,56,50,54,51,48,51,54,52,54,52,50,48,40,59,67,34,55,91,38,80,49,26,61,48,50,37,52,53,52,35,66,44,44,48,69,53,46,73,67,59,59,87,66,91,58,81,51,72,57,51,34,52,34,41,37,51,45,52,39,51,34,38,76,46,61,37,62,68,52,44,50,52,25,35,49,52,33,48,39,28,73,75,67,63,45,87,65,60,76,68,46,39,61,50,20,45,24,44,24,24,39,75,46,51,71,66,50,40,49,48,40,53,48,47,40,72,68,53,87,48,66,69,59,34,52,46,32,48,52,13,58,34,41,38,48,45,47,63,59,49,50,51,54,58,54,35,52,76,34,66,90,74,30,45,74,86,51,36,58,55,41,47,40,40,20,18,69,25,78,71,28,23,67,57,45,38,48,50,48,66,72,38,39,70,61,49,39,67,75,37,48,86,38,38,68,54,46,16,49,51,52,34,32,39,48,63,68,40,44,43,72,62,47,49,51,51,55,50,58,60,52,69,82,44,88,56,69,65,16,48,65,36,47,53,52,40,53,49,49,27,51,50,40,36,51,45,46,77,74,26,47,66,59,38,40,52,50,43,50,62,64,48,60,58,56,62,60,61,67,67,64,64,70,75,113

Sequence (612 aa):
MISLLIIRAGTVSATVALDLSLYLKKETKYIPWHTALGHLFKWVRLIFNYPAHTLMLDYIHTLVRPHYETIGWNDTGTHLERLLRSEVLWAAVQCGNSHAIQEAQQRFSSWRTNNDSIPPNLRSVVYSTGVRYGTEEDWRHCWQVYNSSSIPSEKGLMLKAMAQTRDPWLMQQYLEYTLDATKIRPQDVMTVLKQVSKNPGGRLSAWRMVRQHWSQISQLFGHGSFTMGAIIKAVTSPFTSSFDLGEVEAFFKDVDVGPGERALAQALETIRLHIQWHEHNLDSLTSWLHQHLSHSQTVKGSGDSAMISLLIIRAGTVSATVALDLSLYLKKETKYIPWHTALGHLFKWVRLIFNYPAHTLMLDYIHTLVRPHYETIGWNDTGTHLERLLRSEVLWAAVQCGNSHAIQEAQQRFSSWRTNNDSIPPNLRSVVYSTGVRYGTEEDWRHCWQVYNSSSIPSEKGLMLKAMAQTRDPWLMQQYLEYTLDATKIRPQDVMTVLKQVSKNPGGRLSAWRMVRQHWSQISQLFGHGSFTMGAIIKAVTSPFTSSFDLGEVEAFFKDVDVGPGERALAQALETIRLHIQWHEHNLDSLTSWLHQHLSHSQTVKGSGDSA

Nearest PDB structures (foldseek):
  3rjo-assembly1_A  TM=9.196E-01  e=4.225E-13  Homo sapiens
  8cgp-assembly1_A  TM=9.245E-01  e=5.659E-13  Homo sapiens
  6ea4-assembly1_A  TM=9.348E-01  e=2.152E-12  Homo sapiens
  7mwb-assembly1_A  TM=8.868E-01  e=8.957E-13  Homo sapiens
  6ea4-assembly2_B  TM=9.339E-01  e=5.172E-12  Homo sapiens

InterPro domains:
  IPR024571 ERAP1-like C-terminal domain [PF11838] (7-272)
  IPR050344 Peptidase M1 family aminopeptidases [PTHR11533] (7-289)

Organism: Homarus americanus (NCBI:txid6706)